Protein AF-A0A954EZZ4-F1 (afdb_monomer_lite)

pLDDT: mean 81.29, std 20.6, range [31.94, 98.5]

Foldseek 3Di:
DDDPPPDDDDPDDPDDDDDDDDDDDDDDDDDDDDDDDDDDDDDDDDDDDDDDDDDDDDPDDDDDDDDDDDPDDQDAPPVRHRPPPDPPVRVVVVVVVVVVVVVVVVVVVVVVVPDPDPPPPPPPPVVVVVVVVVVVVVVVDDVVNVVVVVVVVVVVVVVVVVVLVVLLVVLVVLLVVLVVVLVVCLVVVVLVSNLVSLPSNLVSCVSNVPQDLVSLVSVLSNLLSLQLVQAQPDDPLVLVLVLVVDVVVDDNVVNVVVCVVRQAQGKDKDKDKWAWAFDDDPNDTDIWTKDWDPDDHPPPQATEIETQLEPLCVVPHDHGDIDIFTKMFGWDDWDQPPVNRHIYTYGDHVSIATAADPSSVVSVVPPPDPVCDPVVVNVRNCVRSVSSVHHD

Secondary structure (DSSP, 8-state):
--PPP----------------------------------------------------PPPPPPPPPPPPPP-PPPB-TTSSB-----HHHHHHHHHHHHHHHHHHHHHHHHHHT---GGGTSTTTSHHHHHHHHHHHHHH--HHHHHHHHHHHHHHHHHHHHHHHHHHHHHHHHHHHHHHHHHHHHHTT-HHHHHHHHHHHHHHHHHHT--SHHHHHHHHHHHHHHHHTTB-SS-HHHHHHHHHHHHHHS-HHHHHHHHHHHTTT-EEEEEEEEEEEEEEETTEEEEEEEEEES--GGG---EEEEE---GGGGGT--TT-EEEEEEEEEEEEEEE-TTSSEEEEEE-TTT-EE---HHHHHTT---S-TTS--HHHHHHHHHHHHHTT---

Radius of gyration: 33.4 Å; chains: 1; bounding box: 107×77×77 Å

Structure (mmCIF, N/CA/C/O backbone):
data_AF-A0A954EZZ4-F1
#
_entry.id   AF-A0A954EZZ4-F1
#
loop_
_atom_site.group_PDB
_atom_site.id
_atom_site.type_symbol
_atom_site.label_atom_id
_atom_site.label_alt_id
_atom_site.label_comp_id
_atom_site.label_asym_id
_atom_site.label_entity_id
_atom_site.label_seq_id
_atom_site.pdbx_PDB_ins_code
_atom_site.Cartn_x
_atom_site.Cartn_y
_atom_site.Cartn_z
_atom_site.occupancy
_atom_site.B_iso_or_equiv
_atom_site.auth_seq_id
_atom_site.auth_comp_id
_atom_site.auth_asym_id
_atom_site.auth_atom_id
_atom_site.pdbx_PDB_model_num
ATOM 1 N N . MET A 1 1 ? -19.673 -0.428 5.279 1.00 39.84 1 MET A N 1
ATOM 2 C CA . MET A 1 1 ? -18.589 0.534 5.584 1.00 39.84 1 MET A CA 1
ATOM 3 C C . MET A 1 1 ? -19.260 1.887 5.740 1.00 39.84 1 MET A C 1
ATOM 5 O O . MET A 1 1 ? -20.168 2.147 4.969 1.00 39.84 1 MET A O 1
ATOM 9 N N . PHE A 1 2 ? -18.915 2.655 6.774 1.00 39.78 2 PHE A N 1
ATOM 10 C CA . PHE A 1 2 ? -19.642 3.863 7.178 1.00 39.78 2 PHE A CA 1
ATOM 11 C C . PHE A 1 2 ? -18.724 5.080 7.092 1.00 39.78 2 PHE A C 1
ATOM 13 O O . PHE A 1 2 ? -17.596 5.027 7.583 1.00 39.78 2 PHE A O 1
ATOM 20 N N . VAL A 1 3 ? -19.230 6.163 6.507 1.00 37.31 3 VAL A N 1
ATOM 21 C CA . VAL A 1 3 ? -18.685 7.512 6.677 1.00 37.31 3 VAL A CA 1
ATOM 22 C C . VAL A 1 3 ? -18.975 7.909 8.126 1.00 37.31 3 VAL A C 1
ATOM 24 O O . VAL A 1 3 ? -20.125 7.864 8.563 1.00 37.31 3 VAL A O 1
ATOM 27 N N . LEU A 1 4 ? -17.940 8.204 8.916 1.00 39.69 4 LEU A N 1
ATOM 28 C CA . LEU A 1 4 ? -18.148 8.694 10.280 1.00 39.69 4 LEU A CA 1
ATOM 29 C C . LEU A 1 4 ? -18.874 10.049 10.198 1.00 39.69 4 LEU A C 1
ATOM 31 O O . LEU A 1 4 ? -18.423 10.909 9.437 1.00 39.69 4 LEU A O 1
ATOM 35 N N . PRO A 1 5 ? -19.962 10.274 10.959 1.00 31.94 5 PRO A N 1
ATOM 36 C CA . PRO A 1 5 ? -20.607 11.578 10.998 1.00 31.94 5 PRO A CA 1
ATOM 37 C C . PRO A 1 5 ? -19.584 12.629 11.442 1.00 31.94 5 PRO A C 1
ATOM 39 O O . PRO A 1 5 ? -18.966 12.514 12.504 1.00 31.94 5 PRO A O 1
ATOM 42 N N . ARG A 1 6 ? -19.378 13.639 10.594 1.00 40.66 6 ARG A N 1
ATOM 43 C CA . ARG A 1 6 ? -18.543 14.804 10.889 1.00 40.66 6 ARG A CA 1
ATOM 44 C C . ARG A 1 6 ? -19.291 15.700 11.867 1.00 40.66 6 ARG A C 1
ATOM 46 O O . ARG A 1 6 ? -19.902 16.681 11.460 1.00 40.66 6 ARG A O 1
ATOM 53 N N . ASP A 1 7 ? -19.272 15.353 13.148 1.00 46.81 7 ASP A N 1
ATOM 54 C CA . ASP A 1 7 ? -19.764 16.273 14.170 1.00 46.81 7 ASP A CA 1
ATOM 55 C C . ASP A 1 7 ? -18.668 17.294 14.533 1.00 46.81 7 ASP A C 1
ATOM 57 O O . ASP A 1 7 ? -17.505 16.917 14.742 1.00 46.81 7 ASP A O 1
ATOM 61 N N . PRO A 1 8 ? -19.000 18.595 14.612 1.00 44.47 8 PRO A N 1
ATOM 62 C CA . PRO A 1 8 ? -18.047 19.647 14.889 1.00 44.47 8 PRO A CA 1
ATOM 63 C C . PRO A 1 8 ? -17.848 19.710 16.399 1.00 44.47 8 PRO A C 1
ATOM 65 O O . PRO A 1 8 ? -18.628 20.335 17.113 1.00 44.47 8 PRO A O 1
ATOM 68 N N . TYR A 1 9 ? -16.791 19.098 16.925 1.00 47.06 9 TYR A N 1
ATOM 69 C CA . TYR A 1 9 ? -16.337 19.498 18.253 1.00 47.06 9 TYR A CA 1
ATOM 70 C C . TYR A 1 9 ? -15.739 20.908 18.140 1.00 47.06 9 TYR A C 1
ATOM 72 O O . TYR A 1 9 ? -14.703 21.069 17.485 1.00 47.06 9 TYR A O 1
ATOM 80 N N . PRO A 1 10 ? -16.341 21.950 18.750 1.00 44.56 10 PRO A N 1
ATOM 81 C CA . PRO A 1 10 ? -15.657 23.224 18.872 1.00 44.56 10 PRO A CA 1
ATOM 82 C C . PRO A 1 10 ? -14.391 23.020 19.720 1.00 44.56 10 PRO A C 1
ATOM 84 O O . PRO A 1 10 ? -14.381 22.180 20.629 1.00 44.56 10 PRO A O 1
ATOM 87 N N . PRO A 1 11 ? -13.308 23.768 19.449 1.00 45.66 11 PRO A N 1
ATOM 88 C CA . PRO A 1 11 ? -12.098 23.687 20.254 1.00 45.66 11 PRO A CA 1
ATOM 89 C C . PRO A 1 11 ? -12.426 23.957 21.733 1.00 45.66 11 PRO A C 1
ATOM 91 O O . PRO A 1 11 ? -13.321 24.754 22.028 1.00 45.66 11 PRO A O 1
ATOM 94 N N . PRO A 1 12 ? -11.713 23.327 22.683 1.00 43.12 12 PRO A N 1
ATOM 95 C CA . PRO A 1 12 ? -11.967 23.527 24.102 1.00 43.12 12 PRO A CA 1
ATOM 96 C C . PRO A 1 12 ? -11.773 25.005 24.462 1.00 43.12 12 PRO A C 1
ATOM 98 O O . PRO A 1 12 ? -10.657 25.528 24.441 1.00 43.12 12 PRO A O 1
ATOM 101 N N . HIS A 1 13 ? -12.870 25.687 24.795 1.00 41.19 13 HIS A N 1
ATOM 102 C CA . HIS A 1 13 ? -12.808 27.028 25.360 1.00 41.19 13 HIS A CA 1
ATOM 103 C C . HIS A 1 13 ? -12.042 26.993 26.694 1.00 41.19 13 HIS A C 1
ATOM 105 O O . HIS A 1 13 ? -12.256 26.087 27.506 1.00 41.19 13 HIS A O 1
ATOM 111 N N . PRO A 1 14 ? -11.173 27.981 26.967 1.00 39.97 14 PRO A N 1
ATOM 112 C CA . PRO A 1 14 ? -10.544 28.108 28.271 1.00 39.97 14 PRO A CA 1
ATOM 113 C C . PRO A 1 14 ? -11.618 28.352 29.338 1.00 39.97 14 PRO A C 1
ATOM 115 O O . PRO A 1 14 ? -12.451 29.250 29.214 1.00 39.97 14 PRO A O 1
ATOM 118 N N . VAL A 1 15 ? -11.583 27.538 30.394 1.00 36.97 15 VAL A N 1
ATOM 119 C CA . VAL A 1 15 ? -12.482 27.616 31.550 1.00 36.97 15 VAL A CA 1
ATOM 120 C C . VAL A 1 15 ? -12.336 28.983 32.222 1.00 36.97 15 VAL A C 1
ATOM 122 O O . VAL A 1 15 ? -11.401 29.225 32.984 1.00 36.97 15 VAL A O 1
ATOM 125 N N . ALA A 1 16 ? -13.283 29.879 31.954 1.00 35.53 16 ALA A N 1
ATOM 126 C CA . ALA A 1 16 ? -13.488 31.093 32.725 1.00 35.53 16 ALA A CA 1
ATOM 127 C C . ALA A 1 16 ? -14.568 30.834 33.783 1.00 35.53 16 ALA A C 1
ATOM 129 O O . ALA A 1 16 ? -15.747 30.648 33.493 1.00 35.53 16 ALA A O 1
ATOM 130 N N . VAL A 1 17 ? -14.143 30.831 35.042 1.00 44.16 17 VAL A N 1
ATOM 131 C CA . VAL A 1 17 ? -15.013 30.843 36.219 1.00 44.16 17 VAL A CA 1
ATOM 132 C C . VAL A 1 17 ? -15.790 32.162 36.255 1.00 44.16 17 VAL A C 1
ATOM 134 O O . VAL A 1 17 ? -15.152 33.210 36.368 1.00 44.16 17 VAL A O 1
ATOM 137 N N . LYS A 1 18 ? -17.136 32.121 36.257 1.00 36.34 18 LYS A N 1
ATOM 138 C CA . LYS A 1 18 ? -18.002 32.921 37.161 1.00 36.34 18 LYS A CA 1
ATOM 139 C C . LYS A 1 18 ? -19.518 32.748 36.932 1.00 36.34 18 LYS A C 1
ATOM 141 O O . LYS A 1 18 ? -20.027 33.026 35.861 1.00 36.34 18 LYS A O 1
ATOM 146 N N . LYS A 1 19 ? -20.175 32.473 38.069 1.00 35.91 19 LYS A N 1
ATOM 147 C CA . LYS A 1 19 ? -21.477 32.943 38.592 1.00 35.91 19 LYS A CA 1
ATOM 148 C C . LYS A 1 19 ? -22.797 32.642 37.857 1.00 35.91 19 LYS A C 1
ATOM 150 O O . LYS A 1 19 ? -23.045 33.062 36.739 1.00 35.91 19 LYS A O 1
ATOM 155 N N . ALA A 1 20 ? -23.673 32.036 38.660 1.00 43.09 20 ALA A N 1
ATOM 156 C CA . ALA A 1 20 ? -25.100 31.810 38.491 1.00 43.09 20 ALA A CA 1
ATOM 157 C C . ALA A 1 20 ? -25.924 33.070 38.190 1.00 43.09 20 ALA A C 1
ATOM 159 O O . ALA A 1 20 ? -25.707 34.087 38.848 1.00 43.09 20 ALA A O 1
ATOM 160 N N . VAL A 1 21 ? -26.934 32.918 37.323 1.00 42.56 21 VAL A N 1
ATOM 161 C CA . VAL A 1 21 ? -28.261 33.558 37.401 1.00 42.56 21 VAL A CA 1
ATOM 162 C C . VAL A 1 21 ? -29.306 32.589 36.806 1.00 42.56 21 VAL A C 1
ATOM 164 O O . VAL A 1 21 ? -29.013 31.794 35.922 1.00 42.56 21 VAL A O 1
ATOM 167 N N . SER A 1 22 ? -30.485 32.651 37.408 1.00 43.94 22 SER A N 1
ATOM 168 C CA . SER A 1 22 ? -31.715 31.856 37.397 1.00 43.94 22 SER A CA 1
ATOM 169 C C . SER A 1 22 ? -32.645 31.971 36.165 1.00 43.94 22 SER A C 1
ATOM 171 O O . SER A 1 22 ? -32.908 33.088 35.738 1.00 43.94 22 SER A O 1
ATOM 173 N N . GLU A 1 23 ? -33.220 30.821 35.761 1.00 40.25 23 GLU A N 1
ATOM 174 C CA . GLU A 1 23 ? -34.664 30.526 35.501 1.00 40.25 23 GLU A CA 1
ATOM 175 C C . GLU A 1 23 ? -35.458 31.238 34.350 1.00 40.25 23 GLU A C 1
ATOM 177 O O . GLU A 1 23 ? -34.902 32.112 33.692 1.00 40.25 23 GLU A O 1
ATOM 182 N N . PRO A 1 24 ? -36.697 30.799 33.979 1.00 62.84 24 PRO A N 1
ATOM 183 C CA . PRO A 1 24 ? -36.979 30.116 32.700 1.00 62.84 24 PRO A CA 1
ATOM 184 C C . PRO A 1 24 ? -38.099 30.770 31.844 1.00 62.84 24 PRO A C 1
ATOM 186 O O . PRO A 1 24 ? -38.769 31.694 32.297 1.00 62.84 24 PRO A O 1
ATOM 189 N N . ALA A 1 25 ? -38.360 30.242 30.636 1.00 38.12 25 ALA A N 1
ATOM 190 C CA . ALA A 1 25 ? -39.662 30.357 29.955 1.00 38.12 25 ALA A CA 1
ATOM 191 C C . ALA A 1 25 ? -39.830 29.321 28.819 1.00 38.12 25 ALA A C 1
ATOM 193 O O . ALA A 1 25 ? -39.173 29.383 27.784 1.00 38.12 25 ALA A O 1
ATOM 194 N N . GLU A 1 26 ? -40.689 28.343 29.093 1.00 41.19 26 GLU A N 1
ATOM 195 C CA . GLU A 1 26 ? -41.825 27.868 28.285 1.00 41.19 26 GLU A CA 1
ATOM 196 C C . GLU A 1 26 ? -42.116 28.614 26.959 1.00 41.19 26 GLU A C 1
ATOM 198 O O . GLU A 1 26 ? -42.336 29.824 26.964 1.00 41.19 26 GLU A O 1
ATOM 203 N N . SER A 1 27 ? -42.246 27.878 25.849 1.00 44.28 27 SER A N 1
ATOM 204 C CA . SER A 1 27 ? -43.356 28.082 24.904 1.00 44.28 27 SER A CA 1
ATOM 205 C C . SER A 1 27 ? -43.500 26.890 23.959 1.00 44.28 27 SER A C 1
ATOM 207 O O . SER A 1 27 ? -42.605 26.596 23.161 1.00 44.28 27 SER A O 1
ATOM 209 N N . ASP A 1 28 ? -44.665 26.261 24.048 1.00 43.69 28 ASP A N 1
ATOM 210 C CA . ASP A 1 28 ? -45.264 25.389 23.051 1.00 43.69 28 ASP A CA 1
ATOM 211 C C . ASP A 1 28 ? -45.243 26.014 21.650 1.00 43.69 28 ASP A C 1
ATOM 213 O O . ASP A 1 28 ? -45.525 27.204 21.490 1.00 43.69 28 ASP A O 1
ATOM 217 N N . ASN A 1 29 ? -45.022 25.194 20.620 1.00 45.50 29 ASN A N 1
ATOM 218 C CA . ASN A 1 29 ? -45.809 25.358 19.405 1.00 45.50 29 ASN A CA 1
ATOM 219 C C . ASN A 1 29 ? -45.969 24.041 18.636 1.00 45.50 29 ASN A C 1
ATOM 221 O O . ASN A 1 29 ? -45.060 23.524 17.989 1.00 45.50 29 ASN A O 1
ATOM 225 N N . ASP A 1 30 ? -47.190 23.547 18.776 1.00 43.09 30 ASP A N 1
ATOM 226 C CA . ASP A 1 30 ? -47.951 22.636 17.938 1.00 43.09 30 ASP A CA 1
ATOM 227 C C . ASP A 1 30 ? -48.049 23.144 16.483 1.00 43.09 30 ASP A C 1
ATOM 229 O O . ASP A 1 30 ? -48.077 24.358 16.272 1.00 43.09 30 ASP A O 1
ATOM 233 N N . SER A 1 31 ? -48.131 22.228 15.504 1.00 40.09 31 SER A N 1
ATOM 234 C CA . SER A 1 31 ? -48.937 22.313 14.257 1.00 40.09 31 SER A CA 1
ATOM 235 C C . SER A 1 31 ? -48.369 21.468 13.100 1.00 40.09 31 SER A C 1
ATOM 237 O O . SER A 1 31 ? -47.485 21.890 12.363 1.00 40.09 31 SER A O 1
ATOM 239 N N . GLY A 1 32 ? -48.948 20.272 12.946 1.00 36.94 32 GLY A N 1
ATOM 240 C CA . GLY A 1 32 ? -49.533 19.682 11.724 1.00 36.94 32 GLY A CA 1
ATOM 241 C C . GLY A 1 32 ? -48.909 19.826 10.321 1.00 36.94 32 GLY A C 1
ATOM 242 O O . GLY A 1 32 ? -48.809 20.918 9.783 1.00 36.94 32 GLY A O 1
ATOM 243 N N . SER A 1 33 ? -48.735 18.680 9.645 1.00 41.06 33 SER A N 1
ATOM 244 C CA . SER A 1 33 ? -49.408 18.317 8.367 1.00 41.06 33 SER A CA 1
ATOM 245 C C . SER A 1 33 ? -48.978 16.887 7.985 1.00 41.06 33 SER A C 1
ATOM 247 O O . SER A 1 33 ? -47.801 16.647 7.739 1.00 41.06 33 SER A O 1
ATOM 249 N N . VAL A 1 34 ? -49.796 15.843 8.146 1.00 46.12 34 VAL A N 1
ATOM 250 C CA . VAL A 1 34 ? -50.765 15.317 7.159 1.00 46.12 34 VAL A CA 1
ATOM 251 C C . VAL A 1 34 ? -50.306 15.507 5.708 1.00 46.12 34 VAL A C 1
ATOM 253 O O . VAL A 1 34 ? -50.575 16.544 5.114 1.00 46.12 34 VAL A O 1
ATOM 256 N N . TYR A 1 35 ? -49.679 14.475 5.135 1.00 50.03 35 TYR A N 1
ATOM 257 C CA . TYR A 1 35 ? -49.721 14.246 3.692 1.00 50.03 35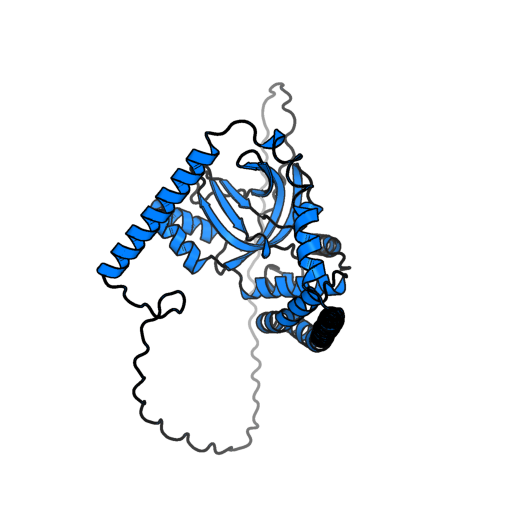 TYR A CA 1
ATOM 258 C C . TYR A 1 35 ? -50.371 12.903 3.401 1.00 50.03 35 TYR A C 1
ATOM 260 O O . TYR A 1 35 ? -50.028 11.863 3.964 1.00 50.03 35 TYR A O 1
ATOM 268 N N . ASP A 1 36 ? -51.376 13.037 2.552 1.00 42.41 36 ASP A N 1
ATOM 269 C CA . ASP A 1 36 ? -52.359 12.073 2.121 1.00 42.41 36 ASP A CA 1
ATOM 270 C C . ASP A 1 36 ? -51.800 11.161 1.026 1.00 42.41 36 ASP A C 1
ATOM 272 O O . ASP A 1 36 ? -50.901 11.524 0.263 1.00 42.41 36 ASP A O 1
ATOM 276 N N . LEU A 1 37 ? -52.390 9.974 0.942 1.00 46.09 37 LEU A N 1
ATOM 277 C CA . LEU A 1 37 ? -52.157 8.980 -0.095 1.00 46.09 37 LEU A CA 1
ATOM 278 C C . LEU A 1 37 ? -52.589 9.501 -1.472 1.00 46.09 37 LEU A C 1
ATOM 280 O O . LEU A 1 37 ? -53.739 9.894 -1.649 1.00 46.09 37 LEU A O 1
ATOM 284 N N . GLN A 1 38 ? -51.747 9.323 -2.493 1.00 42.66 38 GLN A N 1
ATOM 285 C CA . GLN A 1 38 ? -52.236 9.111 -3.857 1.00 42.66 38 GLN A CA 1
ATOM 286 C C . GLN A 1 38 ? -51.543 7.918 -4.510 1.00 42.66 38 GLN A C 1
ATOM 288 O O . GLN A 1 38 ? -50.379 7.947 -4.898 1.00 42.66 38 GLN A O 1
ATOM 293 N N . SER A 1 39 ? -52.323 6.846 -4.616 1.00 41.75 39 SER A N 1
ATOM 294 C CA . SER A 1 39 ? -52.097 5.701 -5.484 1.00 41.75 39 SER A CA 1
ATOM 295 C C . SER A 1 39 ? -52.300 6.102 -6.948 1.00 41.75 39 SER A C 1
ATOM 297 O O . SER A 1 39 ? -53.313 6.715 -7.281 1.00 41.75 39 SER A O 1
ATOM 299 N N . ALA A 1 40 ? -51.395 5.683 -7.832 1.00 44.00 40 ALA A N 1
ATOM 300 C CA . ALA A 1 40 ? -51.590 5.712 -9.280 1.00 44.00 40 ALA A CA 1
ATOM 301 C C . ALA A 1 40 ? -51.444 4.285 -9.854 1.00 44.00 40 ALA A C 1
ATOM 303 O O . ALA A 1 40 ? -50.455 3.616 -9.545 1.00 44.00 40 ALA A O 1
ATOM 304 N N . PRO A 1 41 ? -52.408 3.792 -10.658 1.00 53.09 41 PRO A N 1
ATOM 305 C CA . PRO A 1 41 ? -52.330 2.501 -11.340 1.00 53.09 41 PRO A CA 1
ATOM 306 C C . PRO A 1 41 ? -52.032 2.638 -12.848 1.00 53.09 41 PRO A C 1
ATOM 308 O O . PRO A 1 41 ? -52.404 3.624 -13.478 1.00 53.09 41 PRO A O 1
ATOM 311 N N . GLY A 1 42 ? -51.476 1.572 -13.440 1.00 42.06 42 GLY A N 1
ATOM 312 C CA . GLY A 1 42 ? -51.312 1.383 -14.895 1.00 42.06 42 GLY A CA 1
ATOM 313 C C . GLY A 1 42 ? -49.982 1.943 -15.412 1.00 42.06 42 GLY A C 1
ATOM 314 O O . GLY A 1 42 ? -49.591 3.036 -15.046 1.00 42.06 42 GLY A O 1
ATOM 315 N N . VAL A 1 43 ? -49.201 1.263 -16.252 1.00 44.03 43 VAL A N 1
ATOM 316 C CA . VAL A 1 43 ? -49.576 0.610 -17.511 1.00 44.03 43 VAL A CA 1
ATOM 317 C C . VAL A 1 43 ? -48.505 -0.435 -17.871 1.00 44.03 43 VAL A C 1
ATOM 319 O O . VAL A 1 43 ? -47.312 -0.151 -17.823 1.00 44.03 43 VAL A O 1
ATOM 322 N N . ARG A 1 44 ? -48.938 -1.641 -18.261 1.00 45.69 44 ARG A N 1
ATOM 323 C CA . ARG A 1 44 ? -48.129 -2.626 -19.003 1.00 45.69 44 ARG A CA 1
ATOM 324 C C . ARG A 1 44 ? -48.113 -2.244 -20.487 1.00 45.69 44 ARG A C 1
ATOM 326 O O . ARG A 1 44 ? -49.202 -2.090 -21.038 1.00 45.69 44 ARG A O 1
ATOM 333 N N . PRO A 1 45 ? -46.956 -2.238 -21.163 1.00 54.50 45 PRO A N 1
ATOM 334 C CA . PRO A 1 45 ? -46.894 -2.512 -22.584 1.00 54.50 45 PRO A CA 1
ATOM 335 C C . PRO A 1 45 ? -46.501 -3.975 -22.808 1.00 54.50 45 PRO A C 1
ATOM 337 O O . PRO A 1 45 ? -45.408 -4.433 -22.482 1.00 54.50 45 PRO A O 1
ATOM 340 N N . GLU A 1 46 ? -47.470 -4.695 -23.348 1.00 45.09 46 GLU A N 1
ATOM 341 C CA . GLU A 1 46 ? -47.345 -5.947 -24.074 1.00 45.09 46 GLU A CA 1
ATOM 342 C C . GLU A 1 46 ? -46.573 -5.660 -25.373 1.00 45.09 46 GLU A C 1
ATOM 344 O O . GLU A 1 46 ? -47.056 -4.922 -26.229 1.00 45.09 46 GLU A O 1
ATOM 349 N N . VAL A 1 47 ? -45.350 -6.183 -25.498 1.00 49.41 47 VAL A N 1
ATOM 350 C CA . VAL A 1 47 ? -44.606 -6.192 -26.765 1.00 49.41 47 VAL A CA 1
ATOM 351 C C . VAL A 1 47 ? -44.566 -7.630 -27.247 1.00 49.41 47 VAL A C 1
ATOM 353 O O . VAL A 1 47 ? -43.887 -8.489 -26.686 1.00 49.41 47 VAL A O 1
ATOM 356 N N . SER A 1 48 ? -45.394 -7.882 -28.252 1.00 45.41 48 SER A N 1
ATOM 357 C CA . SER A 1 48 ? -45.391 -9.081 -29.072 1.00 45.41 48 SER A CA 1
ATOM 358 C C . SER A 1 48 ? -44.360 -8.890 -30.182 1.00 45.41 48 SER A C 1
ATOM 360 O O . SER A 1 48 ? -44.587 -8.073 -31.068 1.00 45.41 48 SER A O 1
ATOM 362 N N . ASP A 1 49 ? -43.272 -9.656 -30.155 1.00 44.91 49 ASP A N 1
ATOM 363 C CA . ASP A 1 49 ? -42.403 -9.852 -31.319 1.00 44.91 49 ASP A CA 1
ATOM 364 C C . ASP A 1 49 ? -42.610 -11.275 -31.857 1.00 44.91 49 ASP A C 1
ATOM 366 O O . ASP A 1 49 ? -42.227 -12.250 -31.201 1.00 44.91 49 ASP A O 1
ATOM 370 N N . PRO A 1 50 ? -43.239 -11.428 -33.033 1.00 53.56 50 PRO A N 1
ATOM 371 C CA . PRO A 1 50 ? -43.240 -12.661 -33.789 1.00 53.56 50 PRO A CA 1
ATOM 372 C C . PRO A 1 50 ? -42.221 -12.534 -34.923 1.00 53.56 50 PRO A C 1
ATOM 374 O O . PRO A 1 50 ? -42.536 -11.934 -35.936 1.00 53.56 50 PRO A O 1
ATOM 377 N N . ASP A 1 51 ? -41.023 -13.095 -34.761 1.00 42.31 51 ASP A N 1
ATOM 378 C CA . ASP A 1 51 ? -40.193 -13.538 -35.893 1.00 42.31 51 ASP A CA 1
ATOM 379 C C . ASP A 1 51 ? -39.041 -14.421 -35.389 1.00 42.31 51 ASP A C 1
ATOM 381 O O . ASP A 1 51 ? -37.928 -13.984 -35.107 1.00 42.31 51 ASP A O 1
ATOM 385 N N . SER A 1 52 ? -39.344 -15.713 -35.244 1.00 43.25 52 SER A N 1
ATOM 386 C CA . SER A 1 52 ? -38.346 -16.781 -35.146 1.00 43.25 52 SER A CA 1
ATOM 387 C C . SER A 1 52 ? -38.042 -17.337 -36.535 1.00 43.25 52 SER A C 1
ATOM 389 O O . SER A 1 52 ? -38.943 -17.902 -37.159 1.00 43.25 52 SER A O 1
ATOM 391 N N . PRO A 1 53 ? -36.779 -17.314 -36.986 1.00 53.41 53 PRO A N 1
ATOM 392 C CA . PRO A 1 53 ? -36.295 -18.248 -37.982 1.00 53.41 53 PRO A CA 1
ATOM 393 C C . PRO A 1 53 ? -35.553 -19.413 -37.303 1.00 53.41 53 PRO A C 1
ATOM 395 O O . PRO A 1 53 ? -34.452 -19.262 -36.790 1.00 53.41 53 PRO A O 1
ATOM 398 N N . LEU A 1 54 ? -36.229 -20.564 -37.308 1.00 42.91 54 LEU A N 1
ATOM 399 C CA . LEU A 1 54 ? -35.746 -21.880 -37.751 1.00 42.91 54 LEU A CA 1
ATOM 400 C C . LEU A 1 54 ? -34.345 -22.367 -37.315 1.00 42.91 54 LEU A C 1
ATOM 402 O O . LEU A 1 54 ? -33.323 -21.957 -37.854 1.00 42.91 54 LEU A O 1
ATOM 406 N N . ASP A 1 55 ? -34.379 -23.391 -36.456 1.00 47.16 55 ASP A N 1
ATOM 407 C CA . ASP A 1 55 ? -33.669 -24.675 -36.579 1.00 47.16 55 ASP A CA 1
ATOM 408 C C . ASP A 1 55 ? -32.177 -24.662 -36.966 1.00 47.16 55 ASP A C 1
ATOM 410 O O . ASP A 1 55 ? -31.793 -25.059 -38.068 1.00 47.16 55 ASP A O 1
ATOM 414 N N . GLU A 1 56 ? -31.311 -24.377 -35.988 1.00 43.78 56 GLU A N 1
ATOM 415 C CA . GLU A 1 56 ? -29.943 -24.907 -35.980 1.00 43.78 56 GLU A CA 1
ATOM 416 C C . GLU A 1 56 ? -29.882 -26.205 -35.159 1.00 43.78 56 GLU A C 1
ATOM 418 O O . GLU A 1 56 ? -29.982 -26.238 -33.931 1.00 43.78 56 GLU A O 1
ATOM 423 N N . ILE A 1 57 ? -29.735 -27.309 -35.889 1.00 47.16 57 ILE A N 1
ATOM 424 C CA . ILE A 1 57 ? -29.552 -28.669 -35.390 1.00 47.16 57 ILE A CA 1
ATOM 425 C C . ILE A 1 57 ? -28.189 -28.749 -34.686 1.00 47.16 57 ILE A C 1
ATOM 427 O O . ILE A 1 57 ? -27.151 -28.905 -35.328 1.00 47.16 57 ILE A O 1
ATOM 431 N N . PHE A 1 58 ? -28.186 -28.678 -33.355 1.00 43.84 58 PHE A N 1
ATOM 432 C CA . PHE A 1 58 ? -27.007 -28.999 -32.551 1.00 43.84 58 PHE A CA 1
ATOM 433 C C . PHE A 1 58 ? -26.817 -30.526 -32.483 1.00 43.84 58 PHE A C 1
ATOM 435 O O . PHE A 1 58 ? -27.727 -31.235 -32.043 1.00 43.84 58 PHE A O 1
ATOM 442 N N . PRO A 1 59 ? -25.653 -31.074 -32.880 1.00 58.88 59 PRO A N 1
ATOM 443 C CA . PRO A 1 59 ? -25.358 -32.483 -32.659 1.00 58.88 59 PRO A CA 1
ATOM 444 C C . PRO A 1 59 ? -25.249 -32.774 -31.156 1.00 58.88 59 PRO A C 1
ATOM 446 O O . PRO A 1 59 ? -24.640 -32.019 -30.397 1.00 58.88 59 PRO A O 1
ATOM 449 N N . ALA A 1 60 ? -25.847 -33.891 -30.739 1.00 62.06 60 ALA A N 1
ATOM 450 C CA . ALA A 1 60 ? -25.835 -34.363 -29.361 1.00 62.06 60 ALA A CA 1
ATOM 451 C C . ALA A 1 60 ? -24.399 -34.462 -28.797 1.00 62.06 60 ALA A C 1
ATOM 453 O O . ALA A 1 60 ? -23.507 -34.975 -29.482 1.00 62.06 60 ALA A O 1
ATOM 454 N N . PRO A 1 61 ? -24.161 -34.014 -27.549 1.00 64.81 61 PRO A N 1
ATOM 455 C CA . PRO A 1 61 ? -22.853 -34.119 -26.919 1.00 64.81 61 PRO A CA 1
ATOM 456 C C . PRO A 1 61 ? -22.452 -35.596 -26.739 1.00 64.81 61 PRO A C 1
ATOM 458 O O . PRO A 1 61 ? -23.290 -36.421 -26.360 1.00 64.81 61 PRO A O 1
ATOM 461 N N . PRO A 1 62 ? -21.180 -35.957 -26.994 1.00 70.62 62 PRO A N 1
ATOM 462 C CA . PRO A 1 62 ? -20.692 -37.314 -26.789 1.00 70.62 62 PRO A CA 1
ATOM 463 C C . PRO A 1 62 ? -20.759 -37.708 -25.307 1.00 70.62 62 PRO A C 1
ATOM 465 O O . PRO A 1 62 ? -20.545 -36.889 -24.412 1.00 70.62 62 PRO A O 1
ATOM 468 N N . ALA A 1 63 ? -21.069 -38.983 -25.065 1.00 68.94 63 ALA A N 1
ATOM 469 C CA . ALA A 1 63 ? -21.242 -39.552 -23.734 1.00 68.94 63 ALA A CA 1
ATOM 470 C C . ALA A 1 63 ? -20.002 -39.334 -22.835 1.00 68.94 63 ALA A C 1
ATOM 472 O O . ALA A 1 63 ? -18.871 -39.442 -23.317 1.00 68.94 63 ALA A O 1
ATOM 473 N N . PRO A 1 64 ? -20.192 -39.062 -21.529 1.00 64.69 64 PRO A N 1
ATOM 474 C CA . PRO A 1 64 ? -19.096 -38.803 -20.601 1.00 64.69 64 PRO A CA 1
ATOM 475 C C . PRO A 1 64 ? -18.193 -40.033 -20.439 1.00 64.69 64 PRO A C 1
ATOM 477 O O . PRO A 1 64 ? -18.660 -41.128 -20.118 1.00 64.69 64 PRO A O 1
ATOM 480 N N . GLU A 1 65 ? -16.886 -39.845 -20.640 1.00 70.44 65 GLU A N 1
ATOM 481 C CA . GLU A 1 65 ? -15.881 -40.879 -20.386 1.00 70.44 65 GLU A CA 1
ATOM 482 C C . GLU A 1 65 ? -15.844 -41.273 -18.894 1.00 70.44 65 GLU A C 1
ATOM 484 O O . GLU A 1 65 ? -15.970 -40.412 -18.015 1.00 70.44 65 GLU A O 1
ATOM 489 N N . PRO A 1 66 ? -15.627 -42.565 -18.576 1.00 70.94 66 PRO A N 1
ATOM 490 C CA . PRO A 1 66 ? -15.523 -43.028 -17.199 1.00 70.94 66 PRO A CA 1
ATOM 491 C C . PRO A 1 66 ? -14.313 -42.397 -16.481 1.00 70.94 66 PRO A C 1
ATOM 493 O O . PRO A 1 66 ? -13.230 -42.267 -17.065 1.00 70.94 66 PRO A O 1
ATOM 496 N N . PRO A 1 67 ? -14.455 -42.026 -15.195 1.00 64.00 67 PRO A N 1
ATOM 497 C CA . PRO A 1 67 ? -13.426 -41.306 -14.458 1.00 64.00 67 PRO A CA 1
ATOM 498 C C . PRO A 1 67 ? -12.159 -42.153 -14.291 1.00 64.00 67 PRO A C 1
ATOM 500 O O . PRO A 1 67 ? -12.173 -43.222 -13.679 1.00 64.00 67 PRO A O 1
ATOM 503 N N . ARG A 1 68 ? -11.030 -41.648 -14.802 1.00 66.12 68 ARG A N 1
ATOM 504 C CA . ARG A 1 68 ? -9.709 -42.249 -14.570 1.00 66.12 68 ARG A CA 1
ATOM 505 C C . ARG A 1 68 ? -9.316 -42.118 -13.086 1.00 66.12 68 ARG A C 1
ATOM 507 O O . ARG A 1 68 ? -9.505 -41.046 -12.503 1.00 66.12 68 ARG A O 1
ATOM 514 N N . PRO A 1 69 ? -8.730 -43.162 -12.470 1.00 58.09 69 PRO A N 1
ATOM 515 C CA . PRO A 1 69 ? -8.289 -43.118 -11.078 1.00 58.09 69 PRO A CA 1
ATOM 516 C C . PRO A 1 69 ? -7.187 -42.067 -10.895 1.00 58.09 69 PRO A C 1
ATOM 518 O O . PRO A 1 69 ? -6.133 -42.127 -11.531 1.00 58.09 69 PRO A O 1
ATOM 521 N N . LYS A 1 70 ? -7.441 -41.082 -10.024 1.00 54.72 70 LYS A N 1
ATOM 522 C CA . LYS A 1 70 ? -6.495 -40.001 -9.721 1.00 54.72 70 LYS A CA 1
ATOM 523 C C . LYS A 1 70 ? -5.258 -40.557 -8.985 1.00 54.72 70 LYS A C 1
ATOM 525 O O . LYS A 1 70 ? -5.425 -41.279 -7.999 1.00 54.72 70 LYS A O 1
ATOM 530 N N . PRO A 1 71 ? -4.025 -40.211 -9.405 1.00 61.06 71 PRO A N 1
ATOM 531 C CA . PRO A 1 71 ? -2.804 -40.548 -8.674 1.00 61.06 71 PRO A CA 1
ATOM 532 C C . PRO A 1 71 ? -2.820 -39.932 -7.269 1.00 61.06 71 PRO A C 1
ATOM 534 O O . PRO A 1 71 ? -3.105 -38.744 -7.120 1.00 61.06 71 PRO A O 1
ATOM 537 N N . LYS A 1 72 ? -2.497 -40.727 -6.238 1.00 61.75 72 LYS A N 1
ATOM 538 C CA . LYS A 1 72 ? -2.338 -40.249 -4.854 1.00 61.75 72 LYS A CA 1
ATOM 539 C C . LYS A 1 72 ? -1.239 -39.186 -4.804 1.00 61.75 72 LYS A C 1
ATOM 541 O O . LYS A 1 72 ? -0.059 -39.514 -4.918 1.00 61.75 72 LYS A O 1
ATOM 546 N N . GLN A 1 73 ? -1.630 -37.926 -4.634 1.00 56.16 73 GLN A N 1
ATOM 547 C CA . GLN A 1 73 ? -0.692 -36.833 -4.407 1.00 56.16 73 GLN A CA 1
ATOM 548 C C . GLN A 1 73 ? -0.027 -37.008 -3.028 1.00 56.16 73 GLN A C 1
ATOM 550 O O . GLN A 1 73 ? -0.722 -37.308 -2.053 1.00 56.16 73 GLN A O 1
ATOM 555 N N . PRO A 1 74 ? 1.310 -36.884 -2.929 1.00 59.59 74 PRO A N 1
ATOM 556 C CA . PRO A 1 74 ? 2.007 -36.908 -1.649 1.00 59.59 74 PRO A CA 1
ATOM 557 C C . PRO A 1 74 ? 1.586 -35.698 -0.811 1.00 59.59 74 PRO A C 1
ATOM 559 O O . PRO A 1 74 ? 1.438 -34.605 -1.347 1.00 59.59 74 PRO A O 1
ATOM 562 N N . ALA A 1 75 ? 1.397 -35.898 0.494 1.00 59.47 75 ALA A N 1
ATOM 563 C CA . ALA A 1 75 ? 1.084 -34.817 1.422 1.00 59.47 75 ALA A CA 1
ATOM 564 C C . ALA A 1 75 ? 2.224 -33.785 1.420 1.00 59.47 75 ALA A C 1
ATOM 566 O O . ALA A 1 75 ? 3.389 -34.125 1.648 1.00 59.47 75 ALA A O 1
ATOM 567 N N . VAL A 1 76 ? 1.864 -32.546 1.113 1.00 60.22 76 VAL A N 1
ATOM 568 C CA . VAL A 1 76 ? 2.737 -31.374 1.091 1.00 60.22 76 VAL A CA 1
ATOM 569 C C . VAL A 1 76 ? 2.351 -30.522 2.300 1.00 60.22 76 VAL A C 1
ATOM 571 O O . VAL A 1 76 ? 1.165 -30.441 2.617 1.00 60.22 76 VAL A O 1
ATOM 574 N N . ASP A 1 77 ? 3.329 -29.964 3.015 1.00 72.19 77 ASP A N 1
ATOM 575 C CA . ASP A 1 77 ? 3.047 -29.035 4.117 1.00 72.19 77 ASP A CA 1
ATOM 576 C C . ASP A 1 77 ? 2.551 -27.674 3.596 1.00 72.19 77 ASP A C 1
ATOM 578 O O . ASP A 1 77 ? 2.555 -27.417 2.390 1.00 72.19 77 ASP A O 1
ATOM 582 N N . GLU A 1 78 ? 2.098 -26.808 4.507 1.00 67.62 78 GLU A N 1
ATOM 583 C CA . GLU A 1 78 ? 1.543 -25.481 4.190 1.00 67.62 78 GLU A CA 1
ATOM 584 C C . GLU A 1 78 ? 2.508 -24.565 3.408 1.00 67.62 78 GLU A C 1
ATOM 586 O O . GLU A 1 78 ? 2.064 -23.622 2.758 1.00 67.62 78 GLU A O 1
ATOM 591 N N . ASP A 1 79 ? 3.806 -24.889 3.375 1.00 74.56 79 ASP A N 1
ATOM 592 C CA . ASP A 1 79 ? 4.837 -24.161 2.626 1.00 74.56 79 ASP A CA 1
ATOM 593 C C . ASP A 1 79 ? 5.132 -24.755 1.235 1.00 74.56 79 ASP A C 1
ATOM 595 O O . ASP A 1 79 ? 6.085 -24.351 0.557 1.00 74.56 79 ASP A O 1
ATOM 599 N N . GLY A 1 80 ? 4.355 -25.743 0.783 1.00 58.16 80 GLY A N 1
ATOM 600 C CA . GLY A 1 80 ? 4.570 -26.374 -0.516 1.00 58.16 80 GLY A CA 1
ATOM 601 C C . GLY A 1 80 ? 5.777 -27.324 -0.549 1.00 58.16 80 GLY A C 1
ATOM 602 O O . GLY A 1 80 ? 6.227 -27.704 -1.636 1.00 58.16 80 GLY A O 1
ATOM 603 N N . LYS A 1 81 ? 6.321 -27.728 0.610 1.00 60.41 81 LYS A N 1
ATOM 604 C CA . LYS A 1 81 ? 7.473 -28.632 0.698 1.00 60.41 81 LYS A CA 1
ATOM 605 C C . LYS A 1 81 ? 7.030 -30.054 1.063 1.00 60.41 81 LYS A C 1
ATOM 607 O O . LYS A 1 81 ? 6.084 -30.272 1.818 1.00 60.41 81 LYS A O 1
ATOM 612 N N . PRO A 1 82 ? 7.693 -31.085 0.507 1.00 57.50 82 PRO A N 1
ATOM 613 C CA . PRO A 1 82 ? 7.387 -32.462 0.863 1.00 57.50 82 PRO A CA 1
ATOM 614 C C . PRO A 1 82 ? 7.731 -32.682 2.338 1.00 57.50 82 PRO A C 1
ATOM 616 O O . PRO A 1 82 ? 8.905 -32.621 2.721 1.00 57.50 82 PRO A O 1
ATOM 619 N N . THR A 1 83 ? 6.718 -32.962 3.162 1.00 55.06 83 THR A N 1
ATOM 620 C CA . THR A 1 83 ? 6.869 -33.154 4.607 1.00 55.06 83 THR A CA 1
ATOM 621 C C . THR A 1 83 ? 7.597 -34.470 4.865 1.00 55.06 83 THR A C 1
ATOM 623 O O . THR A 1 83 ? 7.017 -35.537 5.089 1.00 55.06 83 THR A O 1
ATOM 626 N N . ARG A 1 84 ? 8.927 -34.431 4.802 1.00 65.62 84 ARG A N 1
ATOM 627 C CA . ARG A 1 84 ? 9.768 -35.571 5.149 1.00 65.62 84 ARG A CA 1
ATOM 628 C C . ARG A 1 84 ? 9.667 -35.730 6.663 1.00 65.62 84 ARG A C 1
ATOM 630 O O . ARG A 1 84 ? 10.309 -34.990 7.402 1.00 65.62 84 ARG A O 1
ATOM 637 N N . ARG A 1 85 ? 8.824 -36.659 7.137 1.00 66.88 85 ARG A N 1
ATOM 638 C CA . ARG A 1 85 ? 8.716 -37.008 8.564 1.00 66.88 85 ARG A CA 1
ATOM 639 C C . ARG A 1 85 ? 10.104 -37.392 9.082 1.00 66.88 85 ARG A C 1
ATOM 641 O O . ARG A 1 85 ? 10.550 -38.524 8.910 1.00 66.88 85 ARG A O 1
ATOM 648 N N . LEU A 1 86 ? 10.797 -36.426 9.686 1.00 70.69 86 LEU A N 1
ATOM 649 C CA . LEU A 1 86 ? 12.084 -36.641 10.332 1.00 70.69 86 LEU A CA 1
ATOM 650 C C . LEU A 1 86 ? 11.871 -37.653 11.456 1.00 70.69 86 LEU A C 1
ATOM 652 O O . LEU A 1 86 ? 11.019 -37.473 12.329 1.00 70.69 86 LEU A O 1
ATOM 656 N N . THR A 1 87 ? 12.638 -38.736 11.413 1.00 82.00 87 THR A N 1
ATOM 657 C CA . THR A 1 87 ? 12.608 -39.765 12.457 1.00 82.00 87 THR A CA 1
ATOM 658 C C . THR A 1 87 ? 13.005 -39.150 13.805 1.00 82.00 87 THR A C 1
ATOM 660 O O . THR A 1 87 ? 13.767 -38.182 13.856 1.00 82.00 87 THR A O 1
ATOM 663 N N . ARG A 1 88 ? 12.523 -39.714 14.925 1.00 80.44 88 ARG A N 1
ATOM 664 C CA . ARG A 1 88 ? 12.858 -39.245 16.292 1.00 80.44 88 ARG A CA 1
ATOM 665 C C . ARG A 1 88 ? 14.371 -39.054 16.506 1.00 80.44 88 ARG A C 1
ATOM 667 O O . ARG A 1 88 ? 14.777 -38.130 17.202 1.00 80.44 88 ARG A O 1
ATOM 674 N N . ALA A 1 89 ? 15.199 -39.875 15.857 1.00 83.00 89 ALA A N 1
ATOM 675 C CA . ALA A 1 89 ? 16.657 -39.774 15.903 1.00 83.00 89 ALA A CA 1
ATOM 676 C C . ALA A 1 89 ? 17.215 -38.509 15.218 1.00 83.00 89 ALA A C 1
ATOM 678 O O . ALA A 1 89 ? 18.200 -37.943 15.687 1.00 83.00 89 ALA A O 1
ATOM 679 N N . GLN A 1 90 ? 16.592 -38.036 14.134 1.00 83.25 90 GLN A N 1
ATOM 680 C CA . GLN A 1 90 ? 17.024 -36.826 13.425 1.00 83.25 90 GLN A CA 1
ATOM 681 C C . GLN A 1 90 ? 16.663 -35.554 14.195 1.00 83.25 90 GLN A C 1
ATOM 683 O O . GLN A 1 90 ? 17.500 -34.660 14.293 1.00 83.25 90 GLN A O 1
ATOM 688 N N . ARG A 1 91 ? 15.479 -35.511 14.826 1.00 82.81 91 ARG A N 1
ATOM 689 C CA . ARG A 1 91 ? 15.082 -34.385 15.693 1.00 82.81 91 ARG A CA 1
ATOM 690 C C . ARG A 1 91 ? 16.053 -34.191 16.865 1.00 82.81 91 ARG A C 1
ATOM 692 O O . ARG A 1 91 ? 16.424 -33.061 17.163 1.00 82.81 91 ARG A O 1
ATOM 699 N N . ARG A 1 92 ? 16.531 -35.290 17.467 1.00 90.12 92 ARG A N 1
ATOM 700 C CA . ARG A 1 92 ? 17.513 -35.246 18.563 1.00 90.12 92 ARG A CA 1
ATOM 701 C C . ARG A 1 92 ? 18.868 -34.673 18.120 1.00 90.12 92 ARG A C 1
ATOM 703 O O . ARG A 1 92 ? 19.421 -33.829 18.811 1.00 90.12 92 ARG A O 1
ATOM 710 N N . ARG A 1 93 ? 19.369 -35.057 16.937 1.00 87.69 93 ARG A N 1
ATOM 711 C CA . ARG A 1 93 ? 20.631 -34.516 16.388 1.00 87.69 93 ARG A CA 1
ATOM 712 C C . ARG A 1 93 ? 20.546 -33.028 16.051 1.00 87.69 93 ARG A C 1
ATOM 714 O O . ARG A 1 93 ? 21.526 -32.307 16.203 1.00 87.69 93 ARG A O 1
ATOM 721 N N . GLU A 1 94 ? 19.391 -32.566 15.579 1.00 87.81 94 GLU A N 1
ATOM 722 C CA . GLU A 1 94 ? 19.197 -31.150 15.263 1.00 87.81 94 GLU A CA 1
ATOM 723 C C . GLU A 1 94 ? 19.117 -30.287 16.532 1.00 87.81 94 GLU A C 1
ATOM 725 O O . GLU A 1 94 ? 19.680 -29.194 16.559 1.00 87.81 94 GLU A O 1
ATOM 730 N N . GLN A 1 95 ? 18.499 -30.799 17.604 1.00 90.56 95 GLN A N 1
ATOM 731 C CA . GLN A 1 95 ? 18.521 -30.150 18.920 1.00 90.56 95 GLN A CA 1
ATOM 732 C C . GLN A 1 95 ? 19.941 -30.068 19.494 1.00 90.56 95 GLN A C 1
ATOM 734 O O . GLN A 1 95 ? 20.373 -28.978 19.857 1.00 90.56 95 GLN A O 1
ATOM 739 N N . GLU A 1 96 ? 20.705 -31.166 19.473 1.00 93.44 96 GLU A N 1
ATOM 740 C CA . GLU A 1 96 ? 22.101 -31.174 19.947 1.00 93.44 96 GLU A CA 1
ATOM 741 C C . GLU A 1 96 ? 22.986 -30.184 19.168 1.00 93.44 96 GLU A C 1
ATOM 743 O O . GLU A 1 96 ? 23.870 -29.542 19.738 1.00 93.44 96 GLU A O 1
ATOM 748 N N . ARG A 1 97 ? 22.742 -30.011 17.861 1.00 92.19 97 ARG A N 1
ATOM 749 C CA . ARG A 1 97 ? 23.460 -29.023 17.047 1.00 92.19 97 ARG A CA 1
ATOM 750 C C . ARG A 1 97 ? 23.089 -27.585 17.422 1.00 92.19 97 ARG A C 1
ATOM 752 O O . ARG A 1 97 ? 23.989 -26.765 17.587 1.00 92.19 97 ARG A O 1
ATOM 759 N N . LYS A 1 98 ? 21.798 -27.289 17.606 1.00 90.94 98 LYS A N 1
ATOM 760 C CA . LYS A 1 98 ? 21.328 -25.955 18.024 1.00 90.94 98 LYS A CA 1
ATOM 761 C C . LYS A 1 98 ? 21.833 -25.582 19.422 1.00 90.94 98 LYS A C 1
ATOM 763 O O . LYS A 1 98 ? 22.149 -24.421 19.665 1.00 90.94 98 LYS A O 1
ATOM 768 N N . GLU A 1 99 ? 21.955 -26.549 20.329 1.00 93.19 99 GLU A N 1
ATOM 769 C CA . GLU A 1 99 ? 22.535 -26.329 21.660 1.00 93.19 99 GLU A CA 1
ATOM 770 C C . GLU A 1 99 ? 24.036 -26.019 21.601 1.00 93.19 99 GLU A C 1
ATOM 772 O O . GLU A 1 99 ? 24.489 -25.102 22.287 1.00 93.19 99 GLU A O 1
ATOM 777 N N . ARG A 1 100 ? 24.800 -26.704 20.736 1.00 93.19 100 ARG A N 1
ATOM 778 C CA . ARG A 1 100 ? 26.224 -26.392 20.513 1.00 93.19 100 ARG A CA 1
ATOM 779 C C . ARG A 1 100 ? 26.425 -25.005 19.911 1.00 93.19 100 ARG A C 1
ATOM 781 O O . ARG A 1 100 ? 27.243 -24.249 20.420 1.00 93.19 100 ARG A O 1
ATOM 788 N N . GLU A 1 101 ? 25.638 -24.644 18.899 1.00 90.19 101 GLU A N 1
ATOM 789 C CA . GLU A 1 101 ? 25.706 -23.315 18.272 1.00 90.19 101 GLU A CA 1
ATOM 790 C C . GLU A 1 101 ? 25.363 -22.200 19.282 1.00 90.19 101 GLU A C 1
ATOM 792 O O . GLU A 1 101 ? 26.033 -21.168 19.325 1.00 90.19 101 GLU A O 1
ATOM 797 N N . ARG A 1 102 ? 24.384 -22.420 20.175 1.00 90.88 102 ARG A N 1
ATOM 798 C CA . ARG A 1 102 ? 24.069 -21.482 21.270 1.00 90.88 102 ARG A CA 1
ATOM 799 C C . ARG A 1 102 ? 25.177 -21.399 22.322 1.00 90.88 102 ARG A C 1
ATOM 801 O O . ARG A 1 102 ? 25.449 -20.307 22.822 1.00 90.88 102 ARG A O 1
ATOM 808 N N . ALA A 1 103 ? 25.817 -22.517 22.661 1.00 88.56 103 ALA A N 1
ATOM 809 C CA . ALA A 1 103 ? 26.933 -22.541 23.605 1.00 88.56 103 ALA A CA 1
ATOM 810 C C . ALA A 1 103 ? 28.169 -21.809 23.049 1.00 88.56 103 ALA A C 1
ATOM 812 O O . ALA A 1 103 ? 28.783 -21.018 23.764 1.00 88.56 103 ALA A O 1
ATOM 813 N N . GLU A 1 104 ? 28.485 -22.002 21.765 1.00 88.56 104 GLU A N 1
ATOM 814 C CA . GLU A 1 104 ? 29.567 -21.287 21.078 1.00 88.56 104 GLU A CA 1
ATOM 815 C C . GLU A 1 104 ? 29.275 -19.786 20.974 1.00 88.56 104 GLU A C 1
ATOM 817 O O . GLU A 1 104 ? 30.129 -18.969 21.322 1.00 88.56 104 GLU A O 1
ATOM 822 N N . ALA A 1 105 ? 28.051 -19.401 20.598 1.00 84.06 105 ALA A N 1
ATOM 823 C CA . ALA A 1 105 ? 27.652 -17.995 20.543 1.00 84.06 105 ALA A CA 1
ATOM 824 C C . ALA A 1 105 ? 27.761 -17.307 21.916 1.00 84.06 105 ALA A C 1
ATOM 826 O O . ALA A 1 105 ? 28.230 -16.170 22.010 1.00 84.06 105 ALA A O 1
ATOM 827 N N . LYS A 1 106 ? 27.390 -18.007 22.997 1.00 89.81 106 LYS A N 1
ATOM 828 C CA . LYS A 1 106 ? 27.509 -17.491 24.366 1.00 89.81 106 LYS A CA 1
ATOM 829 C C . LYS A 1 106 ? 28.972 -17.340 24.800 1.00 89.81 106 LYS A C 1
ATOM 831 O O . LYS A 1 106 ? 29.313 -16.325 25.400 1.00 89.81 106 LYS A O 1
ATOM 836 N N . ALA A 1 107 ? 29.844 -18.285 24.442 1.00 83.31 107 ALA A N 1
ATOM 837 C CA . ALA A 1 107 ? 31.279 -18.198 24.725 1.00 83.31 107 ALA A CA 1
ATOM 838 C C . ALA A 1 107 ? 31.958 -17.033 23.979 1.00 83.31 107 ALA A C 1
ATOM 840 O O . ALA A 1 107 ? 32.790 -16.329 24.554 1.00 83.31 107 ALA A O 1
ATOM 841 N N . VAL A 1 108 ? 31.568 -16.784 22.724 1.00 79.75 108 VAL A N 1
ATOM 842 C CA . VAL A 1 108 ? 32.058 -15.641 21.933 1.00 79.75 108 VAL A CA 1
ATOM 843 C C . VAL A 1 108 ? 31.563 -14.313 22.515 1.00 79.75 108 VAL A C 1
ATOM 845 O O . VAL A 1 108 ? 32.345 -13.370 22.643 1.00 79.75 108 VAL A O 1
ATOM 848 N N . ALA A 1 109 ? 30.297 -14.237 22.932 1.00 78.44 109 ALA A N 1
ATOM 849 C CA . ALA A 1 109 ? 29.747 -13.050 23.587 1.00 78.44 109 ALA A CA 1
ATOM 850 C C . ALA A 1 109 ? 30.432 -12.758 24.936 1.00 78.44 109 ALA A C 1
ATOM 852 O O . ALA A 1 109 ? 30.731 -11.605 25.243 1.00 78.44 109 ALA A O 1
ATOM 853 N N . GLU A 1 110 ? 30.756 -13.792 25.718 1.00 78.94 110 GLU A N 1
ATOM 854 C CA . GLU A 1 110 ? 31.469 -13.637 26.989 1.00 78.94 110 GLU A CA 1
ATOM 855 C C . GLU A 1 110 ? 32.944 -13.234 26.789 1.00 78.94 110 GLU A C 1
ATOM 857 O O . GLU A 1 110 ? 33.475 -12.433 27.563 1.00 78.94 110 GLU A O 1
ATOM 862 N N . GLN A 1 111 ? 33.597 -13.699 25.713 1.00 70.81 111 GLN A N 1
ATOM 863 C CA . GLN A 1 111 ? 34.925 -13.207 25.316 1.00 70.81 111 GLN A CA 1
ATOM 864 C C . GLN A 1 111 ? 34.902 -11.739 24.871 1.00 70.81 111 GLN A C 1
ATOM 866 O O . GLN A 1 111 ? 35.831 -10.995 25.188 1.00 70.81 111 GLN A O 1
ATOM 871 N N . LEU A 1 112 ? 33.844 -11.300 24.185 1.00 67.25 112 LEU A N 1
ATOM 872 C CA . LEU A 1 112 ? 33.665 -9.899 23.788 1.00 67.25 112 LEU A CA 1
ATOM 873 C C . LEU A 1 112 ? 33.366 -8.981 24.985 1.00 67.25 112 LEU A C 1
ATOM 875 O O . LEU A 1 112 ? 33.746 -7.812 24.958 1.00 67.25 112 LEU A O 1
ATOM 879 N N . ALA A 1 113 ? 32.753 -9.502 26.052 1.00 67.06 113 ALA A N 1
ATOM 880 C CA . ALA A 1 113 ? 32.422 -8.736 27.255 1.00 67.06 113 ALA A CA 1
ATOM 881 C C . ALA A 1 113 ? 33.601 -8.547 28.237 1.00 67.06 113 ALA A C 1
ATOM 883 O O . ALA A 1 113 ? 33.557 -7.643 29.070 1.00 67.06 113 ALA A O 1
ATOM 884 N N . ARG A 1 114 ? 34.666 -9.366 28.161 1.00 60.88 114 ARG A N 1
ATOM 885 C CA . ARG A 1 114 ? 35.802 -9.348 29.116 1.00 60.88 114 ARG A CA 1
ATOM 886 C C . ARG A 1 114 ? 37.058 -8.576 28.665 1.00 60.88 114 ARG A C 1
ATOM 888 O O . ARG A 1 114 ? 38.091 -8.685 29.320 1.00 60.88 114 ARG A O 1
ATOM 895 N N . GLY A 1 115 ? 37.014 -7.780 27.594 1.00 46.59 115 GLY A N 1
ATOM 896 C CA . GLY A 1 115 ? 38.202 -7.082 27.070 1.00 46.59 115 GLY A CA 1
ATOM 897 C C . GLY A 1 115 ? 38.137 -5.546 27.127 1.00 46.59 115 GLY A C 1
ATOM 898 O O . GLY A 1 115 ? 37.221 -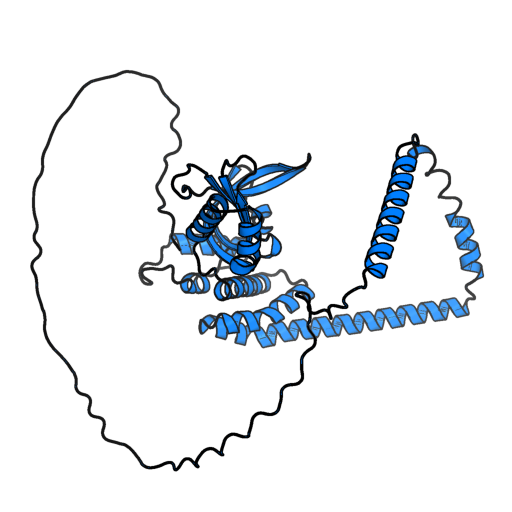4.972 26.540 1.00 46.59 115 GLY A O 1
ATOM 899 N N . PRO A 1 116 ? 39.114 -4.843 27.739 1.00 54.59 116 PRO A N 1
ATOM 900 C CA . PRO A 1 116 ? 39.182 -3.384 27.702 1.00 54.59 116 PRO A CA 1
ATOM 901 C C . PRO A 1 116 ? 39.719 -2.851 26.353 1.00 54.59 116 PRO A C 1
ATOM 903 O O . PRO A 1 116 ? 40.633 -3.413 25.752 1.00 54.59 116 PRO A O 1
ATOM 906 N N . SER A 1 117 ? 39.116 -1.745 25.896 1.00 58.09 117 SER A N 1
ATOM 907 C CA . SER A 1 117 ? 39.614 -0.741 24.928 1.00 58.09 117 SER A CA 1
ATOM 908 C C . SER A 1 117 ? 40.380 -1.216 23.669 1.00 58.09 117 SER A C 1
ATOM 910 O O . SER A 1 117 ? 41.521 -0.837 23.404 1.00 58.09 117 SER A O 1
ATOM 912 N N . LEU A 1 118 ? 39.676 -1.902 22.762 1.00 51.75 118 LEU A N 1
ATOM 913 C CA . LEU A 1 118 ? 40.135 -2.250 21.400 1.00 51.75 118 LEU A CA 1
ATOM 914 C C . LEU A 1 118 ? 40.346 -1.057 20.438 1.00 51.75 118 LEU A C 1
ATOM 916 O O . LEU A 1 118 ? 40.911 -1.232 19.358 1.00 51.75 118 LEU A O 1
ATOM 920 N N . ARG A 1 119 ? 39.944 0.170 20.800 1.00 51.47 119 ARG A N 1
ATOM 921 C CA . ARG A 1 119 ? 40.051 1.341 19.903 1.00 51.47 119 ARG A CA 1
ATOM 922 C C . ARG A 1 119 ? 41.459 1.938 19.778 1.00 51.47 119 ARG A C 1
ATOM 924 O O . ARG A 1 119 ? 41.696 2.664 18.822 1.00 51.47 119 ARG A O 1
ATOM 931 N N . GLN A 1 120 ? 42.408 1.607 20.659 1.00 50.66 120 GLN A N 1
ATOM 932 C CA . GLN A 1 120 ? 43.772 2.168 20.596 1.00 50.66 120 GLN A CA 1
ATOM 933 C C . GLN A 1 120 ? 44.832 1.253 19.956 1.00 50.66 120 GLN A C 1
ATOM 935 O O . GLN A 1 120 ? 45.943 1.711 19.708 1.00 50.66 120 GLN A O 1
ATOM 940 N N . ARG A 1 121 ? 44.520 -0.011 19.627 1.00 50.56 121 ARG A N 1
ATOM 941 C CA . ARG A 1 121 ? 45.498 -0.944 19.018 1.00 50.56 121 ARG A CA 1
ATOM 942 C C . ARG A 1 121 ? 45.302 -1.235 17.526 1.00 50.56 121 ARG A C 1
ATOM 944 O O . ARG A 1 121 ? 46.192 -1.820 16.918 1.00 50.56 121 ARG A O 1
ATOM 951 N N . VAL A 1 122 ? 44.201 -0.806 16.903 1.00 50.44 122 VAL A N 1
ATOM 952 C CA . VAL A 1 122 ? 43.898 -1.181 15.504 1.00 50.44 122 VAL A CA 1
ATOM 953 C C . VAL A 1 122 ? 44.418 -0.175 14.463 1.00 50.44 122 VAL A C 1
ATOM 955 O O . VAL A 1 122 ? 44.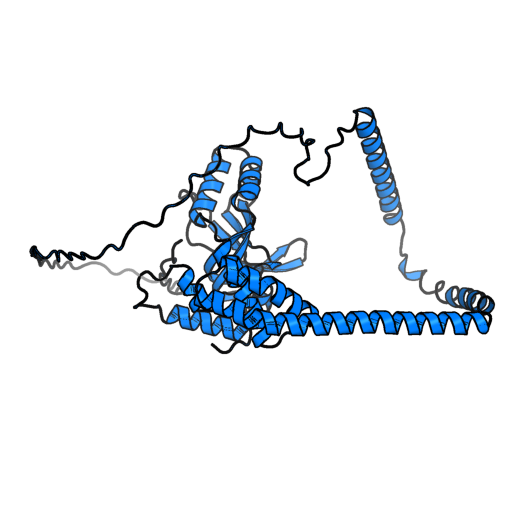622 -0.559 13.313 1.00 50.44 122 VAL A O 1
ATOM 958 N N . SER A 1 123 ? 44.750 1.066 14.838 1.00 51.47 123 SER A N 1
ATOM 959 C CA . SER A 1 123 ? 45.252 2.076 13.885 1.00 51.47 123 SER A CA 1
ATOM 960 C C . SER A 1 123 ? 46.755 1.985 13.572 1.00 51.47 123 SER A C 1
ATOM 962 O O . SER A 1 123 ? 47.192 2.544 12.572 1.00 51.47 123 SER A O 1
ATOM 964 N N . ALA A 1 124 ? 47.550 1.247 14.358 1.00 49.94 124 ALA A N 1
ATOM 965 C CA . ALA A 1 124 ? 49.003 1.138 14.147 1.00 49.94 124 ALA A CA 1
ATOM 966 C C . ALA A 1 124 ? 49.456 -0.157 13.436 1.00 49.94 124 ALA A C 1
ATOM 968 O O . ALA A 1 124 ? 50.617 -0.268 13.048 1.00 49.94 124 ALA A O 1
ATOM 969 N N . GLN A 1 125 ? 48.568 -1.144 13.242 1.00 52.19 125 GLN A N 1
ATOM 970 C CA . GLN A 1 125 ? 48.930 -2.459 12.676 1.00 52.19 125 GLN A CA 1
ATOM 971 C C . GLN A 1 125 ? 48.277 -2.801 11.327 1.00 52.19 125 GLN A C 1
ATOM 973 O O . GLN A 1 125 ? 48.642 -3.806 10.714 1.00 52.19 125 GLN A O 1
ATOM 978 N N . THR A 1 126 ? 47.349 -1.982 10.827 1.00 50.69 126 THR A N 1
ATOM 979 C CA . THR A 1 126 ? 46.645 -2.232 9.555 1.00 50.69 126 THR A CA 1
ATOM 980 C C . THR A 1 126 ? 47.315 -1.590 8.338 1.00 50.69 126 THR A C 1
ATOM 982 O O . THR A 1 126 ? 47.180 -2.117 7.237 1.00 50.69 126 THR A O 1
ATOM 985 N N . THR A 1 127 ? 48.127 -0.544 8.502 1.00 51.12 127 THR A N 1
ATOM 986 C CA . THR A 1 127 ? 48.822 0.105 7.372 1.00 51.12 127 THR A CA 1
ATOM 987 C C . THR A 1 127 ? 50.030 -0.691 6.859 1.00 51.12 127 THR A C 1
ATOM 989 O O . THR A 1 127 ? 50.323 -0.650 5.667 1.00 51.12 127 THR A O 1
ATOM 992 N N . SER A 1 128 ? 50.697 -1.502 7.694 1.00 53.84 128 SER A N 1
ATOM 993 C CA . SER A 1 128 ? 51.883 -2.271 7.262 1.00 53.84 128 SER A CA 1
ATOM 994 C C . SER A 1 128 ? 51.569 -3.627 6.612 1.00 53.84 128 SER A C 1
ATOM 996 O O . SER A 1 128 ? 52.405 -4.170 5.886 1.00 53.84 128 SER A O 1
ATOM 998 N N . ARG A 1 129 ? 50.364 -4.182 6.820 1.00 52.44 129 ARG A N 1
ATOM 999 C CA . ARG A 1 129 ? 49.960 -5.467 6.215 1.00 52.44 129 ARG A CA 1
ATOM 1000 C C . ARG A 1 129 ? 49.418 -5.331 4.794 1.00 52.44 129 ARG A C 1
ATOM 1002 O O . ARG A 1 129 ? 49.599 -6.258 4.012 1.00 52.44 129 ARG A O 1
ATOM 1009 N N . ILE A 1 130 ? 48.847 -4.181 4.436 1.00 55.06 130 ILE A N 1
ATOM 1010 C CA . ILE A 1 130 ? 48.348 -3.922 3.073 1.00 55.06 130 ILE A CA 1
ATOM 1011 C C . ILE A 1 130 ? 49.517 -3.793 2.078 1.00 55.06 130 ILE A C 1
ATOM 1013 O O . ILE A 1 130 ? 49.425 -4.261 0.948 1.00 55.06 130 ILE A O 1
ATOM 1017 N N . HIS A 1 131 ? 50.665 -3.259 2.508 1.00 55.66 131 HIS A N 1
ATOM 1018 C CA . HIS A 1 131 ? 51.823 -3.080 1.626 1.00 55.66 131 HIS A CA 1
ATOM 1019 C C . HIS A 1 131 ? 52.577 -4.386 1.303 1.00 55.66 131 HIS A C 1
ATOM 1021 O O . HIS A 1 131 ? 53.168 -4.503 0.230 1.00 55.66 131 HIS A O 1
ATOM 1027 N N . LYS A 1 132 ? 52.553 -5.386 2.202 1.00 56.34 132 LYS A N 1
ATOM 1028 C CA . LYS A 1 132 ? 53.215 -6.692 1.989 1.00 56.34 132 LYS A CA 1
ATOM 1029 C C . LYS A 1 132 ? 52.380 -7.675 1.167 1.00 56.34 132 LYS A C 1
ATOM 1031 O O . LYS A 1 132 ? 52.954 -8.505 0.470 1.00 56.34 132 LYS A O 1
ATOM 1036 N N . SER A 1 133 ? 51.051 -7.593 1.219 1.00 58.56 133 SER A N 1
ATOM 1037 C CA . SER A 1 133 ? 50.189 -8.410 0.356 1.00 58.56 133 SER A CA 1
ATOM 1038 C C . SER A 1 133 ? 50.186 -7.912 -1.092 1.00 58.56 133 SER A C 1
ATOM 1040 O O . SER A 1 133 ? 50.074 -8.722 -2.009 1.00 58.56 133 SER A O 1
ATOM 1042 N N . TRP A 1 134 ? 50.388 -6.610 -1.317 1.00 61.00 134 TRP A N 1
ATOM 1043 C CA . TRP A 1 134 ? 50.433 -6.030 -2.662 1.00 61.00 134 TRP A CA 1
ATOM 1044 C C . TRP A 1 134 ? 51.657 -6.472 -3.476 1.00 61.00 134 TRP A C 1
ATOM 1046 O O . TRP A 1 134 ? 51.515 -6.804 -4.648 1.00 61.00 134 TRP A O 1
ATOM 1056 N N . SER A 1 135 ? 52.847 -6.577 -2.877 1.00 63.12 135 SER A N 1
ATOM 1057 C CA . SER A 1 135 ? 54.048 -7.016 -3.611 1.00 63.12 135 SER A CA 1
ATOM 1058 C C . SER A 1 135 ? 54.003 -8.496 -4.016 1.00 63.12 135 SER A C 1
ATOM 1060 O O . SER A 1 135 ? 54.447 -8.845 -5.109 1.00 63.12 135 SER A O 1
ATOM 1062 N N . ALA A 1 136 ? 53.402 -9.359 -3.189 1.00 59.25 136 ALA A N 1
ATOM 1063 C CA . ALA A 1 136 ? 53.149 -10.759 -3.540 1.00 59.25 136 ALA A CA 1
ATOM 1064 C C . ALA A 1 136 ? 52.078 -10.903 -4.639 1.00 59.25 136 ALA A C 1
ATOM 1066 O O . ALA A 1 136 ? 52.174 -11.788 -5.487 1.00 59.25 136 ALA A O 1
ATOM 1067 N N . PHE A 1 137 ? 51.085 -10.007 -4.663 1.00 58.47 137 PHE A N 1
ATOM 1068 C CA . PHE A 1 137 ? 50.049 -9.977 -5.697 1.00 58.47 137 PHE A CA 1
ATOM 1069 C C . PHE A 1 137 ? 50.597 -9.496 -7.052 1.00 58.47 137 PHE A C 1
ATOM 1071 O O . PHE A 1 137 ? 50.288 -10.089 -8.085 1.00 58.47 137 PHE A O 1
ATOM 1078 N N . VAL A 1 138 ? 51.477 -8.487 -7.052 1.00 63.66 138 VAL A N 1
ATOM 1079 C CA . VAL A 1 138 ? 52.142 -7.976 -8.265 1.00 63.66 138 VAL A CA 1
ATOM 1080 C C . VAL A 1 138 ? 53.111 -9.010 -8.859 1.00 63.66 138 VAL A C 1
ATOM 1082 O O . VAL A 1 138 ? 53.190 -9.133 -10.076 1.00 63.66 138 VAL A O 1
ATOM 1085 N N . GLY A 1 139 ? 53.779 -9.827 -8.034 1.00 64.81 139 GLY A N 1
ATOM 1086 C CA . GLY A 1 139 ? 54.654 -10.910 -8.510 1.00 64.81 139 GLY A CA 1
ATOM 1087 C C . GLY A 1 139 ? 53.926 -12.106 -9.148 1.00 64.81 139 GLY A C 1
ATOM 1088 O O . GLY A 1 139 ? 54.537 -12.866 -9.897 1.00 64.81 139 GLY A O 1
ATOM 1089 N N . PHE A 1 140 ? 52.626 -12.279 -8.884 1.00 63.38 140 PHE A N 1
ATOM 1090 C CA . PHE A 1 140 ? 51.810 -13.364 -9.453 1.00 63.38 140 PHE A CA 1
ATOM 1091 C C . PHE A 1 140 ? 51.255 -13.038 -10.854 1.00 63.38 140 PHE A C 1
ATOM 1093 O O . PHE A 1 140 ? 50.948 -13.943 -11.642 1.00 63.38 140 PHE A O 1
ATOM 1100 N N . TRP A 1 141 ? 51.128 -11.751 -11.183 1.00 63.25 141 TRP A N 1
ATOM 1101 C CA . TRP A 1 141 ? 50.604 -11.285 -12.464 1.00 63.25 141 TRP A CA 1
ATOM 1102 C C . TRP A 1 141 ? 51.739 -11.117 -13.470 1.00 63.25 141 TRP A C 1
ATOM 1104 O O . TRP A 1 141 ? 52.364 -10.066 -13.573 1.00 63.25 141 TRP A O 1
ATOM 1114 N N . THR A 1 142 ? 51.990 -12.157 -14.266 1.00 80.00 142 THR A N 1
ATOM 1115 C CA . THR A 1 142 ? 52.752 -11.972 -15.504 1.00 80.00 142 THR A CA 1
ATOM 1116 C C . THR A 1 142 ? 51.996 -10.989 -16.411 1.00 80.00 142 THR A C 1
ATOM 1118 O O . THR A 1 142 ? 50.759 -11.014 -16.427 1.00 80.00 142 THR A O 1
ATOM 1121 N N . PRO A 1 143 ? 52.690 -10.136 -17.190 1.00 81.81 143 PRO A N 1
ATOM 1122 C CA . PRO A 1 143 ? 52.048 -9.113 -18.025 1.00 81.81 143 PRO A CA 1
ATOM 1123 C C . PRO A 1 143 ? 50.960 -9.694 -18.944 1.00 81.81 143 PRO A C 1
ATOM 1125 O O . PRO A 1 143 ? 49.923 -9.071 -19.138 1.00 81.81 143 PRO A O 1
ATOM 1128 N N . PHE A 1 144 ? 51.125 -10.938 -19.406 1.00 84.88 144 PHE A N 1
ATOM 1129 C CA . PHE A 1 144 ? 50.116 -11.657 -20.188 1.00 84.88 144 PHE A CA 1
ATOM 1130 C C . PHE A 1 144 ? 48.808 -11.933 -19.421 1.00 84.88 144 PHE A C 1
ATOM 1132 O O . PHE A 1 144 ? 47.719 -11.701 -19.943 1.00 84.88 144 PHE A O 1
ATOM 1139 N N . ARG A 1 145 ? 48.886 -12.402 -18.167 1.00 84.75 145 ARG A N 1
ATOM 1140 C CA . ARG A 1 145 ? 47.692 -12.661 -17.338 1.00 84.75 145 ARG A CA 1
ATOM 1141 C C . ARG A 1 145 ? 46.943 -11.370 -17.027 1.00 84.75 145 ARG A C 1
ATOM 1143 O O . ARG A 1 145 ? 45.715 -11.389 -16.965 1.00 84.75 145 ARG A O 1
ATOM 1150 N N . ALA A 1 146 ? 47.677 -10.262 -16.910 1.00 86.81 146 ALA A N 1
ATOM 1151 C CA . ALA A 1 146 ? 47.091 -8.942 -16.743 1.00 86.81 146 ALA A CA 1
ATOM 1152 C C . ALA A 1 146 ? 46.206 -8.535 -17.914 1.00 86.81 146 ALA A C 1
ATOM 1154 O O . ALA A 1 146 ? 45.056 -8.138 -17.722 1.00 86.81 146 ALA A O 1
ATOM 1155 N N . THR A 1 147 ? 46.720 -8.717 -19.126 1.00 92.00 147 THR A N 1
ATOM 1156 C CA . THR A 1 147 ? 45.975 -8.437 -20.350 1.00 92.00 147 THR A CA 1
ATOM 1157 C C . THR A 1 147 ? 44.737 -9.324 -20.476 1.00 92.00 147 THR A C 1
ATOM 1159 O O . THR A 1 147 ? 43.661 -8.816 -20.782 1.00 92.00 147 THR A O 1
ATOM 1162 N N . VAL A 1 148 ? 44.847 -10.627 -20.185 1.00 94.69 148 VAL A N 1
ATOM 1163 C CA . VAL A 1 148 ? 43.706 -11.561 -20.254 1.00 94.69 148 VAL A CA 1
ATOM 1164 C C . VAL A 1 148 ? 42.614 -11.188 -19.253 1.00 94.69 148 VAL A C 1
ATOM 1166 O O . VAL A 1 148 ? 41.440 -11.148 -19.614 1.00 94.69 148 VAL A O 1
ATOM 1169 N N . ALA A 1 149 ? 42.973 -10.884 -18.006 1.00 94.06 149 ALA A N 1
ATOM 1170 C CA . ALA A 1 149 ? 41.992 -10.510 -16.995 1.00 94.06 149 ALA A CA 1
ATOM 1171 C C . ALA A 1 149 ? 41.302 -9.176 -17.318 1.00 94.06 149 ALA A C 1
ATOM 1173 O O . ALA A 1 149 ? 40.089 -9.066 -17.153 1.00 94.06 149 ALA A O 1
ATOM 1174 N N . LEU A 1 150 ? 42.046 -8.188 -17.830 1.00 94.81 150 LEU A N 1
ATOM 1175 C CA . LEU A 1 150 ? 41.471 -6.926 -18.296 1.00 94.81 150 LEU A CA 1
ATOM 1176 C C . LEU A 1 150 ? 40.495 -7.155 -19.457 1.00 94.81 150 LEU A C 1
ATOM 1178 O O . LEU A 1 150 ? 39.393 -6.613 -19.446 1.00 94.81 150 LEU A O 1
ATOM 1182 N N . PHE A 1 151 ? 40.868 -7.993 -20.427 1.00 97.75 151 PHE A N 1
ATOM 1183 C CA . PHE A 1 151 ? 39.993 -8.349 -21.541 1.00 97.75 151 PHE A CA 1
ATOM 1184 C C . PHE A 1 151 ? 38.708 -9.034 -21.055 1.00 97.75 151 PHE A C 1
ATOM 1186 O O . PHE A 1 151 ? 37.615 -8.623 -21.436 1.00 97.75 151 PHE A O 1
ATOM 1193 N N . LEU A 1 152 ? 38.815 -10.019 -20.156 1.00 97.81 152 LEU A N 1
ATOM 1194 C CA . LEU A 1 152 ? 37.654 -10.689 -19.560 1.00 97.81 152 LEU A CA 1
ATOM 1195 C C . LEU A 1 152 ? 36.763 -9.721 -18.776 1.00 97.81 152 LEU A C 1
ATOM 1197 O O . LEU A 1 152 ? 35.538 -9.832 -18.842 1.00 97.81 152 LEU A O 1
ATOM 1201 N N . LEU A 1 153 ? 37.356 -8.764 -18.061 1.00 97.81 153 LEU A N 1
ATOM 1202 C CA . LEU A 1 153 ? 36.621 -7.733 -17.334 1.00 97.81 153 LEU A CA 1
ATOM 1203 C C . LEU A 1 153 ? 35.846 -6.824 -18.290 1.00 97.81 153 LEU A C 1
ATOM 1205 O O . LEU A 1 153 ? 34.662 -6.589 -18.061 1.00 97.81 153 LEU A O 1
ATOM 1209 N N . ILE A 1 154 ? 36.474 -6.369 -19.379 1.00 98.19 154 ILE A N 1
ATOM 1210 C CA . ILE A 1 154 ? 35.811 -5.552 -20.403 1.00 98.19 154 ILE A CA 1
ATOM 1211 C C . ILE A 1 154 ? 34.661 -6.338 -21.040 1.00 98.19 154 ILE A C 1
ATOM 1213 O O . ILE A 1 154 ? 33.540 -5.842 -21.071 1.00 98.19 154 ILE A O 1
ATOM 1217 N N . VAL A 1 155 ? 34.898 -7.584 -21.467 1.00 98.25 155 VAL A N 1
ATOM 1218 C CA . VAL A 1 155 ? 33.860 -8.443 -22.067 1.00 98.25 155 VAL A CA 1
ATOM 1219 C C . VAL A 1 155 ? 32.691 -8.664 -21.103 1.00 98.25 155 VAL A C 1
ATOM 1221 O O . VAL A 1 155 ? 31.533 -8.541 -21.503 1.00 98.25 155 VAL A O 1
ATOM 1224 N N . SER A 1 156 ? 32.973 -8.935 -19.827 1.00 97.88 156 SER A N 1
ATOM 1225 C CA . SER A 1 156 ? 31.938 -9.116 -18.800 1.00 97.88 156 SER A CA 1
ATOM 1226 C C . SER A 1 156 ? 31.137 -7.833 -18.580 1.00 97.88 156 SER A C 1
ATOM 1228 O O . SER A 1 156 ? 29.910 -7.877 -18.510 1.00 97.88 156 SER A O 1
ATOM 1230 N N . LEU A 1 157 ? 31.811 -6.681 -18.526 1.00 98.25 157 LEU A N 1
ATOM 1231 C CA . LEU A 1 157 ? 31.167 -5.380 -18.369 1.00 98.25 157 LEU A CA 1
ATOM 1232 C C . LEU A 1 157 ? 30.269 -5.054 -19.571 1.00 98.25 157 LEU A C 1
ATOM 1234 O O . LEU A 1 157 ? 29.127 -4.637 -19.382 1.00 98.25 157 LEU A O 1
ATOM 1238 N N . THR A 1 158 ? 30.738 -5.305 -20.796 1.00 97.94 158 THR A N 1
ATOM 1239 C CA . THR A 1 158 ? 29.948 -5.123 -22.022 1.00 97.94 158 THR A CA 1
ATOM 1240 C C . THR A 1 158 ? 28.746 -6.066 -22.065 1.00 97.94 158 THR A C 1
ATOM 1242 O O . THR A 1 158 ? 27.654 -5.629 -22.422 1.00 97.94 158 THR A O 1
ATOM 1245 N N . ALA A 1 159 ? 28.900 -7.329 -21.655 1.00 97.62 159 ALA A N 1
ATOM 1246 C CA . ALA A 1 159 ? 27.795 -8.285 -21.594 1.00 97.62 159 ALA A CA 1
ATOM 1247 C C . ALA A 1 159 ? 26.724 -7.858 -20.576 1.00 97.62 159 ALA A C 1
ATOM 1249 O O . ALA A 1 159 ? 25.538 -7.818 -20.908 1.00 97.62 159 ALA A O 1
ATOM 1250 N N . VAL A 1 160 ? 27.131 -7.469 -19.362 1.00 97.69 160 VAL A N 1
ATOM 1251 C CA . VAL A 1 160 ? 26.219 -6.945 -18.329 1.00 97.69 160 VAL A CA 1
ATOM 1252 C C . VAL A 1 160 ? 25.511 -5.683 -18.820 1.00 97.69 160 VAL A C 1
ATOM 1254 O O . VAL A 1 160 ? 24.301 -5.542 -18.637 1.00 97.69 160 VAL A O 1
ATOM 1257 N N . TRP A 1 161 ? 26.235 -4.783 -19.488 1.00 97.44 161 TRP A N 1
ATOM 1258 C CA . TRP A 1 161 ? 25.654 -3.570 -20.055 1.00 97.44 161 TRP A CA 1
ATOM 1259 C C . TRP A 1 161 ? 24.640 -3.879 -21.162 1.00 97.44 161 TRP A C 1
ATOM 1261 O O . TRP A 1 161 ? 23.538 -3.337 -21.133 1.00 97.44 161 TRP A O 1
ATOM 1271 N N . GLY A 1 162 ? 24.943 -4.810 -22.072 1.00 97.44 162 GLY A N 1
ATOM 1272 C CA . GLY A 1 162 ? 24.016 -5.255 -23.118 1.00 97.44 162 GLY A CA 1
ATOM 1273 C C . GLY A 1 162 ? 22.744 -5.898 -22.557 1.00 97.44 162 GLY A C 1
ATOM 1274 O O . GLY A 1 162 ? 21.640 -5.589 -23.006 1.00 97.44 162 GLY A O 1
ATOM 1275 N N . ILE A 1 163 ? 22.870 -6.732 -21.518 1.00 96.69 163 ILE A N 1
ATOM 1276 C CA . ILE A 1 163 ? 21.714 -7.294 -20.803 1.00 96.69 163 ILE A CA 1
ATOM 1277 C C . ILE A 1 163 ? 20.883 -6.168 -20.181 1.00 96.69 163 ILE A C 1
ATOM 1279 O O . ILE A 1 163 ? 19.665 -6.145 -20.353 1.00 96.69 163 ILE A O 1
ATOM 1283 N N . ARG A 1 164 ? 21.525 -5.203 -19.511 1.00 96.00 164 ARG A N 1
ATOM 1284 C CA . ARG A 1 164 ? 20.839 -4.057 -18.902 1.00 96.00 164 ARG A CA 1
ATOM 1285 C C . ARG A 1 164 ? 20.078 -3.230 -19.942 1.00 96.00 164 ARG A C 1
ATOM 1287 O O . ARG A 1 164 ? 18.911 -2.936 -19.714 1.00 96.00 164 ARG A O 1
ATOM 1294 N N . GLN A 1 165 ? 20.685 -2.912 -21.086 1.00 96.12 165 GLN A N 1
ATOM 1295 C CA . GLN A 1 165 ? 20.019 -2.169 -22.165 1.00 96.12 165 GLN A CA 1
ATOM 1296 C C . GLN A 1 165 ? 18.803 -2.921 -22.714 1.00 96.12 165 GLN A C 1
ATOM 1298 O O . GLN A 1 165 ? 17.732 -2.340 -22.866 1.00 96.12 165 GLN A O 1
ATOM 1303 N N . ASN A 1 166 ? 18.929 -4.234 -22.926 1.00 96.12 166 ASN A N 1
ATOM 1304 C CA . ASN A 1 166 ? 17.811 -5.064 -23.373 1.00 96.12 166 ASN A CA 1
ATOM 1305 C C . ASN A 1 166 ? 16.668 -5.101 -22.348 1.00 96.12 166 ASN A C 1
ATOM 1307 O O . ASN A 1 166 ? 15.498 -5.087 -22.731 1.00 96.12 166 ASN A O 1
ATOM 1311 N N . LEU A 1 167 ? 16.983 -5.136 -21.050 1.00 95.25 167 LEU A N 1
ATOM 1312 C CA . LEU A 1 167 ? 15.976 -5.086 -19.988 1.00 95.25 167 LEU A CA 1
ATOM 1313 C C . LEU A 1 167 ? 15.262 -3.730 -19.936 1.00 95.25 167 LEU A C 1
ATOM 1315 O O . LEU A 1 167 ? 14.037 -3.710 -19.822 1.00 95.25 167 LEU A O 1
ATOM 1319 N N . LEU A 1 168 ? 15.996 -2.622 -20.074 1.00 96.00 168 LEU A N 1
ATOM 1320 C CA . LEU A 1 168 ? 15.418 -1.275 -20.120 1.00 96.00 168 LEU A CA 1
ATOM 1321 C C . LEU A 1 168 ? 14.537 -1.090 -21.364 1.00 96.00 168 LEU A C 1
ATOM 1323 O O . LEU A 1 168 ? 13.405 -0.631 -21.248 1.00 96.00 168 LEU A O 1
ATOM 1327 N N . ALA A 1 169 ? 14.994 -1.534 -22.539 1.00 96.25 169 ALA A N 1
ATOM 1328 C CA . ALA A 1 169 ? 14.212 -1.468 -23.775 1.00 96.25 169 ALA A CA 1
ATOM 1329 C C . ALA A 1 169 ? 12.900 -2.266 -23.677 1.00 96.25 169 ALA A C 1
ATOM 1331 O O . ALA A 1 169 ? 11.844 -1.789 -24.095 1.00 96.25 169 ALA A O 1
ATOM 1332 N N . ARG A 1 170 ? 12.942 -3.463 -23.072 1.00 97.31 170 ARG A N 1
ATOM 1333 C CA . ARG A 1 170 ? 11.738 -4.267 -22.802 1.00 97.31 170 ARG A CA 1
ATOM 1334 C C . ARG A 1 170 ? 10.799 -3.583 -21.816 1.00 97.31 170 ARG A C 1
ATOM 1336 O O . ARG A 1 170 ? 9.591 -3.631 -22.023 1.00 97.31 170 ARG A O 1
ATOM 1343 N N . ALA A 1 171 ? 11.331 -2.958 -20.767 1.00 97.25 171 ALA A N 1
ATOM 1344 C CA . ALA A 1 171 ? 10.524 -2.230 -19.794 1.00 97.25 171 ALA A CA 1
ATOM 1345 C C . ALA A 1 171 ? 9.800 -1.041 -20.448 1.00 97.25 171 ALA A C 1
ATOM 1347 O O . ALA A 1 171 ? 8.590 -0.922 -20.294 1.00 97.25 171 ALA A O 1
ATOM 1348 N N . VAL A 1 172 ? 10.495 -0.236 -21.263 1.00 97.62 172 VAL A N 1
ATOM 1349 C CA . VAL A 1 172 ? 9.871 0.865 -22.024 1.00 97.62 172 VAL A CA 1
ATOM 1350 C C . VAL A 1 172 ? 8.762 0.351 -22.939 1.00 97.62 172 VAL A C 1
ATOM 1352 O O . VAL A 1 172 ? 7.677 0.924 -22.966 1.00 97.62 172 VAL A O 1
ATOM 1355 N N . ARG A 1 173 ? 9.019 -0.739 -23.673 1.00 98.00 173 ARG A N 1
ATOM 1356 C CA . ARG A 1 173 ? 8.011 -1.363 -24.536 1.00 98.00 173 ARG A CA 1
ATOM 1357 C C . ARG A 1 173 ? 6.796 -1.842 -23.735 1.00 98.00 173 ARG A C 1
ATOM 1359 O O . ARG A 1 173 ? 5.680 -1.571 -24.144 1.00 98.00 173 ARG A O 1
ATOM 1366 N N . THR A 1 174 ? 7.021 -2.485 -22.588 1.00 98.06 174 THR A N 1
ATOM 1367 C CA . THR A 1 174 ? 5.946 -2.993 -21.718 1.00 98.06 174 THR A CA 1
ATOM 1368 C C . THR A 1 174 ? 5.035 -1.868 -21.245 1.00 98.06 174 THR A C 1
ATOM 1370 O O . THR A 1 174 ? 3.827 -2.015 -21.324 1.00 98.06 174 THR A O 1
ATOM 1373 N N . VAL A 1 175 ? 5.599 -0.743 -20.789 1.00 97.88 175 VAL A N 1
ATOM 1374 C CA . VAL A 1 175 ? 4.794 0.419 -20.380 1.00 97.88 175 VAL A CA 1
ATOM 1375 C C . VAL A 1 175 ? 3.947 0.896 -21.561 1.00 97.88 175 VAL A C 1
ATOM 1377 O O . VAL A 1 175 ? 2.733 0.935 -21.455 1.00 97.88 175 VAL A O 1
ATOM 1380 N N . LYS A 1 176 ? 4.559 1.139 -22.726 1.00 97.75 176 LYS A N 1
ATOM 1381 C CA . LYS A 1 176 ? 3.834 1.628 -23.912 1.00 97.75 176 LYS A CA 1
ATOM 1382 C C . LYS A 1 176 ? 2.730 0.687 -24.401 1.00 97.75 176 LYS A C 1
ATOM 1384 O O . LYS A 1 176 ? 1.663 1.153 -24.758 1.00 97.75 176 LYS A O 1
ATOM 1389 N N . GLU A 1 177 ? 2.995 -0.615 -24.461 1.00 97.81 177 GLU A N 1
ATOM 1390 C CA . GLU A 1 177 ? 2.055 -1.598 -25.019 1.00 97.81 177 GLU A CA 1
ATOM 1391 C C . GLU A 1 177 ? 0.924 -1.971 -24.055 1.00 97.81 177 GLU A C 1
ATOM 1393 O O . GLU A 1 177 ? -0.075 -2.535 -24.492 1.00 97.81 177 GLU A O 1
ATOM 1398 N N . GLN A 1 178 ? 1.095 -1.746 -22.749 1.00 97.88 178 GLN A N 1
ATOM 1399 C CA . GLN A 1 178 ? 0.131 -2.182 -21.734 1.00 97.88 178 GLN A CA 1
ATOM 1400 C C . GLN A 1 178 ? -0.650 -1.021 -21.107 1.00 97.88 178 GLN A C 1
ATOM 1402 O O . GLN A 1 178 ? -1.690 -1.290 -20.514 1.00 97.88 178 GLN A O 1
ATOM 1407 N N . THR A 1 179 ? -0.205 0.237 -21.238 1.00 98.38 179 THR A N 1
ATOM 1408 C CA . THR A 1 179 ? -0.932 1.391 -20.677 1.00 98.38 179 THR A CA 1
ATOM 1409 C C . THR A 1 179 ? -2.340 1.517 -21.257 1.00 98.38 179 THR A C 1
ATOM 1411 O O . THR A 1 179 ? -3.285 1.525 -20.476 1.00 98.38 179 THR A O 1
ATOM 1414 N N . ASP A 1 180 ? -2.510 1.539 -22.584 1.00 98.25 180 ASP A N 1
ATOM 1415 C CA . ASP A 1 180 ? -3.845 1.731 -23.178 1.00 98.25 180 ASP A CA 1
ATOM 1416 C C . ASP A 1 180 ? -4.828 0.608 -22.781 1.00 98.25 180 ASP A C 1
ATOM 1418 O O . ASP A 1 180 ? -5.924 0.922 -22.321 1.00 98.25 180 ASP A O 1
ATOM 1422 N N . PRO A 1 181 ? -4.458 -0.694 -22.836 1.00 98.31 181 PRO A N 1
ATOM 1423 C CA . PRO A 1 181 ? -5.321 -1.762 -22.325 1.00 98.31 181 PRO A CA 1
ATOM 1424 C C . PRO A 1 181 ? -5.617 -1.667 -20.823 1.00 98.31 181 PRO A C 1
ATOM 1426 O O . PRO A 1 181 ? -6.695 -2.066 -20.388 1.00 98.31 181 PRO A O 1
ATOM 1429 N N . ALA A 1 182 ? -4.664 -1.186 -20.016 1.00 98.25 182 ALA A N 1
ATOM 1430 C CA . ALA A 1 182 ? -4.872 -1.011 -18.582 1.00 98.25 182 ALA A CA 1
ATOM 1431 C C . ALA A 1 182 ? -5.881 0.107 -18.294 1.00 98.25 182 ALA A C 1
ATOM 1433 O O . ALA A 1 182 ? -6.766 -0.092 -17.467 1.00 98.25 182 ALA A O 1
ATOM 1434 N N . MET A 1 183 ? -5.774 1.237 -18.999 1.00 98.25 183 MET A N 1
ATOM 1435 C CA . MET A 1 183 ? -6.705 2.361 -18.871 1.00 98.25 183 MET A CA 1
ATOM 1436 C C . MET A 1 183 ? -8.094 2.009 -19.404 1.00 98.25 183 MET A C 1
ATOM 1438 O O . MET A 1 183 ? -9.073 2.269 -18.717 1.00 98.25 183 MET A O 1
ATOM 1442 N N . ALA A 1 184 ? -8.192 1.304 -20.535 1.00 98.31 184 ALA A N 1
ATOM 1443 C CA . ALA A 1 184 ? -9.475 0.798 -21.029 1.00 98.31 184 ALA A CA 1
ATOM 1444 C C . ALA A 1 184 ? -10.170 -0.107 -19.993 1.00 98.31 184 ALA A C 1
ATOM 1446 O O . ALA A 1 184 ? -11.368 -0.001 -19.763 1.00 98.31 184 ALA A O 1
ATOM 1447 N N . ALA A 1 185 ? -9.413 -0.956 -19.288 1.00 98.25 185 ALA A N 1
ATOM 1448 C CA . ALA A 1 185 ? -9.974 -1.780 -18.218 1.00 98.25 185 ALA A CA 1
ATOM 1449 C C . ALA A 1 185 ? -10.440 -0.969 -16.989 1.00 98.25 185 ALA A C 1
ATOM 1451 O O . ALA A 1 185 ? -11.317 -1.444 -16.266 1.00 98.25 185 ALA A O 1
ATOM 1452 N N . VAL A 1 186 ? -9.856 0.209 -16.732 1.00 97.69 186 VAL A N 1
ATOM 1453 C CA . VAL A 1 186 ? -10.335 1.161 -15.710 1.00 97.69 186 VAL A CA 1
ATOM 1454 C C . VAL A 1 186 ? -11.646 1.796 -16.162 1.00 97.69 186 VAL A C 1
ATOM 1456 O O . VAL A 1 186 ? -12.604 1.783 -15.398 1.00 97.69 186 VAL A O 1
ATOM 1459 N N . GLU A 1 187 ? -11.708 2.275 -17.406 1.00 97.31 187 GLU A N 1
ATOM 1460 C CA . GLU A 1 187 ? -12.916 2.856 -18.010 1.00 97.31 187 GLU A CA 1
ATOM 1461 C C . GLU A 1 187 ? -14.090 1.859 -18.016 1.00 97.31 187 GLU A C 1
ATOM 1463 O O . GLU A 1 187 ? -15.223 2.218 -17.703 1.00 97.31 187 GLU A O 1
ATOM 1468 N N . ASP A 1 188 ? -13.808 0.578 -18.271 1.00 97.81 188 ASP A N 1
ATOM 1469 C CA . ASP A 1 188 ? -14.786 -0.516 -18.238 1.00 97.81 188 ASP A CA 1
ATOM 1470 C C . ASP A 1 188 ? -15.169 -0.974 -16.809 1.00 97.81 188 ASP A C 1
ATOM 1472 O O . ASP A 1 188 ? -15.895 -1.959 -16.646 1.00 97.81 188 ASP A O 1
ATOM 1476 N N . ASN A 1 189 ? -14.660 -0.324 -15.752 1.00 97.12 189 ASN A N 1
ATOM 1477 C CA . ASN A 1 189 ? -14.806 -0.731 -14.345 1.00 97.12 189 ASN A CA 1
ATOM 1478 C C . ASN A 1 189 ? -14.358 -2.185 -14.059 1.00 97.12 189 ASN A C 1
ATOM 1480 O O . ASN A 1 189 ? -14.783 -2.826 -13.091 1.00 97.12 189 ASN A O 1
ATOM 1484 N N . ASN A 1 190 ? -13.475 -2.744 -14.891 1.00 98.06 190 ASN A N 1
ATOM 1485 C CA . ASN A 1 190 ? -12.970 -4.106 -14.752 1.00 98.06 190 ASN A CA 1
ATOM 1486 C C . ASN A 1 190 ? -11.690 -4.127 -13.906 1.00 98.06 190 ASN A C 1
ATOM 1488 O O . ASN A 1 190 ? -10.583 -4.373 -14.389 1.00 98.06 190 ASN A O 1
ATOM 1492 N N . TRP A 1 191 ? -11.843 -3.918 -12.597 1.00 97.56 191 TRP A N 1
ATOM 1493 C CA . TRP A 1 191 ? -10.725 -3.776 -11.651 1.00 97.56 191 TRP A CA 1
ATOM 1494 C C . TRP A 1 191 ? -9.798 -4.994 -11.581 1.00 97.56 191 TRP A C 1
ATOM 1496 O O . TRP A 1 191 ? -8.598 -4.863 -11.323 1.00 97.56 191 TRP A O 1
ATOM 1506 N N . ILE A 1 192 ? -10.335 -6.197 -11.821 1.00 97.88 192 ILE A N 1
ATOM 1507 C CA . ILE A 1 192 ? -9.543 -7.434 -11.860 1.00 97.88 192 ILE A CA 1
ATOM 1508 C C . ILE A 1 192 ? -8.580 -7.396 -13.046 1.00 97.88 192 ILE A C 1
ATOM 1510 O O . ILE A 1 192 ? -7.397 -7.721 -12.880 1.00 97.88 192 ILE A O 1
ATOM 1514 N N . GLU A 1 193 ? -9.080 -6.988 -14.212 1.00 98.31 193 GLU A N 1
ATOM 1515 C CA . GLU A 1 193 ? -8.289 -6.852 -15.426 1.00 98.31 193 GLU A CA 1
ATOM 1516 C C . GLU A 1 193 ? -7.318 -5.677 -15.333 1.00 98.31 193 GLU A C 1
ATOM 1518 O O . GLU A 1 193 ? -6.124 -5.873 -15.554 1.00 98.31 193 GLU A O 1
ATOM 1523 N N . ALA A 1 194 ? -7.783 -4.506 -14.893 1.00 98.38 194 ALA A N 1
ATOM 1524 C CA . ALA A 1 194 ? -6.946 -3.328 -14.681 1.00 98.38 194 ALA A CA 1
ATOM 1525 C C . ALA A 1 194 ? -5.741 -3.669 -13.792 1.00 98.38 194 ALA A C 1
ATOM 1527 O O . ALA A 1 194 ? -4.589 -3.489 -14.189 1.00 98.38 194 ALA A O 1
ATOM 1528 N N . ARG A 1 195 ? -5.965 -4.304 -12.631 1.00 98.00 195 ARG A N 1
ATOM 1529 C CA . ARG A 1 195 ? -4.872 -4.761 -11.752 1.00 98.00 195 ARG A CA 1
ATOM 1530 C C . ARG A 1 195 ? -3.901 -5.705 -12.467 1.00 98.00 195 ARG A C 1
ATOM 1532 O O . ARG A 1 195 ? -2.689 -5.635 -12.235 1.00 98.00 195 ARG A O 1
ATOM 1539 N N . ARG A 1 196 ? -4.416 -6.632 -13.284 1.00 98.31 196 ARG A N 1
ATOM 1540 C CA . ARG A 1 196 ? -3.597 -7.592 -14.040 1.00 98.31 196 ARG A CA 1
ATOM 1541 C C . ARG A 1 196 ? -2.696 -6.870 -15.041 1.00 98.31 196 ARG A C 1
ATOM 1543 O O . ARG A 1 196 ? -1.511 -7.201 -15.092 1.00 98.31 196 ARG A O 1
ATOM 1550 N N . GLN A 1 197 ? -3.236 -5.888 -15.760 1.00 98.38 197 GLN A N 1
ATOM 1551 C CA . GLN A 1 197 ? -2.531 -5.096 -16.771 1.00 98.38 197 GLN A CA 1
ATOM 1552 C C . GLN A 1 197 ? -1.535 -4.103 -16.153 1.00 98.38 197 GLN A C 1
ATOM 1554 O O . GLN A 1 197 ? -0.405 -3.986 -16.621 1.00 98.38 197 GLN A O 1
ATOM 1559 N N . PHE A 1 198 ? -1.875 -3.463 -15.031 1.00 98.44 198 PHE A N 1
ATOM 1560 C CA . PHE A 1 198 ? -0.968 -2.534 -14.350 1.00 98.44 198 PHE A CA 1
ATOM 1561 C C . PHE A 1 198 ? 0.220 -3.213 -13.652 1.00 98.44 198 PHE A C 1
ATOM 1563 O O . PHE A 1 198 ? 1.288 -2.614 -13.518 1.00 98.44 198 PHE A O 1
ATOM 1570 N N . SER A 1 199 ? 0.092 -4.473 -13.219 1.00 98.06 199 SER A N 1
ATOM 1571 C CA . SER A 1 199 ? 1.181 -5.172 -12.518 1.00 98.06 199 SER A CA 1
ATOM 1572 C C . SER A 1 199 ? 2.511 -5.227 -13.299 1.00 98.06 199 SER A C 1
ATOM 1574 O O . SER A 1 199 ? 3.553 -4.896 -12.718 1.00 98.06 199 SER A O 1
ATOM 1576 N N . PRO A 1 200 ? 2.553 -5.628 -14.588 1.00 98.12 200 PRO A N 1
ATOM 1577 C CA . PRO A 1 200 ? 3.781 -5.566 -15.379 1.00 98.12 200 PRO A CA 1
ATOM 1578 C C . PRO A 1 200 ? 4.255 -4.130 -15.653 1.00 98.12 200 PRO A C 1
ATOM 1580 O O . PRO A 1 200 ? 5.469 -3.925 -15.715 1.00 98.12 200 PRO A O 1
ATOM 1583 N N . ILE A 1 201 ? 3.345 -3.152 -15.757 1.00 98.50 201 ILE A N 1
ATOM 1584 C CA . ILE A 1 201 ? 3.669 -1.729 -15.965 1.00 98.50 201 ILE A CA 1
ATOM 1585 C C . ILE A 1 201 ? 4.455 -1.185 -14.774 1.00 98.50 201 ILE A C 1
ATOM 1587 O O . ILE A 1 201 ? 5.572 -0.710 -14.956 1.00 98.50 201 ILE A O 1
ATOM 1591 N N . VAL A 1 202 ? 3.944 -1.332 -13.548 1.00 98.06 202 VAL A N 1
ATOM 1592 C CA . VAL A 1 202 ? 4.626 -0.840 -12.337 1.00 98.06 202 VAL A CA 1
ATOM 1593 C C . VAL A 1 202 ? 6.000 -1.486 -12.171 1.00 98.06 202 VAL A C 1
ATOM 1595 O O . VAL A 1 202 ? 6.990 -0.790 -11.970 1.00 98.06 202 VAL A O 1
ATOM 1598 N N . ARG A 1 203 ? 6.116 -2.804 -12.389 1.00 97.81 203 ARG A N 1
ATOM 1599 C CA . ARG A 1 203 ? 7.425 -3.485 -12.362 1.00 97.81 203 ARG A CA 1
ATOM 1600 C C . ARG A 1 203 ? 8.387 -2.960 -13.427 1.00 97.81 203 ARG A C 1
ATOM 1602 O O . ARG A 1 203 ? 9.599 -2.973 -13.215 1.00 97.81 203 ARG A O 1
ATOM 1609 N N . ALA A 1 204 ? 7.879 -2.577 -14.596 1.00 97.94 204 ALA A N 1
ATOM 1610 C CA . ALA A 1 204 ? 8.685 -1.966 -15.641 1.00 97.94 204 ALA A CA 1
ATOM 1611 C C . ALA A 1 204 ? 9.124 -0.550 -15.238 1.00 97.94 204 ALA A C 1
ATOM 1613 O O . ALA A 1 204 ? 10.307 -0.245 -15.368 1.00 97.94 204 ALA A O 1
ATOM 1614 N N . LEU A 1 205 ? 8.227 0.265 -14.678 1.00 97.88 205 LEU A N 1
ATOM 1615 C CA . LEU A 1 205 ? 8.532 1.605 -14.164 1.00 97.88 205 LEU A CA 1
ATOM 1616 C C . LEU A 1 205 ? 9.579 1.574 -13.043 1.00 97.88 205 LEU A C 1
ATOM 1618 O O . LEU A 1 205 ? 10.514 2.371 -13.068 1.00 97.88 205 LEU A O 1
ATOM 1622 N N . ASP A 1 206 ? 9.491 0.612 -12.123 1.00 96.44 206 ASP A N 1
ATOM 1623 C CA . ASP A 1 206 ? 10.460 0.446 -11.032 1.00 96.44 206 ASP A CA 1
ATOM 1624 C C . ASP A 1 206 ? 11.847 0.039 -11.547 1.00 96.44 206 ASP A C 1
ATOM 1626 O O . ASP A 1 206 ? 12.866 0.504 -11.047 1.00 96.44 206 ASP A O 1
ATOM 1630 N N . ARG A 1 207 ? 11.918 -0.782 -12.604 1.00 96.44 207 ARG A N 1
ATOM 1631 C CA . ARG A 1 207 ? 13.197 -1.115 -13.265 1.00 96.44 207 ARG A CA 1
ATOM 1632 C C . ARG A 1 207 ? 13.802 0.063 -14.017 1.00 96.44 207 ARG A C 1
ATOM 1634 O O . ARG A 1 207 ? 15.021 0.115 -14.171 1.00 96.44 207 ARG A O 1
ATOM 1641 N N . LEU A 1 208 ? 12.954 0.942 -14.544 1.00 96.50 208 LEU A N 1
ATOM 1642 C CA . LEU A 1 208 ? 13.373 2.169 -15.213 1.00 96.50 208 LEU A CA 1
ATOM 1643 C C . LEU A 1 208 ? 13.751 3.272 -14.211 1.00 96.50 208 LEU A C 1
ATOM 1645 O O . LEU A 1 208 ? 14.326 4.266 -14.641 1.00 96.50 208 LEU A O 1
ATOM 1649 N N . ASP A 1 209 ? 13.442 3.090 -12.920 1.00 96.81 209 ASP A N 1
ATOM 1650 C CA . ASP A 1 209 ? 13.561 4.101 -11.861 1.00 96.81 209 ASP A CA 1
ATOM 1651 C C . ASP A 1 209 ? 12.902 5.439 -12.248 1.00 96.81 209 ASP A C 1
ATOM 1653 O O . ASP A 1 209 ? 13.420 6.531 -12.021 1.00 96.81 209 ASP A O 1
ATOM 1657 N N . ARG A 1 210 ? 11.745 5.340 -12.913 1.00 95.75 210 ARG A N 1
ATOM 1658 C CA . ARG A 1 210 ? 10.973 6.490 -13.388 1.00 95.75 210 ARG A CA 1
ATOM 1659 C C . ARG A 1 210 ? 10.081 7.026 -12.272 1.00 95.75 210 ARG A C 1
ATOM 1661 O O . ARG A 1 210 ? 9.309 6.263 -11.684 1.00 95.75 210 ARG A O 1
ATOM 1668 N N . GLN A 1 211 ? 10.201 8.319 -11.982 1.00 95.38 211 GLN A N 1
ATOM 1669 C CA . GLN A 1 211 ? 9.530 9.008 -10.867 1.00 95.38 211 GLN A CA 1
ATOM 1670 C C . GLN A 1 211 ? 8.672 10.196 -11.324 1.00 95.38 211 GLN A C 1
ATOM 1672 O O . GLN A 1 211 ? 8.094 10.878 -10.483 1.00 95.38 211 GLN A O 1
ATOM 1677 N N . GLU A 1 212 ? 8.604 10.465 -12.628 1.00 96.44 212 GLU A N 1
ATOM 1678 C CA . GLU A 1 212 ? 7.769 11.529 -13.185 1.00 96.44 212 GLU A CA 1
ATOM 1679 C C . GLU A 1 212 ? 6.266 11.292 -12.970 1.00 96.44 212 GLU A C 1
ATOM 1681 O O . GLU A 1 212 ? 5.830 10.168 -12.715 1.00 96.44 212 GLU A O 1
ATOM 1686 N N . THR A 1 213 ? 5.480 12.362 -13.112 1.00 96.50 213 THR A N 1
ATOM 1687 C CA . THR A 1 213 ? 4.036 12.407 -12.839 1.00 96.50 213 THR A CA 1
ATOM 1688 C C . THR A 1 213 ? 3.253 11.259 -13.471 1.00 96.50 213 THR A C 1
ATOM 1690 O O . THR A 1 213 ? 2.512 10.574 -12.775 1.00 96.50 213 THR A O 1
ATOM 1693 N N . GLU A 1 214 ? 3.459 10.983 -14.760 1.00 96.75 214 GLU A N 1
ATOM 1694 C CA . GLU A 1 214 ? 2.777 9.888 -15.467 1.00 96.75 214 GLU A CA 1
ATOM 1695 C C . GLU A 1 214 ? 3.071 8.521 -14.824 1.00 96.75 214 GLU A C 1
ATOM 1697 O O . GLU A 1 214 ? 2.176 7.703 -14.624 1.00 96.75 214 GLU A O 1
ATOM 1702 N N . ALA A 1 215 ? 4.322 8.279 -14.422 1.00 97.69 215 ALA A N 1
ATOM 1703 C CA . ALA A 1 215 ? 4.704 7.040 -13.758 1.00 97.69 215 ALA A CA 1
ATOM 1704 C C . ALA A 1 215 ? 4.126 6.929 -12.339 1.00 97.69 215 ALA A C 1
ATOM 1706 O O . ALA A 1 215 ? 3.836 5.818 -11.895 1.00 97.69 215 ALA A O 1
ATOM 1707 N N . GLN A 1 216 ? 3.968 8.041 -11.611 1.00 96.94 216 GLN A N 1
ATOM 1708 C CA . GLN A 1 216 ? 3.270 8.033 -10.319 1.00 96.94 216 GLN A CA 1
ATOM 1709 C C . GLN A 1 216 ? 1.780 7.760 -10.496 1.00 96.94 216 GLN A C 1
ATOM 1711 O O . GLN A 1 216 ? 1.232 6.932 -9.774 1.00 96.94 216 GLN A O 1
ATOM 1716 N N . ASN A 1 217 ? 1.163 8.375 -11.502 1.00 97.69 217 ASN A N 1
ATOM 1717 C CA . ASN A 1 217 ? -0.238 8.168 -11.836 1.00 97.69 217 ASN A CA 1
ATOM 1718 C C . ASN A 1 217 ? -0.539 6.678 -12.103 1.00 97.69 217 ASN A C 1
ATOM 1720 O O . ASN A 1 217 ? -1.355 6.058 -11.421 1.00 97.69 217 ASN A O 1
ATOM 1724 N N . LEU A 1 218 ? 0.242 6.034 -12.979 1.00 98.00 218 LEU A N 1
ATOM 1725 C CA . LEU A 1 218 ? 0.105 4.596 -13.260 1.00 98.00 218 LEU A CA 1
ATOM 1726 C C . LEU A 1 218 ? 0.338 3.709 -12.021 1.00 98.00 218 LEU A C 1
ATOM 1728 O O . LEU A 1 218 ? -0.279 2.649 -11.886 1.00 98.00 218 LEU A O 1
ATOM 1732 N N . ARG A 1 219 ? 1.227 4.116 -11.102 1.00 97.94 219 ARG A N 1
ATOM 1733 C CA . ARG A 1 219 ? 1.417 3.408 -9.824 1.00 97.94 219 ARG A CA 1
ATOM 1734 C C . ARG A 1 219 ? 0.200 3.544 -8.921 1.00 97.94 219 ARG A C 1
ATOM 1736 O O . ARG A 1 219 ? -0.177 2.554 -8.303 1.00 97.94 219 ARG A O 1
ATOM 1743 N N . LEU A 1 220 ? -0.408 4.722 -8.839 1.00 97.56 220 LEU A N 1
ATOM 1744 C CA . LEU A 1 220 ? -1.617 4.924 -8.047 1.00 97.56 220 LEU A CA 1
ATOM 1745 C C . LEU A 1 220 ? -2.787 4.109 -8.583 1.00 97.56 220 LEU A C 1
ATOM 1747 O O . LEU A 1 220 ? -3.372 3.361 -7.806 1.00 97.56 220 LEU A O 1
ATOM 1751 N N . TYR A 1 221 ? -3.037 4.119 -9.895 1.00 98.44 221 TYR A N 1
ATOM 1752 C CA . TYR A 1 221 ? -4.057 3.250 -10.493 1.00 98.44 221 TYR A CA 1
ATOM 1753 C C . TYR A 1 221 ? -3.829 1.770 -10.173 1.00 98.44 221 TYR A C 1
ATOM 1755 O O . TYR A 1 221 ? -4.768 1.042 -9.850 1.00 98.44 221 TYR A O 1
ATOM 1763 N N . TYR A 1 222 ? -2.575 1.305 -10.199 1.00 98.38 222 TYR A N 1
ATOM 1764 C CA . TYR A 1 222 ? -2.252 -0.057 -9.774 1.00 98.38 222 TYR A CA 1
ATOM 1765 C C . TYR A 1 222 ? -2.633 -0.324 -8.313 1.00 98.38 222 TYR A C 1
ATOM 1767 O O . TYR A 1 222 ? -3.195 -1.381 -8.008 1.00 98.38 222 TYR A O 1
ATOM 1775 N N . TRP A 1 223 ? -2.292 0.594 -7.406 1.00 98.19 223 TRP A N 1
ATOM 1776 C CA . TRP A 1 223 ? -2.578 0.456 -5.981 1.00 98.19 223 TRP A CA 1
ATOM 1777 C C . TRP A 1 223 ? -4.080 0.502 -5.689 1.00 98.19 223 TRP A C 1
ATOM 1779 O O . TRP A 1 223 ? -4.574 -0.358 -4.961 1.00 98.19 223 TRP A O 1
ATOM 1789 N N . GLU A 1 224 ? -4.813 1.408 -6.328 1.00 98.44 224 GLU A N 1
ATOM 1790 C CA . GLU A 1 224 ? -6.270 1.537 -6.221 1.00 98.44 224 GLU A CA 1
ATOM 1791 C C . GLU A 1 224 ? -6.989 0.311 -6.796 1.00 98.44 224 GLU A C 1
ATOM 1793 O O . GLU A 1 224 ? -7.789 -0.315 -6.099 1.00 98.44 224 GLU A O 1
ATOM 1798 N N . ALA A 1 225 ? -6.621 -0.156 -7.995 1.00 98.44 225 ALA A N 1
ATOM 1799 C CA . ALA A 1 225 ? -7.163 -1.397 -8.559 1.00 98.44 225 ALA A CA 1
ATOM 1800 C C . ALA A 1 225 ? -6.826 -2.623 -7.684 1.00 98.44 225 ALA A C 1
ATOM 1802 O O . ALA A 1 225 ? -7.621 -3.561 -7.528 1.00 98.44 225 ALA A O 1
ATOM 1803 N N . ARG A 1 226 ? -5.637 -2.643 -7.066 1.00 98.25 226 ARG A N 1
ATOM 1804 C CA . ARG A 1 226 ? -5.264 -3.688 -6.105 1.00 98.25 226 ARG A CA 1
ATOM 1805 C C . ARG A 1 226 ? -6.122 -3.634 -4.843 1.00 98.25 226 ARG A C 1
ATOM 1807 O O . ARG A 1 226 ? -6.510 -4.709 -4.385 1.00 98.25 226 ARG A O 1
ATOM 1814 N N . ALA A 1 227 ? -6.415 -2.446 -4.321 1.00 98.19 227 ALA A N 1
ATOM 1815 C CA . ALA A 1 227 ? -7.296 -2.262 -3.176 1.00 98.19 227 ALA A CA 1
ATOM 1816 C C . ALA A 1 227 ? -8.726 -2.711 -3.508 1.00 98.19 227 ALA A C 1
ATOM 1818 O O . ALA A 1 227 ? -9.231 -3.604 -2.832 1.00 98.19 227 ALA A O 1
ATOM 1819 N N . LEU A 1 228 ? -9.315 -2.214 -4.605 1.00 98.00 228 LEU A N 1
ATOM 1820 C CA . LEU A 1 228 ? -10.675 -2.547 -5.073 1.00 98.00 228 LEU A CA 1
ATOM 1821 C C . LEU A 1 228 ? -10.907 -4.057 -5.192 1.00 98.00 228 LEU A C 1
ATOM 1823 O O . LEU A 1 228 ? -11.911 -4.601 -4.746 1.00 98.00 228 LEU A O 1
ATOM 1827 N N . THR A 1 229 ? -9.931 -4.777 -5.740 1.00 97.88 229 THR A N 1
ATOM 1828 C CA . THR A 1 229 ? -10.028 -6.233 -5.944 1.00 97.88 229 THR A CA 1
ATOM 1829 C C . THR A 1 229 ? -9.753 -7.075 -4.696 1.00 97.88 229 THR A C 1
ATOM 1831 O O . THR A 1 229 ? -9.787 -8.309 -4.774 1.00 97.88 229 THR A O 1
ATOM 1834 N N . ARG A 1 230 ? -9.386 -6.452 -3.573 1.00 97.50 230 ARG A N 1
ATOM 1835 C CA . ARG A 1 230 ? -9.021 -7.128 -2.318 1.00 97.50 230 ARG A CA 1
ATOM 1836 C C . ARG A 1 230 ? -9.620 -6.457 -1.085 1.00 97.50 230 ARG A C 1
ATOM 1838 O O . ARG A 1 230 ? -9.108 -6.668 0.017 1.00 97.50 230 ARG A O 1
ATOM 1845 N N . LEU A 1 231 ? -10.678 -5.672 -1.263 1.00 97.38 231 LEU A N 1
ATOM 1846 C CA . LEU A 1 231 ? -11.397 -5.061 -0.155 1.00 97.38 231 LEU A CA 1
ATOM 1847 C C . LEU A 1 231 ? -11.837 -6.132 0.844 1.00 97.38 231 LEU A C 1
ATOM 1849 O O . LEU A 1 231 ? -12.254 -7.234 0.472 1.00 97.38 231 LEU A O 1
ATOM 1853 N N . SER A 1 232 ? -11.712 -5.802 2.125 1.00 97.06 232 SER A N 1
ATOM 1854 C CA . SER A 1 232 ? -12.303 -6.587 3.197 1.00 97.06 232 SER A CA 1
ATOM 1855 C C . SER A 1 232 ? -13.806 -6.698 2.964 1.00 97.06 232 SER A C 1
ATOM 1857 O O . SER A 1 232 ? -14.472 -5.720 2.629 1.00 97.06 232 SER A O 1
ATOM 1859 N N . ARG A 1 233 ? -14.342 -7.903 3.163 1.00 95.38 233 ARG A N 1
ATOM 1860 C CA . ARG A 1 233 ? -15.792 -8.147 3.117 1.00 95.38 233 ARG A CA 1
ATOM 1861 C C . ARG A 1 233 ? -16.508 -7.610 4.352 1.00 95.38 233 ARG A C 1
ATOM 1863 O O . ARG A 1 233 ? -17.716 -7.422 4.320 1.00 95.38 233 ARG A O 1
ATOM 1870 N N . GLU A 1 234 ? -15.762 -7.403 5.428 1.00 96.00 234 GLU A N 1
ATOM 1871 C CA . GLU A 1 234 ? -16.254 -6.908 6.706 1.00 96.00 234 GLU A CA 1
ATOM 1872 C C . GLU A 1 234 ? -15.775 -5.490 6.945 1.00 96.00 234 GLU A C 1
ATOM 1874 O O . GLU A 1 234 ? -14.679 -5.104 6.514 1.00 96.00 234 GLU A O 1
ATOM 1879 N N . SER A 1 235 ? -16.598 -4.720 7.653 1.00 95.06 235 SER A N 1
ATOM 1880 C CA . SER A 1 235 ? -16.181 -3.404 8.098 1.00 95.06 235 SER A CA 1
ATOM 1881 C C . SER A 1 235 ? -15.099 -3.520 9.172 1.00 95.06 235 SER A C 1
ATOM 1883 O O . SER A 1 235 ? -14.923 -4.556 9.814 1.00 95.06 235 SER A O 1
ATOM 1885 N N . LEU A 1 236 ? -14.375 -2.425 9.390 1.00 96.06 236 LEU A N 1
ATOM 1886 C CA . LEU A 1 236 ? -13.424 -2.337 10.491 1.00 96.06 236 LEU A CA 1
ATOM 1887 C C . LEU A 1 236 ? -14.093 -2.599 11.852 1.00 96.06 236 LEU A C 1
ATOM 1889 O O . LEU A 1 236 ? -13.490 -3.229 12.715 1.00 96.06 236 LEU A O 1
ATOM 1893 N N . PHE A 1 237 ? -15.334 -2.140 12.027 1.00 96.25 237 PHE A N 1
ATOM 1894 C CA . PHE A 1 237 ? -16.106 -2.342 13.251 1.00 96.25 237 PHE A CA 1
ATOM 1895 C C . PHE A 1 237 ? -16.408 -3.822 13.471 1.00 96.25 237 PHE A C 1
ATOM 1897 O O . PHE A 1 237 ? -16.112 -4.339 14.542 1.00 96.25 237 PHE A O 1
ATOM 1904 N N . ASP A 1 238 ? -16.886 -4.522 12.438 1.00 96.81 238 ASP A N 1
ATOM 1905 C CA . ASP A 1 238 ? -17.177 -5.961 12.513 1.00 96.81 238 ASP A CA 1
ATOM 1906 C C . ASP A 1 238 ? -15.915 -6.780 12.802 1.00 96.81 238 ASP A C 1
ATOM 1908 O O . ASP A 1 238 ? -15.952 -7.726 13.591 1.00 96.81 238 ASP A O 1
ATOM 1912 N N . LEU A 1 239 ? -14.783 -6.398 12.197 1.00 97.19 239 LEU A N 1
ATOM 1913 C CA . LEU A 1 239 ? -13.488 -7.019 12.462 1.00 97.19 239 LEU A CA 1
ATOM 1914 C C . LEU A 1 239 ? -13.119 -6.883 13.943 1.00 97.19 239 LEU A C 1
ATOM 1916 O O . LEU A 1 239 ? -12.770 -7.879 14.571 1.00 97.19 239 LEU A O 1
ATOM 1920 N N . ILE A 1 240 ? -13.215 -5.675 14.508 1.00 97.38 240 ILE A N 1
ATOM 1921 C CA . ILE A 1 240 ? -12.865 -5.416 15.912 1.00 97.38 240 ILE A CA 1
ATOM 1922 C C . ILE A 1 240 ? -13.878 -6.060 16.864 1.00 97.38 240 ILE A C 1
ATOM 1924 O O . ILE A 1 240 ? -13.484 -6.598 17.892 1.00 97.38 240 ILE A O 1
ATOM 1928 N N . GLU A 1 241 ? -15.171 -6.066 16.539 1.00 96.62 241 GLU A N 1
ATOM 1929 C CA . GLU A 1 241 ? -16.171 -6.789 17.330 1.00 96.62 241 GLU A CA 1
ATOM 1930 C C . GLU A 1 241 ? -15.918 -8.296 17.332 1.00 96.62 241 GLU A C 1
ATOM 1932 O O . GLU A 1 241 ? -16.065 -8.943 18.367 1.00 96.62 241 GLU A O 1
ATOM 1937 N N . THR A 1 242 ? -15.533 -8.861 16.187 1.00 96.25 242 THR A N 1
ATOM 1938 C CA . THR A 1 242 ? -15.162 -10.276 16.082 1.00 96.25 242 THR A CA 1
ATOM 1939 C C . THR A 1 242 ? -13.908 -10.557 16.901 1.00 96.25 242 THR A C 1
ATOM 1941 O O . THR A 1 242 ? -13.874 -11.544 17.635 1.00 96.25 242 THR A O 1
ATOM 1944 N N . ALA A 1 243 ? -12.916 -9.665 16.840 1.00 96.69 243 ALA A N 1
ATOM 1945 C CA . ALA A 1 243 ? -11.716 -9.734 17.666 1.00 96.69 243 ALA A CA 1
ATOM 1946 C C . ALA A 1 243 ? -12.059 -9.746 19.156 1.00 96.69 243 ALA A C 1
ATOM 1948 O O . ALA A 1 243 ? -11.607 -10.615 19.895 1.00 96.69 243 ALA A O 1
ATOM 1949 N N . HIS A 1 244 ? -12.913 -8.815 19.575 1.00 96.25 244 HIS A N 1
ATOM 1950 C CA . HIS A 1 244 ? -13.338 -8.670 20.957 1.00 96.25 244 HIS A CA 1
ATOM 1951 C C . HIS A 1 244 ? -14.084 -9.905 21.464 1.00 96.25 244 HIS A C 1
ATOM 1953 O O . HIS A 1 244 ? -13.687 -10.465 22.478 1.00 96.25 244 HIS A O 1
ATOM 1959 N N . LYS A 1 245 ? -15.074 -10.401 20.710 1.00 95.38 245 LYS A N 1
ATOM 1960 C CA . LYS A 1 245 ? -15.807 -11.630 21.058 1.00 95.38 245 LYS A CA 1
ATOM 1961 C C . LYS A 1 245 ? -14.881 -12.846 21.147 1.00 95.38 245 LYS A C 1
ATOM 1963 O O . LYS A 1 245 ? -14.999 -13.630 22.076 1.00 95.38 245 LYS A O 1
ATOM 1968 N N . THR A 1 246 ? -13.931 -12.980 20.219 1.00 95.50 246 THR A N 1
ATOM 1969 C CA . THR A 1 246 ? -12.990 -14.117 20.211 1.00 95.50 246 THR A CA 1
ATOM 1970 C C . THR A 1 246 ? -12.067 -14.098 21.431 1.00 95.50 246 THR A C 1
ATOM 1972 O O . THR A 1 246 ? -11.807 -15.151 22.004 1.00 95.50 246 THR A O 1
ATOM 1975 N N . LEU A 1 247 ? -11.600 -12.916 21.850 1.00 94.12 247 LEU A N 1
ATOM 1976 C CA . LEU A 1 247 ? -10.780 -12.775 23.059 1.00 94.12 247 LEU A CA 1
ATOM 1977 C C . LEU A 1 247 ? -11.580 -12.962 24.355 1.00 94.12 247 LEU A C 1
ATOM 1979 O O . LEU A 1 247 ? -11.025 -13.459 25.330 1.00 94.12 247 LEU A O 1
ATOM 1983 N N . ASP A 1 248 ? -12.856 -12.573 24.382 1.00 92.94 248 ASP A N 1
ATOM 1984 C CA . ASP A 1 248 ? -13.725 -12.807 25.542 1.00 92.94 248 ASP A CA 1
ATOM 1985 C C . ASP A 1 248 ? -14.070 -14.301 25.700 1.00 92.94 248 ASP A C 1
ATOM 1987 O O . ASP A 1 248 ? -14.163 -14.805 26.823 1.00 92.94 248 ASP A O 1
ATOM 1991 N N . ASP A 1 249 ? -14.233 -15.015 24.581 1.00 90.00 249 ASP A N 1
ATOM 1992 C CA . ASP A 1 249 ? -14.617 -16.430 24.544 1.00 90.00 249 ASP A CA 1
ATOM 1993 C C . ASP A 1 249 ? -13.422 -17.408 24.647 1.00 90.00 249 ASP A C 1
ATOM 1995 O O . ASP A 1 249 ? -13.637 -18.598 24.910 1.00 90.00 249 ASP A O 1
ATOM 1999 N N . GLY A 1 250 ? -12.176 -16.962 24.429 1.00 82.50 250 GLY A N 1
ATOM 2000 C CA . GLY A 1 250 ? -11.045 -17.867 24.180 1.00 82.50 250 GLY A CA 1
ATOM 2001 C C . GLY A 1 250 ? -9.631 -17.302 24.380 1.00 82.50 250 GLY A C 1
ATOM 2002 O O . GLY A 1 250 ? -9.415 -16.316 25.080 1.00 82.50 250 GLY A O 1
ATOM 2003 N N . ASP A 1 251 ? -8.643 -18.006 23.812 1.00 87.50 251 ASP A N 1
ATOM 2004 C CA . ASP A 1 251 ? -7.212 -17.673 23.896 1.00 87.50 251 ASP A CA 1
ATOM 2005 C C . ASP A 1 251 ? -6.838 -16.611 22.843 1.00 87.50 251 ASP A C 1
ATOM 2007 O O . ASP A 1 251 ? -7.377 -16.588 21.736 1.00 87.50 251 ASP A O 1
ATOM 2011 N N . ALA A 1 252 ? -5.869 -15.748 23.152 1.00 91.81 252 ALA A N 1
ATOM 2012 C CA . ALA A 1 252 ? -5.350 -14.751 22.215 1.00 91.81 252 ALA A CA 1
ATOM 2013 C C . ALA A 1 252 ? -4.788 -15.385 20.931 1.00 91.81 252 ALA A C 1
ATOM 2015 O O . ALA A 1 252 ? -4.854 -14.780 19.856 1.00 91.81 252 ALA A O 1
ATOM 2016 N N . ASP A 1 253 ? -4.293 -16.619 21.036 1.00 95.12 253 ASP A N 1
ATOM 2017 C CA . ASP A 1 253 ? -3.822 -17.410 19.901 1.00 95.12 253 ASP A CA 1
ATOM 2018 C C . ASP A 1 253 ? -4.951 -17.709 18.888 1.00 95.12 253 ASP A C 1
ATOM 2020 O O . ASP A 1 253 ? -4.716 -17.646 17.678 1.00 95.12 253 ASP A O 1
ATOM 2024 N N . ASP A 1 254 ? -6.192 -17.935 19.346 1.00 95.62 254 ASP A N 1
ATOM 2025 C CA . ASP A 1 254 ? -7.341 -18.208 18.465 1.00 95.62 254 ASP A CA 1
ATOM 2026 C C . ASP A 1 254 ? -7.695 -16.983 17.608 1.00 95.62 254 ASP A C 1
ATOM 2028 O O . ASP A 1 254 ? -8.014 -17.100 16.414 1.00 95.62 254 ASP A O 1
ATOM 2032 N N . TRP A 1 255 ? -7.614 -15.786 18.199 1.00 96.19 255 TRP A N 1
ATOM 2033 C CA . TRP A 1 255 ? -7.814 -14.541 17.463 1.00 96.19 255 TRP A CA 1
ATOM 2034 C C . TRP A 1 255 ? -6.708 -14.317 16.431 1.00 96.19 255 TRP A C 1
ATOM 2036 O O . TRP A 1 255 ? -7.012 -14.007 15.279 1.00 96.19 255 TRP A O 1
ATOM 2046 N N . GLU A 1 256 ? -5.439 -14.503 16.796 1.00 96.81 256 GLU A N 1
ATOM 2047 C CA . GLU A 1 256 ? -4.319 -14.296 15.873 1.00 96.81 256 GLU A CA 1
ATOM 2048 C C . GLU A 1 256 ? -4.396 -15.244 14.661 1.00 96.81 256 GLU A C 1
ATOM 2050 O O . GLU A 1 256 ? -4.182 -14.821 13.518 1.00 96.81 256 GLU A O 1
ATOM 2055 N N . ASP A 1 257 ? -4.770 -16.508 14.867 1.00 96.56 257 ASP A N 1
ATOM 2056 C CA . ASP A 1 257 ? -4.971 -17.472 13.780 1.00 96.56 257 ASP A CA 1
ATOM 2057 C C . ASP A 1 257 ? -6.188 -17.121 12.905 1.00 96.56 257 ASP A C 1
ATOM 2059 O O . ASP A 1 257 ? -6.125 -17.179 11.665 1.00 96.56 257 ASP A O 1
ATOM 2063 N N . THR A 1 258 ? -7.283 -16.668 13.522 1.00 96.44 258 THR A N 1
ATOM 2064 C CA . THR A 1 258 ? -8.459 -16.148 12.805 1.00 96.44 258 THR A CA 1
ATOM 2065 C C . THR A 1 258 ? -8.089 -14.926 11.966 1.00 96.44 258 THR A C 1
ATOM 2067 O O . THR A 1 258 ? -8.426 -14.845 10.780 1.00 96.44 258 THR A O 1
ATOM 2070 N N . PHE A 1 259 ? -7.320 -13.997 12.533 1.00 97.56 259 PHE A N 1
ATOM 2071 C CA . PHE A 1 259 ? -6.870 -12.803 11.841 1.00 97.56 259 PHE A CA 1
ATOM 2072 C C . PHE A 1 259 ? -5.977 -13.138 10.651 1.00 97.56 259 PHE A C 1
ATOM 2074 O O . PHE A 1 259 ? -6.218 -12.660 9.538 1.00 97.56 259 PHE A O 1
ATOM 2081 N N . ARG A 1 260 ? -4.989 -14.018 10.843 1.00 97.19 260 ARG A N 1
ATOM 2082 C CA . ARG A 1 260 ? -4.073 -14.459 9.781 1.00 97.19 260 ARG A CA 1
ATOM 2083 C C . ARG A 1 260 ? -4.775 -15.133 8.613 1.00 97.19 260 ARG A C 1
ATOM 2085 O O . ARG A 1 260 ? -4.341 -14.947 7.476 1.00 97.19 260 ARG A O 1
ATOM 2092 N N . SER A 1 261 ? -5.802 -15.928 8.889 1.00 96.50 261 SER A N 1
ATOM 2093 C CA . SER A 1 261 ? -6.509 -16.697 7.865 1.00 96.50 261 SER A CA 1
ATOM 2094 C C . SER A 1 261 ? -7.565 -15.874 7.121 1.00 96.50 261 SER A C 1
ATOM 2096 O O . SER A 1 261 ? -7.725 -16.061 5.913 1.00 96.50 261 SER A O 1
ATOM 2098 N N . ARG A 1 262 ? -8.260 -14.954 7.808 1.00 96.62 262 ARG A N 1
ATOM 2099 C CA . ARG A 1 262 ? -9.421 -14.233 7.259 1.00 96.62 262 ARG A CA 1
ATOM 2100 C C . ARG A 1 262 ? -9.141 -12.791 6.844 1.00 96.62 262 ARG A C 1
ATOM 2102 O O . ARG A 1 262 ? -9.603 -12.379 5.782 1.00 96.62 262 ARG A O 1
ATOM 2109 N N . TYR A 1 263 ? -8.418 -12.031 7.664 1.00 97.06 263 TYR A N 1
ATOM 2110 C CA . TYR A 1 263 ? -8.280 -10.574 7.503 1.00 97.06 263 TYR A CA 1
ATOM 2111 C C . TYR A 1 263 ? -6.893 -10.155 7.023 1.00 97.06 263 TYR A C 1
ATOM 2113 O O . TYR A 1 263 ? -6.724 -9.125 6.368 1.00 97.06 263 TYR A O 1
ATOM 2121 N N . ARG A 1 264 ? -5.859 -10.948 7.307 1.00 94.06 264 ARG A N 1
ATOM 2122 C CA . ARG A 1 264 ? -4.519 -10.631 6.828 1.00 94.06 264 ARG A CA 1
ATOM 2123 C C . ARG A 1 264 ? -4.533 -10.587 5.306 1.00 94.06 264 ARG A C 1
ATOM 2125 O O . ARG A 1 264 ? -5.008 -11.500 4.635 1.00 94.06 264 ARG A O 1
ATOM 2132 N N . ARG A 1 265 ? -3.929 -9.537 4.757 1.00 94.56 265 ARG A N 1
ATOM 2133 C CA . ARG A 1 265 ? -3.878 -9.257 3.316 1.00 94.56 265 ARG A CA 1
ATOM 2134 C C . ARG A 1 265 ? -5.162 -8.731 2.674 1.00 94.56 265 ARG A C 1
ATOM 2136 O O . ARG A 1 265 ? -5.162 -8.506 1.458 1.00 94.56 265 ARG A O 1
ATOM 2143 N N . THR A 1 266 ? -6.227 -8.510 3.444 1.00 97.81 266 THR A N 1
ATOM 2144 C CA . THR A 1 266 ? -7.386 -7.753 2.961 1.00 97.81 266 THR A CA 1
ATOM 2145 C C . THR A 1 266 ? -7.119 -6.259 3.071 1.00 97.81 266 THR A C 1
ATOM 2147 O O . THR A 1 266 ? -6.307 -5.816 3.883 1.00 97.81 266 THR A O 1
ATOM 2150 N N . TRP A 1 267 ? -7.794 -5.482 2.238 1.00 98.12 267 TRP A N 1
ATOM 2151 C CA . TRP A 1 267 ? -7.628 -4.039 2.160 1.00 98.12 267 TRP A CA 1
ATOM 2152 C C . TRP A 1 267 ? -8.775 -3.327 2.858 1.00 98.12 267 TRP A C 1
ATOM 2154 O O . TRP A 1 267 ? -9.925 -3.749 2.754 1.00 98.12 267 TRP A O 1
ATOM 2164 N N . LEU A 1 268 ? -8.464 -2.230 3.538 1.00 97.81 268 LEU A N 1
ATOM 2165 C CA . LEU A 1 268 ? -9.467 -1.260 3.963 1.00 97.81 268 LEU A CA 1
ATOM 2166 C C . LEU A 1 268 ? -9.199 0.065 3.264 1.00 97.81 268 LEU A C 1
ATOM 2168 O O . LEU A 1 268 ? -8.040 0.433 3.065 1.00 97.81 268 LEU A O 1
ATOM 2172 N N . VAL A 1 269 ? -10.282 0.759 2.927 1.00 97.56 269 VAL A N 1
ATOM 2173 C CA . VAL A 1 269 ? -10.281 2.169 2.538 1.00 97.56 269 VAL A CA 1
ATOM 2174 C C . VAL A 1 269 ? -10.921 2.931 3.685 1.00 97.56 269 VAL A C 1
ATOM 2176 O O . VAL A 1 269 ? -11.937 2.496 4.227 1.00 97.56 269 VAL A O 1
ATOM 2179 N N . ILE A 1 270 ? -10.282 4.010 4.109 1.00 96.94 270 ILE A N 1
ATOM 2180 C CA . ILE A 1 270 ? -10.673 4.780 5.279 1.00 96.94 270 ILE A CA 1
ATOM 2181 C C . ILE A 1 270 ? -10.591 6.257 4.933 1.00 96.94 270 ILE A C 1
ATOM 2183 O O . ILE A 1 270 ? -9.572 6.732 4.437 1.00 96.94 270 ILE A O 1
ATOM 2187 N N . GLU A 1 271 ? -11.657 6.977 5.250 1.00 95.88 271 GLU A N 1
ATOM 2188 C CA . GLU A 1 271 ? -11.659 8.430 5.315 1.00 95.88 271 GLU A CA 1
ATOM 2189 C C . GLU A 1 271 ? -11.548 8.856 6.779 1.00 95.88 271 GLU A C 1
ATOM 2191 O O . GLU A 1 271 ? -12.312 8.395 7.631 1.00 95.88 271 GLU A O 1
ATOM 2196 N N . GLY A 1 272 ? -10.603 9.743 7.081 1.00 95.88 272 GLY A N 1
ATOM 2197 C CA . GLY A 1 272 ? -10.573 10.396 8.381 1.00 95.88 272 GLY A CA 1
ATOM 2198 C C . GLY A 1 272 ? -9.304 11.181 8.678 1.00 95.88 272 GLY A C 1
ATOM 2199 O O . GLY A 1 272 ? -8.391 11.294 7.855 1.00 95.88 272 GLY A O 1
ATOM 2200 N N . ALA A 1 273 ? -9.282 11.753 9.879 1.00 96.88 273 ALA A N 1
ATOM 2201 C CA . ALA A 1 273 ? -8.211 12.609 10.360 1.00 96.88 273 ALA A CA 1
ATOM 2202 C C . ALA A 1 273 ? -7.029 11.772 10.865 1.00 96.88 273 ALA A C 1
ATOM 2204 O O . ALA A 1 273 ? -7.138 11.069 11.871 1.00 96.88 273 ALA A O 1
ATOM 2205 N N . LEU A 1 274 ? -5.881 11.876 10.197 1.00 97.44 274 LEU A N 1
ATOM 2206 C CA . LEU A 1 274 ? -4.626 11.321 10.699 1.00 97.44 274 LEU A CA 1
ATOM 2207 C C . LEU A 1 274 ? -3.873 12.392 11.479 1.00 97.44 274 LEU A C 1
ATOM 2209 O O . LEU A 1 274 ? -3.717 13.514 10.997 1.00 97.44 274 LEU A O 1
ATOM 2213 N N . THR A 1 275 ? -3.360 12.022 12.650 1.00 97.00 275 THR A N 1
ATOM 2214 C CA . THR A 1 275 ? -2.487 12.860 13.473 1.00 97.00 275 THR A CA 1
ATOM 2215 C C . THR A 1 275 ? -1.079 12.271 13.497 1.00 97.00 275 THR A C 1
ATOM 2217 O O . THR A 1 275 ? -0.894 11.073 13.737 1.00 97.00 275 THR A O 1
ATOM 2220 N N . ALA A 1 276 ? -0.059 13.102 13.274 1.00 95.19 276 ALA A N 1
ATOM 2221 C CA . ALA A 1 276 ? 1.330 12.677 13.436 1.00 95.19 276 ALA A CA 1
ATOM 2222 C C . ALA A 1 276 ? 1.731 12.705 14.918 1.00 95.19 276 ALA A C 1
ATOM 2224 O O . ALA A 1 276 ? 1.839 13.770 15.535 1.00 95.19 276 ALA A O 1
ATOM 2225 N N . ALA A 1 277 ? 2.017 11.530 15.470 1.00 90.25 277 ALA A N 1
ATOM 2226 C CA . ALA A 1 277 ? 2.488 11.342 16.832 1.00 90.25 277 ALA A CA 1
ATOM 2227 C C . ALA A 1 277 ? 3.938 10.834 16.847 1.00 90.25 277 ALA A C 1
ATOM 2229 O O . ALA A 1 277 ? 4.375 10.090 15.974 1.00 90.25 277 ALA A O 1
ATOM 2230 N N . ASP A 1 278 ? 4.699 11.226 17.864 1.00 89.69 278 ASP A N 1
ATOM 2231 C CA . ASP A 1 278 ? 6.033 10.680 18.110 1.00 89.69 278 ASP A CA 1
ATOM 2232 C C . ASP A 1 278 ? 5.929 9.613 19.199 1.00 89.69 278 ASP A C 1
ATOM 2234 O O . ASP A 1 278 ? 5.621 9.930 20.351 1.00 89.69 278 ASP A O 1
ATOM 2238 N N . ARG A 1 279 ? 6.239 8.359 18.866 1.00 86.31 279 ARG A N 1
ATOM 2239 C CA . ARG A 1 279 ? 6.281 7.262 19.835 1.00 86.31 279 ARG A CA 1
ATOM 2240 C C . ARG A 1 279 ? 7.725 6.902 20.153 1.00 86.31 279 ARG A C 1
ATOM 2242 O O . ARG A 1 279 ? 8.546 6.719 19.257 1.00 86.31 279 ARG A O 1
ATOM 2249 N N . LYS A 1 280 ? 8.051 6.796 21.440 1.00 85.94 280 LYS A N 1
ATOM 2250 C CA . LYS A 1 280 ? 9.345 6.267 21.885 1.00 85.94 280 LYS A CA 1
ATOM 2251 C C . LYS A 1 280 ? 9.267 4.745 21.950 1.00 85.94 280 LYS A C 1
ATOM 2253 O O . LYS A 1 280 ? 8.467 4.214 22.712 1.00 85.94 280 LYS A O 1
ATOM 2258 N N . ILE A 1 281 ? 10.094 4.069 21.163 1.00 85.38 281 ILE A N 1
ATOM 2259 C CA . ILE A 1 281 ? 10.260 2.613 21.159 1.00 85.38 281 ILE A CA 1
ATOM 2260 C C . ILE A 1 281 ? 11.758 2.347 21.317 1.00 85.38 281 ILE A C 1
ATOM 2262 O O . ILE A 1 281 ? 12.536 2.787 20.474 1.00 85.38 281 ILE A O 1
ATOM 2266 N N . GLU A 1 282 ? 12.160 1.683 22.406 1.00 81.12 282 GLU A N 1
ATOM 2267 C CA . GLU A 1 282 ? 13.559 1.283 22.668 1.00 81.12 282 GLU A CA 1
ATOM 2268 C C . GLU A 1 282 ? 14.581 2.417 22.418 1.00 81.12 282 GLU A C 1
ATOM 2270 O O . GLU A 1 282 ? 15.481 2.309 21.586 1.00 81.12 282 GLU A O 1
ATOM 2275 N N . ASP A 1 283 ? 14.396 3.555 23.096 1.00 85.19 283 ASP A N 1
ATOM 2276 C CA . ASP A 1 283 ? 15.215 4.779 22.980 1.00 85.19 283 ASP A CA 1
ATOM 2277 C C . ASP A 1 283 ? 15.217 5.480 21.609 1.00 85.19 283 ASP A C 1
ATOM 2279 O O . ASP A 1 283 ? 15.886 6.503 21.430 1.00 85.19 283 ASP A O 1
ATOM 2283 N N . ARG A 1 284 ? 14.424 5.007 20.643 1.00 87.00 284 ARG A N 1
ATOM 2284 C CA . ARG A 1 284 ? 14.223 5.677 19.355 1.00 87.00 284 ARG A CA 1
ATOM 2285 C C . ARG A 1 284 ? 12.855 6.335 19.304 1.00 87.00 284 ARG A C 1
ATOM 2287 O O . ARG A 1 284 ? 11.836 5.716 19.593 1.00 87.00 284 ARG A O 1
ATOM 2294 N N . THR A 1 285 ? 12.829 7.598 18.897 1.00 85.88 285 THR A N 1
ATOM 2295 C CA . THR A 1 285 ? 11.580 8.279 18.554 1.00 85.88 285 THR A CA 1
ATOM 2296 C C . THR A 1 285 ? 11.214 7.910 17.122 1.00 85.88 285 THR A C 1
ATOM 2298 O O . THR A 1 285 ? 11.925 8.277 16.187 1.00 85.88 285 THR A O 1
ATOM 2301 N N . ILE A 1 286 ? 10.123 7.170 16.955 1.00 88.12 286 ILE A N 1
ATOM 2302 C CA . ILE A 1 286 ? 9.555 6.813 15.657 1.00 88.12 286 ILE A CA 1
ATOM 2303 C C . ILE A 1 286 ? 8.286 7.637 15.474 1.00 88.12 286 ILE A C 1
ATOM 2305 O O . ILE A 1 286 ? 7.407 7.636 16.336 1.00 88.12 286 ILE A O 1
ATOM 2309 N N . ARG A 1 287 ? 8.195 8.345 14.346 1.00 89.25 287 ARG A N 1
ATOM 2310 C CA . ARG A 1 287 ? 6.972 9.053 13.975 1.00 89.25 287 ARG A CA 1
ATOM 2311 C C . ARG A 1 287 ? 5.939 8.042 13.485 1.00 89.25 287 ARG A C 1
ATOM 2313 O O . ARG A 1 287 ? 6.205 7.291 12.546 1.00 89.25 287 ARG A O 1
ATOM 2320 N N . THR A 1 288 ? 4.784 8.037 14.129 1.00 91.94 288 THR A N 1
ATOM 2321 C CA . THR A 1 288 ? 3.617 7.217 13.812 1.00 91.94 288 THR A CA 1
ATOM 2322 C C . THR A 1 288 ? 2.478 8.120 13.359 1.00 91.94 288 THR A C 1
ATOM 2324 O O . THR A 1 288 ? 2.320 9.227 13.864 1.00 91.94 288 THR A O 1
ATOM 2327 N N . TYR A 1 289 ? 1.677 7.650 12.409 1.00 96.38 289 TYR A N 1
ATOM 2328 C CA . TYR A 1 289 ? 0.461 8.343 11.984 1.00 96.38 289 TYR A CA 1
ATOM 2329 C C . TYR A 1 289 ? -0.715 7.540 12.492 1.00 96.38 289 TYR A C 1
ATOM 2331 O O . TYR A 1 289 ? -0.835 6.352 12.177 1.00 96.38 289 TYR A O 1
ATOM 2339 N N . GLU A 1 290 ? -1.510 8.169 13.343 1.00 96.50 290 GLU A N 1
ATOM 2340 C CA . GLU A 1 290 ? -2.572 7.499 14.072 1.00 96.50 290 GLU A CA 1
ATOM 2341 C C . GLU A 1 290 ? -3.900 8.216 13.839 1.00 96.50 290 GLU A C 1
ATOM 2343 O O . GLU A 1 290 ? -3.949 9.443 13.779 1.00 96.50 290 GLU A O 1
ATOM 2348 N N . MET A 1 291 ? -4.973 7.442 13.706 1.00 96.94 291 MET A N 1
ATOM 2349 C CA . MET A 1 291 ? -6.344 7.940 13.720 1.00 96.94 291 MET A CA 1
ATOM 2350 C C . MET A 1 291 ? -7.076 7.296 14.890 1.00 96.94 291 MET A C 1
ATOM 2352 O O . MET A 1 291 ? -7.093 6.071 15.015 1.00 96.94 291 MET A O 1
ATOM 2356 N N . VAL A 1 292 ? -7.683 8.118 15.741 1.00 96.44 292 VAL A N 1
ATOM 2357 C CA . VAL A 1 292 ? -8.517 7.646 16.849 1.00 96.44 292 VAL A CA 1
ATOM 2358 C C . VAL A 1 292 ? -9.960 7.607 16.376 1.00 96.44 292 VAL A C 1
ATOM 2360 O O . VAL A 1 292 ? -10.502 8.626 15.955 1.00 96.44 292 VAL A O 1
ATOM 2363 N N . ILE A 1 293 ? -10.585 6.437 16.455 1.00 95.81 293 ILE A N 1
ATOM 2364 C CA . ILE A 1 293 ? -11.992 6.274 16.096 1.00 95.81 293 ILE A CA 1
ATOM 2365 C C . ILE A 1 293 ? -12.837 6.562 17.341 1.00 95.81 293 ILE A C 1
ATOM 2367 O O . ILE A 1 293 ? -12.578 5.965 18.391 1.00 95.81 293 ILE A O 1
ATOM 2371 N N . PRO A 1 294 ? -13.853 7.439 17.258 1.00 92.56 294 PRO A N 1
ATOM 2372 C CA . PRO A 1 294 ? -14.733 7.770 18.378 1.00 92.56 294 PRO A CA 1
ATOM 2373 C C . PRO A 1 294 ? -15.783 6.668 18.617 1.00 92.56 294 PRO A C 1
ATOM 2375 O O . PRO A 1 294 ? -16.980 6.925 18.675 1.00 92.56 294 PRO A O 1
ATOM 2378 N N . TRP A 1 295 ? -15.339 5.418 18.721 1.00 93.56 295 TRP A N 1
ATOM 2379 C CA . TRP A 1 295 ? -16.174 4.242 18.943 1.00 93.56 295 TRP A CA 1
ATOM 2380 C C . TRP A 1 295 ? -15.404 3.206 19.766 1.00 93.56 295 TRP A C 1
ATOM 2382 O O . TRP A 1 295 ? -14.179 3.112 19.666 1.00 93.56 295 TRP A O 1
ATOM 2392 N N . SER A 1 296 ? -16.128 2.424 20.567 1.00 94.00 296 SER A N 1
ATOM 2393 C CA . SER A 1 296 ? -15.574 1.337 21.378 1.00 94.00 296 SER A CA 1
ATOM 2394 C C . SER A 1 296 ? -16.379 0.050 21.182 1.00 94.00 296 SER A C 1
ATOM 2396 O O . SER A 1 296 ? -17.613 0.117 21.242 1.00 94.00 296 SER A O 1
ATOM 2398 N N . PRO A 1 297 ? -15.728 -1.117 21.036 1.00 93.00 297 PRO A N 1
ATOM 2399 C CA . PRO A 1 297 ? -16.427 -2.389 20.885 1.00 93.00 297 PRO A CA 1
ATOM 2400 C C . PRO A 1 297 ? -17.215 -2.734 22.150 1.00 93.00 297 PRO A C 1
ATOM 2402 O O . PRO A 1 297 ? -16.726 -2.526 23.262 1.00 93.00 297 PRO A O 1
ATOM 2405 N N . ALA A 1 298 ? -18.443 -3.233 21.975 1.00 90.38 298 ALA A N 1
ATOM 2406 C CA . ALA A 1 298 ? -19.344 -3.666 23.052 1.00 90.38 298 ALA A CA 1
ATOM 2407 C C . ALA A 1 298 ? -19.540 -2.651 24.204 1.00 90.38 298 ALA A C 1
ATOM 2409 O O . ALA A 1 298 ? -19.834 -3.040 25.331 1.00 90.38 298 ALA A O 1
ATOM 2410 N N . ASN A 1 299 ? -19.378 -1.346 23.943 1.00 88.75 299 ASN A N 1
ATOM 2411 C CA . ASN A 1 299 ? -19.395 -0.290 24.968 1.00 88.75 299 ASN A CA 1
ATOM 2412 C C . ASN A 1 299 ? -18.374 -0.503 26.106 1.00 88.75 299 ASN A C 1
ATOM 2414 O O . ASN A 1 299 ? -18.564 -0.015 27.218 1.00 88.75 299 ASN A O 1
ATOM 2418 N N . SER A 1 300 ? -17.273 -1.205 25.827 1.00 90.69 300 SER A N 1
ATOM 2419 C CA . SER A 1 300 ? -16.196 -1.487 26.787 1.00 90.69 300 SER A CA 1
ATOM 2420 C C . SER A 1 300 ? -15.426 -0.238 27.238 1.00 90.69 300 SER A C 1
ATOM 2422 O O . SER A 1 300 ? -14.668 -0.292 28.205 1.00 90.69 300 SER A O 1
ATOM 2424 N N . GLY A 1 301 ? -15.572 0.888 26.528 1.00 92.81 301 GLY A N 1
ATOM 2425 C CA . GLY A 1 301 ? -14.764 2.093 26.736 1.00 92.81 301 GLY A CA 1
ATOM 2426 C C . GLY A 1 301 ? -13.331 1.980 26.199 1.00 92.81 301 GLY A C 1
ATOM 2427 O O . GLY A 1 301 ? -12.564 2.936 26.315 1.00 92.81 301 GLY A O 1
ATOM 2428 N N . GLN A 1 302 ? -12.969 0.845 25.588 1.00 94.06 302 GLN A N 1
ATOM 2429 C CA . GLN A 1 302 ? -11.682 0.648 24.926 1.00 94.06 302 GLN A CA 1
ATOM 2430 C C . GLN A 1 302 ? -11.590 1.530 23.682 1.00 94.06 302 GLN A C 1
ATOM 2432 O O . GLN A 1 302 ? -12.473 1.510 22.822 1.00 94.06 302 GLN A O 1
ATOM 2437 N N . LYS A 1 303 ? -10.505 2.301 23.568 1.00 95.62 303 LYS A N 1
ATOM 2438 C CA . LYS A 1 303 ? -10.280 3.165 22.401 1.00 95.62 303 LYS A CA 1
ATOM 2439 C C . LYS A 1 303 ? -9.833 2.341 21.206 1.00 95.62 303 LYS A C 1
ATOM 2441 O O . LYS A 1 303 ? -9.046 1.415 21.367 1.00 95.62 303 LYS A O 1
ATOM 2446 N N . VAL A 1 304 ? -10.264 2.717 20.009 1.00 97.19 304 VAL A N 1
ATOM 2447 C CA . VAL A 1 304 ? -9.763 2.122 18.769 1.00 97.19 304 VAL A CA 1
ATOM 2448 C C . VAL A 1 304 ? -8.827 3.106 18.081 1.00 97.19 304 VAL A C 1
ATOM 2450 O O . VAL A 1 304 ? -9.225 4.217 17.731 1.00 97.19 304 VAL A O 1
ATOM 2453 N N . THR A 1 305 ? -7.587 2.678 17.860 1.00 97.12 305 THR A N 1
ATOM 2454 C CA . THR A 1 305 ? -6.565 3.452 17.157 1.00 97.12 305 THR A CA 1
ATOM 2455 C C . THR A 1 305 ? -6.131 2.721 15.894 1.00 97.12 305 THR A C 1
ATOM 2457 O O . THR A 1 305 ? -5.679 1.577 15.937 1.00 97.12 305 THR A O 1
ATOM 2460 N N . LEU A 1 306 ? -6.207 3.402 14.758 1.00 97.38 306 LEU A N 1
ATOM 2461 C CA . LEU A 1 306 ? -5.644 2.945 13.495 1.00 97.38 306 LEU A CA 1
ATOM 2462 C C . LEU A 1 306 ? -4.244 3.512 13.313 1.00 97.38 306 LEU A C 1
ATOM 2464 O O . LEU A 1 306 ? -4.039 4.710 13.472 1.00 97.38 306 LEU A O 1
ATOM 2468 N N . SER A 1 307 ? -3.290 2.667 12.939 1.00 96.75 307 SER A N 1
ATOM 2469 C CA . SER A 1 307 ? -1.917 3.051 12.633 1.00 96.75 307 SER A CA 1
ATOM 2470 C C . SER A 1 307 ? -1.654 2.909 11.137 1.00 96.75 307 SER A C 1
ATOM 2472 O O . SER A 1 307 ? -1.723 1.808 10.584 1.00 96.75 307 SER A O 1
ATOM 2474 N N . ALA A 1 308 ? -1.326 4.026 10.490 1.00 96.56 308 ALA A N 1
ATOM 2475 C CA . ALA A 1 308 ? -1.069 4.129 9.057 1.00 96.56 308 ALA A CA 1
ATOM 2476 C C . ALA A 1 308 ? 0.408 4.489 8.806 1.00 96.56 308 ALA A C 1
ATOM 2478 O O . ALA A 1 308 ? 0.728 5.654 8.575 1.00 96.56 308 ALA A O 1
ATOM 2479 N N . PRO A 1 309 ? 1.358 3.536 8.878 1.00 94.88 309 PRO A N 1
ATOM 2480 C CA . PRO A 1 309 ? 2.794 3.819 8.789 1.00 94.88 309 PRO A CA 1
ATOM 2481 C C . PRO A 1 309 ? 3.260 4.118 7.351 1.00 94.88 309 PRO A C 1
ATOM 2483 O O . PRO A 1 309 ? 4.252 3.572 6.888 1.00 94.88 309 PRO A O 1
ATOM 2486 N N . PHE A 1 310 ? 2.553 4.967 6.607 1.00 95.19 310 PHE A N 1
ATOM 2487 C CA . PHE A 1 310 ? 2.785 5.142 5.175 1.00 95.19 310 PHE A CA 1
ATOM 2488 C C . PHE A 1 310 ? 3.965 6.084 4.913 1.00 95.19 310 PHE A C 1
ATOM 2490 O O . PHE A 1 310 ? 4.014 7.184 5.477 1.00 95.19 310 PHE A O 1
ATOM 2497 N N . PRO A 1 311 ? 4.915 5.723 4.030 1.00 93.50 311 PRO A N 1
ATOM 2498 C CA . PRO A 1 311 ? 6.078 6.561 3.753 1.00 93.50 311 PRO A CA 1
ATOM 2499 C C . PRO A 1 311 ? 5.723 7.953 3.225 1.00 93.50 311 PRO A C 1
ATOM 2501 O O . PRO A 1 311 ? 6.441 8.909 3.515 1.00 93.50 311 PRO A O 1
ATOM 2504 N N . ILE A 1 312 ? 4.622 8.084 2.478 1.00 94.06 312 ILE A N 1
ATOM 2505 C CA . ILE A 1 312 ? 4.189 9.371 1.928 1.00 94.06 312 ILE A CA 1
ATOM 2506 C C . ILE A 1 312 ? 3.801 10.378 3.018 1.00 94.06 312 ILE A C 1
ATOM 2508 O O . ILE A 1 312 ? 4.153 11.551 2.911 1.00 94.06 312 ILE A O 1
ATOM 2512 N N . LEU A 1 313 ? 3.196 9.921 4.118 1.00 95.75 313 LEU A N 1
ATOM 2513 C CA . LEU A 1 313 ? 2.791 10.787 5.230 1.00 95.75 313 LEU A CA 1
ATOM 2514 C C . LEU A 1 313 ? 3.994 11.464 5.903 1.00 95.75 313 LEU A C 1
ATOM 2516 O O . LEU A 1 313 ? 3.879 12.599 6.353 1.00 95.75 313 LEU A O 1
ATOM 2520 N N . LYS A 1 314 ? 5.182 10.835 5.870 1.00 93.25 314 LYS A N 1
ATOM 2521 C CA . LYS A 1 314 ? 6.447 11.420 6.371 1.00 93.25 314 LYS A CA 1
ATOM 2522 C C . LYS A 1 314 ? 6.839 12.716 5.674 1.00 93.25 314 LYS A C 1
ATOM 2524 O O . LYS A 1 314 ? 7.592 13.491 6.256 1.00 93.25 314 LYS A O 1
ATOM 2529 N N . LYS A 1 315 ? 6.356 12.940 4.452 1.00 91.69 315 LYS A N 1
ATOM 2530 C CA . LYS A 1 315 ? 6.657 14.138 3.663 1.00 91.69 315 LYS A CA 1
ATOM 2531 C C . LYS A 1 315 ? 5.619 15.246 3.830 1.00 91.69 315 LYS A C 1
ATOM 2533 O O . LYS A 1 315 ? 5.897 16.363 3.418 1.00 91.69 315 LYS A O 1
ATOM 2538 N N . ILE A 1 316 ? 4.441 14.922 4.364 1.00 93.62 316 ILE A N 1
ATOM 2539 C CA . ILE A 1 316 ? 3.257 15.787 4.294 1.00 93.62 316 ILE A CA 1
ATOM 2540 C C . ILE A 1 316 ? 2.822 16.232 5.684 1.00 93.62 316 ILE A C 1
ATOM 2542 O O . ILE A 1 316 ? 2.475 17.392 5.859 1.00 93.62 316 ILE A O 1
ATOM 2546 N N . LEU A 1 317 ? 2.846 15.325 6.664 1.00 94.00 317 LEU A N 1
ATOM 2547 C CA . LEU A 1 317 ? 2.324 15.596 7.996 1.00 94.00 317 LEU A CA 1
ATOM 2548 C C . LEU A 1 317 ? 3.474 15.848 8.978 1.00 94.00 317 LEU A C 1
ATOM 2550 O O . LEU A 1 317 ? 4.288 14.953 9.266 1.00 94.00 317 LEU A O 1
ATOM 2554 N N . GLU A 1 318 ? 3.560 17.077 9.489 1.00 91.69 318 GLU A N 1
ATOM 2555 C CA . GLU A 1 318 ? 4.494 17.419 10.554 1.00 91.69 318 GLU A CA 1
ATOM 2556 C C . GLU A 1 318 ? 3.930 17.028 11.920 1.00 91.69 318 GLU A C 1
ATOM 2558 O O . GLU A 1 318 ? 2.771 16.655 12.079 1.00 91.69 318 GLU A O 1
ATOM 2563 N N . LYS A 1 319 ? 4.790 17.029 12.937 1.00 89.19 319 LYS A N 1
ATOM 2564 C CA . LYS A 1 319 ? 4.417 16.567 14.274 1.00 89.19 319 LYS A CA 1
ATOM 2565 C C . LYS A 1 319 ? 3.319 17.453 14.865 1.00 89.19 319 LYS A C 1
ATOM 2567 O O . LYS A 1 319 ? 3.525 18.651 15.020 1.00 89.19 319 LYS A O 1
ATOM 2572 N N . GLY A 1 320 ? 2.240 16.828 15.336 1.00 87.88 320 GLY A N 1
ATOM 2573 C CA . GLY A 1 320 ? 1.099 17.529 15.927 1.00 87.88 320 GLY A CA 1
ATOM 2574 C C . GLY A 1 320 ? 0.074 18.003 14.899 1.00 87.88 320 GLY A C 1
ATOM 2575 O O . GLY A 1 320 ? -1.038 18.350 15.296 1.00 87.88 320 GLY A O 1
ATOM 2576 N N . ASP A 1 321 ? 0.400 17.943 13.607 1.00 92.88 321 ASP A N 1
ATOM 2577 C CA . ASP A 1 321 ? -0.565 18.231 12.557 1.00 92.88 321 ASP A CA 1
ATOM 2578 C C . ASP A 1 321 ? -1.614 17.127 12.504 1.00 92.88 321 ASP A C 1
ATOM 2580 O O . ASP A 1 321 ? -1.330 15.938 12.701 1.00 92.88 321 ASP A O 1
ATOM 2584 N N . THR A 1 322 ? -2.844 17.550 12.236 1.00 95.50 322 THR A N 1
ATOM 2585 C CA . THR A 1 322 ? -3.985 16.673 12.006 1.00 95.50 322 THR A CA 1
ATOM 2586 C C . THR A 1 322 ? -4.636 17.082 10.698 1.00 95.50 322 THR A C 1
ATOM 2588 O O . THR A 1 322 ? -4.973 18.251 10.520 1.00 95.50 322 THR A O 1
ATOM 2591 N N . GLN A 1 323 ? -4.795 16.136 9.776 1.00 95.94 323 GLN A N 1
ATOM 2592 C CA . GLN A 1 323 ? -5.371 16.405 8.461 1.00 95.94 323 GLN A CA 1
ATOM 2593 C C . GLN A 1 323 ? -6.237 15.233 7.995 1.00 95.94 323 GLN A C 1
ATOM 2595 O O . GLN A 1 323 ? -5.922 14.072 8.260 1.00 95.94 323 GLN A O 1
ATOM 2600 N N . ASN A 1 324 ? -7.329 15.555 7.295 1.00 96.25 324 ASN A N 1
ATOM 2601 C CA . ASN A 1 324 ? -8.220 14.569 6.693 1.00 96.25 324 ASN A CA 1
ATOM 2602 C C . ASN A 1 324 ? -7.623 14.006 5.402 1.00 96.25 324 ASN A C 1
ATOM 2604 O O . ASN A 1 324 ? -7.214 14.757 4.505 1.00 96.25 324 ASN A O 1
ATOM 2608 N N . PHE A 1 325 ? -7.629 12.680 5.312 1.00 97.38 325 PHE A N 1
ATOM 2609 C CA . PHE A 1 325 ? -7.193 11.924 4.148 1.00 97.38 325 PHE A CA 1
ATOM 2610 C C . PHE A 1 325 ? -8.183 10.806 3.843 1.00 97.38 325 PHE A C 1
ATOM 2612 O O . PHE A 1 325 ? -8.763 10.220 4.757 1.00 97.38 325 PHE A O 1
ATOM 2619 N N . ILE A 1 326 ? -8.284 10.455 2.564 1.00 97.56 326 ILE A N 1
ATOM 2620 C CA . ILE A 1 326 ? -8.831 9.172 2.128 1.00 97.56 326 ILE A CA 1
ATOM 2621 C C . ILE A 1 326 ? -7.643 8.269 1.825 1.00 97.56 326 ILE A C 1
ATOM 2623 O O . ILE A 1 326 ? -6.834 8.556 0.944 1.00 97.56 326 ILE A O 1
ATOM 2627 N N . PHE A 1 327 ? -7.464 7.197 2.579 1.00 98.12 327 PHE A N 1
ATOM 2628 C CA . PHE A 1 327 ? -6.302 6.330 2.441 1.00 98.12 327 PHE A CA 1
ATOM 2629 C C . PHE A 1 327 ? -6.703 4.866 2.424 1.00 98.12 327 PHE A C 1
ATOM 2631 O O . PHE A 1 327 ? -7.750 4.477 2.936 1.00 98.12 327 PHE A O 1
ATOM 2638 N N . ALA A 1 328 ? -5.845 4.043 1.837 1.00 98.31 328 ALA A N 1
ATOM 2639 C CA . ALA A 1 328 ? -6.051 2.611 1.786 1.00 98.31 328 ALA A CA 1
ATOM 2640 C C . ALA A 1 328 ? -4.775 1.864 2.147 1.00 98.31 328 ALA A C 1
ATOM 2642 O O . ALA A 1 328 ? -3.659 2.332 1.911 1.00 98.31 328 ALA A O 1
ATOM 2643 N N . GLY A 1 329 ? -4.947 0.681 2.724 1.00 98.06 329 GLY A N 1
ATOM 2644 C CA . GLY A 1 329 ? -3.831 -0.169 3.098 1.00 98.06 329 GLY A CA 1
ATOM 2645 C C . GLY A 1 329 ? -4.250 -1.610 3.325 1.00 98.06 329 GLY A C 1
ATOM 2646 O O . GLY A 1 329 ? -5.394 -1.915 3.667 1.00 98.06 329 GLY A O 1
ATOM 2647 N N . GLU A 1 330 ? -3.284 -2.502 3.146 1.00 98.19 330 GLU A N 1
ATOM 2648 C CA . GLU A 1 330 ? -3.415 -3.908 3.489 1.00 98.19 330 GLU A CA 1
ATOM 2649 C C . GLU A 1 330 ? -3.319 -4.070 5.014 1.00 98.19 330 GLU A C 1
ATOM 2651 O O . GLU A 1 330 ? -2.386 -3.554 5.637 1.00 98.19 330 GLU A O 1
ATOM 2656 N N . LEU A 1 331 ? -4.266 -4.781 5.628 1.00 98.31 331 LEU A N 1
ATOM 2657 C CA . LEU A 1 331 ? -4.250 -5.054 7.065 1.00 98.31 331 LEU A CA 1
ATOM 2658 C C . LEU A 1 331 ? -3.023 -5.890 7.451 1.00 98.31 331 LEU A C 1
ATOM 2660 O O . LEU A 1 331 ? -2.772 -6.956 6.875 1.00 98.31 331 LEU A O 1
ATOM 2664 N N . ALA A 1 332 ? -2.273 -5.404 8.443 1.00 97.69 332 ALA A N 1
ATOM 2665 C CA . ALA A 1 332 ? -1.086 -6.065 8.978 1.00 97.69 332 ALA A CA 1
ATOM 2666 C C . ALA A 1 332 ? -1.356 -6.746 10.321 1.00 97.69 332 ALA A C 1
ATOM 2668 O O . ALA A 1 332 ? -0.960 -7.900 10.480 1.00 97.69 332 ALA A O 1
ATOM 2669 N N . SER A 1 333 ? -2.031 -6.059 11.247 1.00 97.62 333 SER A N 1
ATOM 2670 C CA . SER A 1 333 ? -2.439 -6.620 12.539 1.00 97.62 333 SER A CA 1
ATOM 2671 C C . SER A 1 333 ? -3.655 -5.907 13.135 1.00 97.62 333 SER A C 1
ATOM 2673 O O . SER A 1 333 ? -3.996 -4.789 12.735 1.00 97.62 333 SER A O 1
ATOM 2675 N N . CYS A 1 334 ? -4.316 -6.572 14.081 1.00 97.81 334 CYS A N 1
ATOM 2676 C CA . CYS A 1 334 ? -5.377 -6.029 14.921 1.00 97.81 334 CYS A CA 1
ATOM 2677 C C . CYS A 1 334 ? -5.203 -6.619 16.318 1.00 97.81 334 CYS A C 1
ATOM 2679 O O . CYS A 1 334 ? -5.520 -7.782 16.548 1.00 97.81 334 CYS A O 1
ATOM 2681 N N . GLU A 1 335 ? -4.653 -5.828 17.227 1.00 97.12 335 GLU A N 1
ATOM 2682 C CA . GLU A 1 335 ? -4.192 -6.291 18.534 1.00 97.12 335 GLU A CA 1
ATOM 2683 C C . GLU A 1 335 ? -4.842 -5.455 19.636 1.00 97.12 335 GLU A C 1
ATOM 2685 O O . GLU A 1 335 ? -4.973 -4.235 19.505 1.00 97.12 335 GLU A O 1
ATOM 2690 N N . LEU A 1 336 ? -5.224 -6.097 20.737 1.00 96.19 336 LEU A N 1
ATOM 2691 C CA . LEU A 1 336 ? -5.553 -5.393 21.970 1.00 96.19 336 LEU A CA 1
ATOM 2692 C C . LEU A 1 336 ? -4.238 -4.991 22.653 1.00 96.19 336 LEU A C 1
ATOM 2694 O O . LEU A 1 336 ? -3.318 -5.801 22.756 1.00 96.19 336 LEU A O 1
ATOM 2698 N N . ALA A 1 337 ? -4.128 -3.740 23.099 1.00 93.56 337 ALA A N 1
ATOM 2699 C CA . ALA A 1 337 ? -2.966 -3.285 23.853 1.00 93.56 337 ALA A CA 1
ATOM 2700 C C . ALA A 1 337 ? -2.753 -4.161 25.101 1.00 93.56 337 ALA A C 1
ATOM 2702 O O . ALA A 1 337 ? -3.720 -4.598 25.721 1.00 93.56 337 ALA A O 1
ATOM 2703 N N . GLU A 1 338 ? -1.497 -4.388 25.496 1.00 90.81 338 GLU A N 1
ATOM 2704 C CA . GLU A 1 338 ? -1.157 -5.256 26.641 1.00 90.81 338 GLU A CA 1
ATOM 2705 C C . GLU A 1 338 ? -1.811 -4.807 27.959 1.00 90.81 338 GLU A C 1
ATOM 2707 O O . GLU A 1 338 ? -2.091 -5.622 28.833 1.00 90.81 338 GLU A O 1
ATOM 2712 N N . ASP A 1 339 ? -2.068 -3.505 28.104 1.00 90.88 339 ASP A N 1
ATOM 2713 C CA . ASP A 1 339 ? -2.753 -2.916 29.256 1.00 90.88 339 ASP A CA 1
ATOM 2714 C C . ASP A 1 339 ? -4.290 -2.978 29.157 1.00 90.88 339 ASP A C 1
ATOM 2716 O O . ASP A 1 339 ? -4.987 -2.479 30.039 1.00 90.88 339 ASP A O 1
ATOM 2720 N N . GLY A 1 340 ? -4.827 -3.561 28.080 1.00 91.81 340 GLY A N 1
ATOM 2721 C CA . GLY A 1 340 ? -6.257 -3.651 27.791 1.00 91.81 340 GLY A CA 1
ATOM 2722 C C . GLY A 1 340 ? -6.920 -2.306 27.481 1.00 91.81 340 GLY A C 1
ATOM 2723 O O . GLY A 1 340 ? -8.148 -2.236 27.419 1.00 91.81 340 GLY A O 1
ATOM 2724 N N . SER A 1 341 ? -6.142 -1.230 27.306 1.00 93.00 341 SER A N 1
ATOM 2725 C CA . SER A 1 341 ? -6.669 0.139 27.193 1.00 93.00 341 SER A CA 1
ATOM 2726 C C . SER A 1 341 ? -7.369 0.431 25.864 1.00 93.00 341 SER A C 1
ATOM 2728 O O . SER A 1 341 ? -8.185 1.357 25.771 1.00 93.00 341 SER A O 1
ATOM 2730 N N . GLY A 1 342 ? -7.061 -0.338 24.822 1.00 96.12 342 GLY A N 1
ATOM 2731 C CA . GLY A 1 342 ? -7.580 -0.083 23.492 1.00 96.12 342 GLY A CA 1
ATOM 2732 C C . GLY A 1 342 ? -7.108 -1.067 22.436 1.00 96.12 342 GLY A C 1
ATOM 2733 O O . GLY A 1 342 ? -6.114 -1.770 22.605 1.00 96.12 342 GLY A O 1
ATOM 2734 N N . TRP A 1 343 ? -7.825 -1.073 21.323 1.00 97.56 343 TRP A N 1
ATOM 2735 C CA . TRP A 1 343 ? -7.494 -1.822 20.123 1.00 97.56 343 TRP A CA 1
ATOM 2736 C C . TRP A 1 343 ? -6.596 -1.003 19.214 1.00 97.56 343 TRP A C 1
ATOM 2738 O O . TRP A 1 343 ? -6.853 0.175 18.956 1.00 97.56 343 TRP A O 1
ATOM 2748 N N . LYS A 1 344 ? -5.566 -1.648 18.677 1.00 97.06 344 LYS A N 1
ATOM 2749 C CA . LYS A 1 344 ? -4.693 -1.085 17.661 1.00 97.06 344 LYS A CA 1
ATOM 2750 C C . LYS A 1 344 ? -4.801 -1.897 16.381 1.00 97.06 344 LYS A C 1
ATOM 2752 O O . LYS A 1 344 ? -4.396 -3.055 16.331 1.00 97.06 344 LYS A O 1
ATOM 2757 N N . VAL A 1 345 ? -5.274 -1.256 15.321 1.00 97.81 345 VAL A N 1
ATOM 2758 C CA . VAL A 1 345 ? -5.295 -1.833 13.976 1.00 97.81 345 VAL A CA 1
ATOM 2759 C C . VAL A 1 345 ? -4.183 -1.195 13.161 1.00 97.81 345 VAL A C 1
ATOM 2761 O O . VAL A 1 345 ? -4.107 0.026 13.064 1.00 97.81 345 VAL A O 1
ATOM 2764 N N . SER A 1 346 ? -3.292 -2.002 12.597 1.00 97.19 346 SER A N 1
ATOM 2765 C CA . SER A 1 346 ? -2.119 -1.513 11.869 1.00 97.19 346 SER A CA 1
ATOM 2766 C C . SER A 1 346 ? -2.170 -1.932 10.405 1.00 97.19 346 SER A C 1
ATOM 2768 O O . SER A 1 346 ? -2.472 -3.083 10.083 1.00 97.19 346 SER A O 1
ATOM 2770 N N . PHE A 1 347 ? -1.821 -1.005 9.517 1.00 97.88 347 PHE A N 1
ATOM 2771 C CA . PHE A 1 347 ? -1.643 -1.278 8.094 1.00 97.88 347 PHE A CA 1
ATOM 2772 C C . PHE A 1 347 ? -0.202 -1.664 7.758 1.00 97.88 347 PHE A C 1
ATOM 2774 O O . PHE A 1 347 ? 0.745 -1.283 8.447 1.00 97.88 347 PHE A O 1
ATOM 2781 N N . ASN A 1 348 ? -0.024 -2.391 6.658 1.00 97.06 348 ASN A N 1
ATOM 2782 C CA . ASN A 1 348 ? 1.290 -2.708 6.114 1.00 97.06 348 ASN A CA 1
ATOM 2783 C C . ASN A 1 348 ? 1.920 -1.456 5.468 1.00 97.06 348 ASN A C 1
ATOM 2785 O O . ASN A 1 348 ? 1.361 -0.905 4.514 1.00 97.06 348 ASN A O 1
ATOM 2789 N N . GLU A 1 349 ? 3.099 -1.053 5.965 1.00 95.62 349 GLU A N 1
ATOM 2790 C CA . GLU A 1 349 ? 3.872 0.127 5.526 1.00 95.62 349 GLU A CA 1
ATOM 2791 C C . GLU A 1 349 ? 4.127 0.156 4.012 1.00 95.62 349 GLU A C 1
ATOM 2793 O O . GLU A 1 349 ? 4.049 1.220 3.405 1.00 95.62 349 GLU A O 1
ATOM 2798 N N . GLU A 1 350 ? 4.376 -0.993 3.379 1.00 95.81 350 GLU A N 1
ATOM 2799 C CA . GLU A 1 350 ? 4.705 -1.064 1.947 1.00 95.81 350 GLU A CA 1
ATOM 2800 C C . GLU A 1 350 ? 3.479 -0.981 1.032 1.00 95.81 350 GLU A C 1
ATOM 2802 O O . GLU A 1 350 ? 3.609 -0.746 -0.168 1.00 95.81 350 GLU A O 1
ATOM 2807 N N . SER A 1 351 ? 2.290 -1.237 1.579 1.00 96.00 351 SER A N 1
ATOM 2808 C CA . SER A 1 351 ? 1.044 -1.282 0.807 1.00 96.00 351 SER A CA 1
ATOM 2809 C C . SER A 1 351 ? 0.250 0.016 0.864 1.00 96.00 351 SER A C 1
ATOM 2811 O O . SER A 1 351 ? -0.634 0.228 0.044 1.00 96.00 351 SER A O 1
ATOM 2813 N N . GLY A 1 352 ? 0.519 0.850 1.864 1.00 96.50 352 GLY A N 1
ATOM 2814 C CA . GLY A 1 352 ? -0.329 1.982 2.172 1.00 96.50 352 GLY A CA 1
ATOM 2815 C C . GLY A 1 352 ? -0.142 3.162 1.238 1.00 96.50 352 GLY A C 1
ATOM 2816 O O . GLY A 1 352 ? 0.988 3.560 0.944 1.00 96.50 352 GLY A O 1
ATOM 2817 N N . PHE A 1 353 ? -1.255 3.754 0.819 1.00 98.00 353 PHE A N 1
ATOM 2818 C CA . PHE A 1 353 ? -1.260 4.913 -0.059 1.00 98.00 353 PHE A CA 1
ATOM 2819 C C . PHE A 1 353 ? -2.451 5.835 0.232 1.00 98.00 353 PHE A C 1
ATOM 2821 O O . PHE A 1 353 ? -3.445 5.452 0.849 1.00 98.00 353 PHE A O 1
ATOM 2828 N N . LEU A 1 354 ? -2.312 7.081 -0.207 1.00 98.06 354 LEU A N 1
ATOM 2829 C CA . LEU A 1 354 ? -3.372 8.084 -0.248 1.00 98.06 354 LEU A CA 1
ATOM 2830 C C . LEU A 1 354 ? -4.206 7.906 -1.523 1.00 98.06 354 LEU A C 1
ATOM 2832 O O . LEU A 1 354 ? -3.639 8.005 -2.612 1.00 98.06 354 LEU A O 1
ATOM 2836 N N . TRP A 1 355 ? -5.508 7.656 -1.382 1.00 98.12 355 TRP A N 1
ATOM 2837 C CA . TRP A 1 355 ? -6.445 7.576 -2.505 1.00 98.12 355 TRP A CA 1
ATOM 2838 C C . TRP A 1 355 ? -6.499 8.917 -3.227 1.00 98.12 355 TRP A C 1
ATOM 2840 O O . TRP A 1 355 ? -6.492 9.953 -2.562 1.00 98.12 355 TRP A O 1
ATOM 2850 N N . SER A 1 356 ? -6.479 8.907 -4.559 1.00 97.62 356 SER A N 1
ATOM 2851 C CA . SER A 1 356 ? -6.331 10.147 -5.332 1.00 97.62 356 SER A CA 1
ATOM 2852 C C . SER A 1 356 ? -7.233 10.233 -6.558 1.00 97.62 356 SER A C 1
ATOM 2854 O O . SER A 1 356 ? -7.603 11.346 -6.911 1.00 97.62 356 SER A O 1
ATOM 2856 N N . HIS A 1 357 ? -7.619 9.121 -7.193 1.00 97.31 357 HIS A N 1
ATOM 2857 C CA . HIS A 1 357 ? -8.509 9.195 -8.360 1.00 97.31 357 HIS A CA 1
ATOM 2858 C C . HIS A 1 357 ? -9.978 9.131 -7.960 1.00 97.31 357 HIS A C 1
ATOM 2860 O O . HIS A 1 357 ? -10.397 8.285 -7.161 1.00 97.31 357 HIS A O 1
ATOM 2866 N N . PHE A 1 358 ? -10.767 10.034 -8.537 1.00 95.00 358 PHE A N 1
ATOM 2867 C CA . PHE A 1 358 ? -12.197 10.115 -8.274 1.00 95.00 358 PHE A CA 1
ATOM 2868 C C . PHE A 1 358 ? -12.953 8.936 -8.900 1.00 95.00 358 PHE A C 1
ATOM 2870 O O . PHE A 1 358 ? -13.826 8.361 -8.258 1.00 95.00 358 PHE A O 1
ATOM 2877 N N . GLU A 1 359 ? -12.565 8.501 -10.097 1.00 94.06 359 GLU A N 1
ATOM 2878 C CA . GLU A 1 359 ? -13.204 7.403 -10.834 1.00 94.06 359 GLU A CA 1
ATOM 2879 C C . GLU A 1 359 ? -13.094 6.071 -10.075 1.00 94.06 359 GLU A C 1
ATOM 2881 O O . GLU A 1 359 ? -14.043 5.288 -9.963 1.00 94.06 359 GLU A O 1
ATOM 2886 N N . THR A 1 360 ? -11.923 5.813 -9.489 1.00 96.25 360 THR A N 1
ATOM 2887 C CA . THR A 1 360 ? -11.704 4.612 -8.675 1.00 96.25 360 THR A CA 1
ATOM 2888 C C . THR A 1 360 ? -12.382 4.731 -7.312 1.00 96.25 360 THR A C 1
ATOM 2890 O O . THR A 1 360 ? -12.829 3.716 -6.775 1.00 96.25 360 THR A O 1
ATOM 2893 N N . TRP A 1 361 ? -12.491 5.948 -6.758 1.00 95.88 361 TRP A N 1
ATOM 2894 C CA . TRP A 1 361 ? -13.248 6.203 -5.531 1.00 95.88 361 TRP A CA 1
ATOM 2895 C C . TRP A 1 361 ? -14.731 5.890 -5.744 1.00 95.88 361 TRP A C 1
ATOM 2897 O O . TRP A 1 361 ? -15.329 5.193 -4.929 1.00 95.88 361 TRP A O 1
ATOM 2907 N N . GLU A 1 362 ? -15.317 6.343 -6.855 1.00 93.38 362 GLU A N 1
ATOM 2908 C CA . GLU A 1 362 ? -16.746 6.167 -7.163 1.00 93.38 362 GLU A CA 1
ATOM 2909 C C . GLU A 1 362 ? -17.118 4.685 -7.215 1.00 93.38 362 GLU A C 1
ATOM 2911 O O . GLU A 1 362 ? -18.144 4.244 -6.693 1.00 93.38 362 GLU A O 1
ATOM 2916 N N . SER A 1 363 ? -16.186 3.887 -7.720 1.00 94.19 363 SER A N 1
ATOM 2917 C CA . SER A 1 363 ? -16.298 2.437 -7.829 1.00 94.19 363 SER A CA 1
ATOM 2918 C C . SER A 1 363 ? -16.307 1.694 -6.493 1.00 94.19 363 SER A C 1
ATOM 2920 O O . SER A 1 363 ? -16.631 0.505 -6.457 1.00 94.19 363 SER A O 1
ATOM 2922 N N . LEU A 1 364 ? -15.979 2.366 -5.385 1.00 92.94 364 LEU A N 1
ATOM 2923 C CA . LEU A 1 364 ? -16.162 1.824 -4.037 1.00 92.94 364 LEU A CA 1
ATOM 2924 C C . LEU A 1 364 ? -17.647 1.735 -3.652 1.00 92.94 364 LEU A C 1
ATOM 2926 O O . LEU A 1 364 ? -17.983 1.012 -2.713 1.00 92.94 364 LEU A O 1
ATOM 2930 N N . GLY A 1 365 ? -18.530 2.437 -4.374 1.00 89.56 365 GLY A N 1
ATOM 2931 C CA . GLY A 1 365 ? -19.971 2.443 -4.125 1.00 89.56 365 GLY A CA 1
ATOM 2932 C C . GLY A 1 365 ? -20.365 3.202 -2.858 1.00 89.56 365 GLY A C 1
ATOM 2933 O O . GLY A 1 365 ? -21.380 2.878 -2.250 1.00 89.56 365 GLY A O 1
ATOM 2934 N N . PHE A 1 366 ? -19.546 4.167 -2.421 1.00 81.88 366 PHE A N 1
ATOM 2935 C CA . PHE A 1 366 ? -19.834 4.996 -1.243 1.00 81.88 366 PHE A CA 1
ATOM 2936 C C . PHE A 1 366 ? -20.729 6.201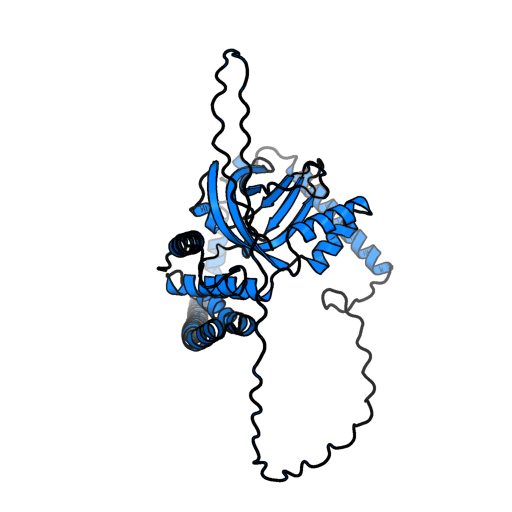 -1.545 1.00 81.88 366 PHE A C 1
ATOM 2938 O O . PHE A 1 366 ? -21.300 6.764 -0.616 1.00 81.88 366 PHE A O 1
ATOM 2945 N N . ALA A 1 367 ? -20.859 6.608 -2.811 1.00 73.56 367 ALA A N 1
ATOM 2946 C CA . ALA A 1 367 ? -21.824 7.632 -3.192 1.00 73.56 367 ALA A CA 1
ATOM 2947 C C . ALA A 1 367 ? -23.237 7.038 -3.107 1.00 73.56 367 ALA A C 1
ATOM 2949 O O . ALA A 1 367 ? -23.615 6.215 -3.939 1.00 73.56 367 ALA A O 1
ATOM 2950 N N . GLU A 1 368 ? -24.001 7.433 -2.083 1.00 64.19 368 GLU A N 1
ATOM 2951 C CA . GLU A 1 368 ? -25.417 7.054 -1.943 1.00 64.19 368 GLU A CA 1
ATOM 2952 C C . GLU A 1 368 ? -26.271 7.634 -3.082 1.00 64.19 368 GLU A C 1
ATOM 2954 O O . GLU A 1 368 ? -27.239 7.004 -3.505 1.00 64.19 368 GLU A O 1
ATOM 2959 N N . ASP A 1 369 ? -25.869 8.795 -3.610 1.00 70.00 369 ASP A N 1
ATOM 2960 C CA . ASP A 1 369 ? -26.447 9.429 -4.790 1.00 70.00 369 ASP A CA 1
ATOM 2961 C C . ASP A 1 369 ? -25.320 9.937 -5.717 1.00 70.00 369 ASP A C 1
ATOM 2963 O O . ASP A 1 369 ? -24.582 10.852 -5.334 1.00 70.00 369 ASP A O 1
ATOM 2967 N N . PRO A 1 370 ? -25.149 9.368 -6.925 1.00 62.34 370 PRO A N 1
ATOM 2968 C CA . PRO A 1 370 ? -24.138 9.827 -7.877 1.00 62.34 370 PRO A CA 1
ATOM 2969 C C . PRO A 1 370 ? -24.376 11.266 -8.367 1.00 62.34 370 PRO A C 1
ATOM 2971 O O . PRO A 1 370 ? -23.447 11.891 -8.879 1.00 62.34 370 PRO A O 1
ATOM 2974 N N . GLU A 1 371 ? -25.579 11.829 -8.197 1.00 65.94 371 GLU A N 1
ATOM 2975 C CA . GLU A 1 371 ? -25.867 13.228 -8.542 1.00 65.94 371 GLU A CA 1
ATOM 2976 C C . GLU A 1 371 ? -25.424 14.213 -7.447 1.00 65.94 371 GLU A C 1
ATOM 2978 O O . GLU A 1 371 ? -25.180 15.389 -7.733 1.00 65.94 371 GLU A O 1
ATOM 2983 N N . VAL A 1 372 ? -25.244 13.739 -6.209 1.00 67.56 372 VAL A N 1
ATOM 2984 C CA . VAL A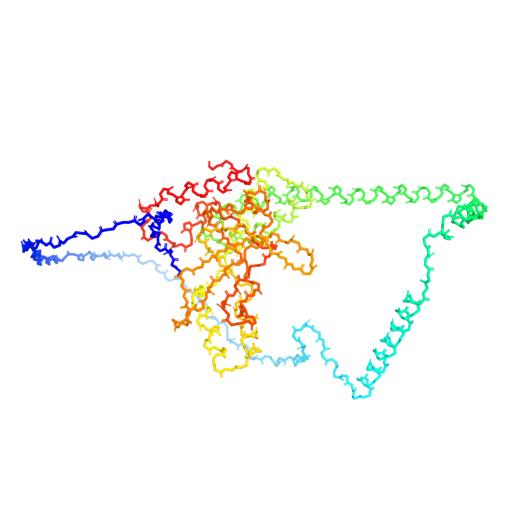 1 372 ? -24.809 14.538 -5.054 1.00 67.56 372 VAL A CA 1
ATOM 2985 C C . VAL A 1 372 ? -23.423 14.075 -4.610 1.00 67.56 372 VAL A C 1
ATOM 2987 O O . VAL A 1 372 ? -23.204 13.612 -3.492 1.00 6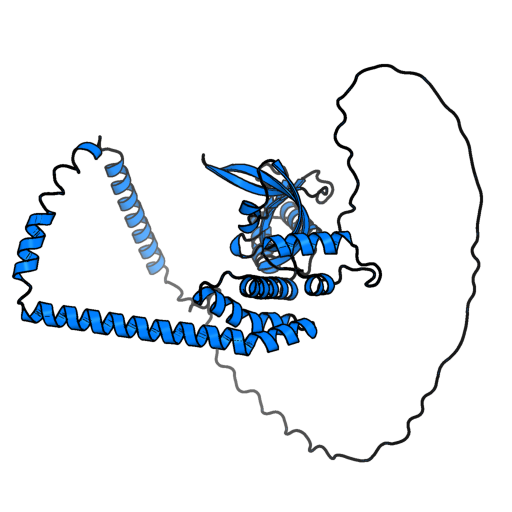7.56 372 VAL A O 1
ATOM 2990 N N . VAL A 1 373 ? -22.450 14.194 -5.512 1.00 71.56 373 VAL A N 1
ATOM 2991 C CA . VAL A 1 373 ? -21.044 14.012 -5.141 1.00 71.56 373 VAL A CA 1
ATOM 2992 C C . VAL A 1 373 ? -20.649 15.120 -4.170 1.00 71.56 373 VAL A C 1
ATOM 2994 O O . VAL A 1 373 ? -20.722 16.300 -4.517 1.00 71.56 373 VAL A O 1
ATOM 2997 N N . ASP A 1 374 ? -20.183 14.738 -2.981 1.00 84.06 374 ASP A N 1
ATOM 2998 C CA . ASP A 1 374 ? -19.655 15.681 -1.998 1.00 84.06 374 ASP A CA 1
ATOM 2999 C C . ASP A 1 374 ? -18.443 16.433 -2.598 1.00 84.06 374 ASP A C 1
ATOM 3001 O O . ASP A 1 374 ? -17.403 15.814 -2.877 1.00 84.06 374 ASP A O 1
ATOM 3005 N N . PRO A 1 375 ? -18.540 17.758 -2.829 1.00 89.69 375 PRO A N 1
ATOM 3006 C CA . PRO A 1 375 ? -17.443 18.541 -3.392 1.00 89.69 375 PRO A CA 1
ATOM 3007 C C . PRO A 1 375 ? -16.183 18.485 -2.519 1.00 89.69 375 PRO A C 1
ATOM 3009 O O . PRO A 1 375 ? -15.074 18.608 -3.041 1.00 89.69 375 PRO A O 1
ATOM 3012 N N . GLU A 1 376 ? -16.325 18.236 -1.216 1.00 91.06 376 GLU A N 1
ATOM 3013 C CA . GLU A 1 376 ? -15.199 18.123 -0.292 1.00 91.06 376 GLU A CA 1
ATOM 3014 C C . GLU A 1 376 ? -14.392 16.832 -0.501 1.00 91.06 376 GLU A C 1
ATOM 3016 O O . GLU A 1 376 ? -13.176 16.814 -0.265 1.00 91.06 376 GLU A O 1
ATOM 3021 N N . ILE A 1 377 ? -15.034 15.757 -0.981 1.00 93.31 377 ILE A N 1
ATOM 3022 C CA . ILE A 1 377 ? -14.345 14.516 -1.363 1.00 93.31 377 ILE A CA 1
ATOM 3023 C C . ILE A 1 377 ? -13.478 14.780 -2.588 1.00 93.31 377 ILE A C 1
ATOM 3025 O O . ILE A 1 377 ? -12.292 14.453 -2.563 1.00 93.31 377 ILE A O 1
ATOM 3029 N N . ARG A 1 378 ? -14.025 15.428 -3.626 1.00 93.81 378 ARG A N 1
ATOM 3030 C CA . ARG A 1 378 ? -13.243 15.804 -4.817 1.00 93.81 378 ARG A CA 1
ATOM 3031 C C . ARG A 1 378 ? -12.070 16.705 -4.457 1.00 93.81 378 ARG A C 1
ATOM 3033 O O . ARG A 1 378 ? -10.947 16.405 -4.837 1.00 93.81 378 ARG A O 1
ATOM 3040 N N . GLU A 1 379 ? -12.291 17.737 -3.644 1.00 95.38 379 GLU A N 1
ATOM 3041 C CA . GLU A 1 379 ? -11.202 18.606 -3.186 1.00 95.38 379 GLU A CA 1
ATOM 3042 C C . GLU A 1 379 ? -10.125 17.823 -2.416 1.00 95.38 379 GLU A C 1
ATOM 3044 O O . GLU A 1 379 ? -8.924 18.071 -2.562 1.00 95.38 379 GLU A O 1
ATOM 3049 N N . THR A 1 380 ? -10.539 16.862 -1.590 1.00 96.06 380 THR A N 1
ATOM 3050 C CA . THR A 1 380 ? -9.617 16.010 -0.837 1.00 96.06 380 THR A CA 1
ATOM 3051 C C . THR A 1 380 ? -8.803 15.104 -1.757 1.00 96.06 380 THR A C 1
ATOM 3053 O O . THR A 1 380 ? -7.580 15.061 -1.613 1.00 96.06 380 THR A O 1
ATOM 3056 N N . LEU A 1 381 ? -9.437 14.463 -2.737 1.00 96.62 381 LEU A N 1
ATOM 3057 C CA . LEU A 1 381 ? -8.770 13.622 -3.730 1.00 96.62 381 LEU A CA 1
ATOM 3058 C C . LEU A 1 381 ? -7.822 14.431 -4.624 1.00 96.62 381 LEU A C 1
ATOM 3060 O O . LEU A 1 381 ? -6.658 14.059 -4.747 1.00 96.62 381 LEU A O 1
ATOM 3064 N N . ASP A 1 382 ? -8.243 15.595 -5.123 1.00 96.81 382 ASP A N 1
ATOM 3065 C CA . ASP A 1 382 ? -7.407 16.507 -5.915 1.00 96.81 382 ASP A CA 1
ATOM 3066 C C . ASP A 1 382 ? -6.182 16.973 -5.125 1.00 96.81 382 ASP A C 1
ATOM 3068 O O . ASP A 1 382 ? -5.053 17.012 -5.628 1.00 96.81 382 ASP A O 1
ATOM 3072 N N . ARG A 1 383 ? -6.382 17.327 -3.849 1.00 96.69 383 ARG A N 1
ATOM 3073 C CA . ARG A 1 383 ? -5.288 17.685 -2.943 1.00 96.69 383 ARG A CA 1
ATOM 3074 C C . ARG A 1 383 ? -4.326 16.511 -2.783 1.00 96.69 383 ARG A C 1
ATOM 3076 O O . ARG A 1 383 ? -3.118 16.731 -2.817 1.00 96.69 383 ARG A O 1
ATOM 3083 N N . GLN A 1 384 ? -4.830 15.288 -2.620 1.00 97.25 384 GLN A N 1
ATOM 3084 C CA . GLN A 1 384 ? -4.011 14.081 -2.494 1.00 97.25 384 GLN A CA 1
ATOM 3085 C C . GLN A 1 384 ? -3.263 13.748 -3.794 1.00 97.25 384 GLN A C 1
ATOM 3087 O O . GLN A 1 384 ? -2.064 13.477 -3.727 1.00 97.25 384 GLN A O 1
ATOM 3092 N N . ALA A 1 385 ? -3.890 13.894 -4.963 1.00 97.12 385 ALA A N 1
ATOM 3093 C CA . ALA A 1 385 ? -3.262 13.727 -6.274 1.00 97.12 385 ALA A CA 1
ATOM 3094 C C . ALA A 1 385 ? -2.066 14.678 -6.456 1.00 97.12 385 ALA A C 1
ATOM 3096 O O . ALA A 1 385 ? -0.962 14.255 -6.823 1.00 97.12 385 ALA A O 1
ATOM 3097 N N . ARG A 1 386 ? -2.226 15.952 -6.071 1.00 96.50 386 ARG A N 1
ATOM 3098 C CA . ARG A 1 386 ? -1.145 16.954 -6.117 1.00 96.50 386 ARG A CA 1
ATOM 3099 C C . ARG A 1 386 ? 0.050 16.594 -5.236 1.00 96.50 386 ARG A C 1
ATOM 3101 O O . ARG A 1 386 ? 1.178 16.944 -5.579 1.00 96.50 386 ARG A O 1
ATOM 3108 N N . LEU A 1 387 ? -0.151 15.861 -4.138 1.00 95.12 387 LEU A N 1
ATOM 3109 C CA . LEU A 1 387 ? 0.945 15.391 -3.275 1.00 95.12 387 LEU A CA 1
ATOM 3110 C C . LEU A 1 387 ? 1.826 14.340 -3.971 1.00 95.12 387 LEU A C 1
ATOM 3112 O O . LEU A 1 387 ? 2.999 14.197 -3.622 1.00 95.12 387 LEU A O 1
ATOM 3116 N N . TYR A 1 388 ? 1.295 13.655 -4.987 1.00 94.88 388 TYR A N 1
ATOM 3117 C CA . TYR A 1 388 ? 2.055 12.785 -5.890 1.00 94.88 388 TYR A CA 1
ATOM 3118 C C . TYR A 1 388 ? 2.583 13.511 -7.135 1.00 94.88 388 TYR A C 1
ATOM 3120 O O . TYR A 1 388 ? 3.236 12.890 -7.975 1.00 94.88 388 TYR A O 1
ATOM 3128 N N . GLY A 1 389 ? 2.330 14.817 -7.256 1.00 95.25 389 GLY A N 1
ATOM 3129 C CA . GLY A 1 389 ? 2.667 15.610 -8.435 1.00 95.25 389 GLY A CA 1
ATOM 3130 C C . GLY A 1 389 ? 1.761 15.335 -9.635 1.00 95.25 389 GLY A C 1
ATOM 3131 O O . GLY A 1 389 ? 2.195 15.571 -10.760 1.00 95.25 389 GLY A O 1
ATOM 3132 N N . ILE A 1 390 ? 0.555 14.808 -9.403 1.00 95.81 390 ILE A N 1
ATOM 3133 C CA . ILE A 1 390 ? -0.467 14.555 -10.423 1.00 95.81 390 ILE A CA 1
ATOM 3134 C C . ILE A 1 390 ? -1.381 15.775 -10.497 1.00 95.81 390 ILE A C 1
ATOM 3136 O O . ILE A 1 390 ? -1.834 16.285 -9.469 1.00 95.81 390 ILE A O 1
ATOM 3140 N N . GLU A 1 391 ? -1.594 16.269 -11.713 1.00 90.94 391 GLU A N 1
ATOM 3141 C CA . GLU A 1 391 ? -2.584 17.307 -11.983 1.00 90.94 391 GLU A CA 1
ATOM 3142 C C . GLU A 1 391 ? -3.957 16.625 -12.105 1.00 90.94 391 GLU A C 1
ATOM 3144 O O . GLU A 1 391 ? -4.055 15.679 -12.892 1.00 90.94 391 GLU A O 1
ATOM 3149 N N . PRO A 1 392 ? -4.947 17.018 -11.280 1.00 79.56 392 PRO A N 1
ATOM 3150 C CA . PRO A 1 392 ? -6.286 16.434 -11.295 1.00 79.56 392 PRO A CA 1
ATOM 3151 C C . PRO A 1 392 ? -7.088 16.810 -12.544 1.00 79.56 392 PRO A C 1
ATOM 3153 O O . PRO A 1 392 ? -6.815 17.891 -13.128 1.00 79.56 392 PRO A O 1
#

Sequence (392 aa):
MFVLPRDPYPPPHPVAVKKAVSEPAESDNDSGSVYDLQSAPGVRPEVSDPDSPLDEIFPAPPAPEPPRPKPKQPAVDEDGKPTRRLTRAQRRREQERKERERAEAKAVAEQLARGPSLRQRVSAQTTSRIHKSWSAFVGFWTPFRATVALFLLIVSLTAVWGIRQNLLARAVRTVKEQTDPAMAAVEDNNWIEARRQFSPIVRALDRLDRQETEAQNLRLYYWEARALTRLSRESLFDLIETAHKTLDDGDADDWEDTFRSRYRRTWLVIEGALTAADRKIEDRTIRTYEMVIPWSPANSGQKVTLSAPFPILKKILEKGDTQNFIFAGELASCELAEDGSGWKVSFNEESGFLWSHFETWESLGFAEDPEVVDPEIRETLDRQARLYGIEP